Protein AF-0000000078792324 (afdb_homodimer)

Structure (mmCIF, N/CA/C/O backbone):
data_AF-0000000078792324-model_v1
#
loop_
_entity.id
_entity.type
_entity.pdbx_description
1 polymer 'ABC transporter, ATP-binding protein'
#
loop_
_atom_site.group_PDB
_atom_site.id
_atom_site.type_symbol
_atom_site.label_atom_id
_atom_site.label_alt_id
_atom_site.label_comp_id
_atom_site.label_asym_id
_atom_site.label_entity_id
_atom_site.label_seq_id
_atom_site.pdbx_PDB_ins_code
_atom_site.Cartn_x
_atom_site.Cartn_y
_atom_site.Cartn_z
_atom_site.occupancy
_atom_site.B_iso_or_equiv
_atom_site.auth_seq_id
_atom_site.auth_comp_id
_atom_site.auth_asym_id
_atom_site.auth_atom_id
_atom_site.pdbx_PDB_model_num
ATOM 1 N N . MET A 1 1 ? -58.312 53.875 24.906 1 25.22 1 MET A N 1
ATOM 2 C CA . MET A 1 1 ? -57.219 54.469 24.172 1 25.22 1 MET A CA 1
ATOM 3 C C . MET A 1 1 ? -55.906 53.781 24.516 1 25.22 1 MET A C 1
ATOM 5 O O . MET A 1 1 ? -55.656 53.438 25.672 1 25.22 1 MET A O 1
ATOM 9 N N . THR A 1 2 ? -55.344 53.188 23.344 1 23.81 2 THR A N 1
ATOM 10 C CA . THR A 1 2 ? -54.438 52.156 22.797 1 23.81 2 THR A CA 1
ATOM 11 C C . THR A 1 2 ? -53 52.531 23.062 1 23.81 2 THR A C 1
ATOM 13 O O . THR A 1 2 ? -52.5 53.531 22.516 1 23.81 2 THR A O 1
ATOM 16 N N . ILE A 1 3 ? -52.719 52.594 24.391 1 22.05 3 ILE A N 1
ATOM 17 C CA . ILE A 1 3 ? -51.375 53.031 24.75 1 22.05 3 ILE A CA 1
ATOM 18 C C . ILE A 1 3 ? -50.344 52.219 23.938 1 22.05 3 ILE A C 1
ATOM 20 O O . ILE A 1 3 ? -50.375 51 23.938 1 22.05 3 ILE A O 1
ATOM 24 N N . ALA A 1 4 ? -49.969 52.812 22.719 1 25.94 4 ALA A N 1
ATOM 25 C CA . ALA A 1 4 ? -48.969 52.5 21.688 1 25.94 4 ALA A CA 1
ATOM 26 C C . ALA A 1 4 ? -47.594 52.281 22.312 1 25.94 4 ALA A C 1
ATOM 28 O O . ALA A 1 4 ? -46.906 53.219 22.688 1 25.94 4 ALA A O 1
ATOM 29 N N . THR A 1 5 ? -47.625 51.438 23.438 1 24.42 5 THR A N 1
ATOM 30 C CA . THR A 1 5 ? -46.344 51.312 24.094 1 24.42 5 THR A CA 1
ATOM 31 C C . THR A 1 5 ? -45.219 50.969 23.094 1 24.42 5 THR A C 1
ATOM 33 O O . THR A 1 5 ? -45.406 50.094 22.234 1 24.42 5 THR A O 1
ATOM 36 N N . THR A 1 6 ? -44.469 51.969 22.641 1 27.58 6 THR A N 1
ATOM 37 C CA . THR A 1 6 ? -43.281 52.094 21.797 1 27.58 6 THR A CA 1
ATOM 38 C C . THR A 1 6 ? -42.219 51.094 22.203 1 27.58 6 THR A C 1
ATOM 40 O O . THR A 1 6 ? -41.594 51.281 23.25 1 27.58 6 THR A O 1
ATOM 43 N N . GLY A 1 7 ? -42.625 49.781 22.453 1 27.62 7 GLY A N 1
ATOM 44 C CA . GLY A 1 7 ? -41.625 48.906 23.031 1 27.62 7 GLY A CA 1
ATOM 45 C C . GLY A 1 7 ? -40.312 48.906 22.266 1 27.62 7 GLY A C 1
ATOM 46 O O . GLY A 1 7 ? -40.281 48.812 21.031 1 27.62 7 GLY A O 1
ATOM 47 N N . ASN A 1 8 ? -39.312 49.75 22.672 1 26.42 8 ASN A N 1
ATOM 48 C CA . ASN A 1 8 ? -37.969 49.969 22.188 1 26.42 8 ASN A CA 1
ATOM 49 C C . ASN A 1 8 ? -37.25 48.625 21.984 1 26.42 8 ASN A C 1
ATOM 51 O O . ASN A 1 8 ? -37 47.906 22.938 1 26.42 8 ASN A O 1
ATOM 55 N N . HIS A 1 9 ? -37.594 47.844 20.906 1 27.08 9 HIS A N 1
ATOM 56 C CA . HIS A 1 9 ? -36.938 46.594 20.516 1 27.08 9 HIS A CA 1
ATOM 57 C C . HIS A 1 9 ? -35.438 46.781 20.391 1 27.08 9 HIS A C 1
ATOM 59 O O . HIS A 1 9 ? -34.969 47.469 19.469 1 27.08 9 HIS A O 1
ATOM 65 N N . GLY A 1 10 ? -34.75 47.219 21.453 1 27.39 10 GLY A N 1
ATOM 66 C CA . GLY A 1 10 ? -33.312 47.344 21.281 1 27.39 10 GLY A CA 1
ATOM 67 C C . GLY A 1 10 ? -32.688 46.125 20.609 1 27.39 10 GLY A C 1
ATOM 68 O O . GLY A 1 10 ? -32.844 45 21.062 1 27.39 10 GLY A O 1
ATOM 69 N N . GLY A 1 11 ? -32.625 46.094 19.297 1 27.69 11 GLY A N 1
ATOM 70 C CA . GLY A 1 11 ? -31.953 45.156 18.406 1 27.69 11 GLY A CA 1
ATOM 71 C C . GLY A 1 11 ? -30.516 44.875 18.828 1 27.69 11 GLY A C 1
ATOM 72 O O . GLY A 1 11 ? -29.672 45.75 18.766 1 27.69 11 GLY A O 1
ATOM 73 N N . ARG A 1 12 ? -30.297 44.219 20.016 1 29.31 12 ARG A N 1
ATOM 74 C CA . ARG A 1 12 ? -28.922 43.875 20.328 1 29.31 12 ARG A CA 1
ATOM 75 C C . ARG A 1 12 ? -28.203 43.281 19.109 1 29.31 12 ARG A C 1
ATOM 77 O O . ARG A 1 12 ? -28.672 42.312 18.516 1 29.31 12 ARG A O 1
ATOM 84 N N . VAL A 1 13 ? -27.359 44.094 18.453 1 29.25 13 VAL A N 1
ATOM 85 C CA . VAL A 1 13 ? -26.344 43.75 17.484 1 29.25 13 VAL A CA 1
ATOM 86 C C . VAL A 1 13 ? -25.531 42.531 17.984 1 29.25 13 VAL A C 1
ATOM 88 O O . VAL A 1 13 ? -24.906 42.594 19.047 1 29.25 13 VAL A O 1
ATOM 91 N N . VAL A 1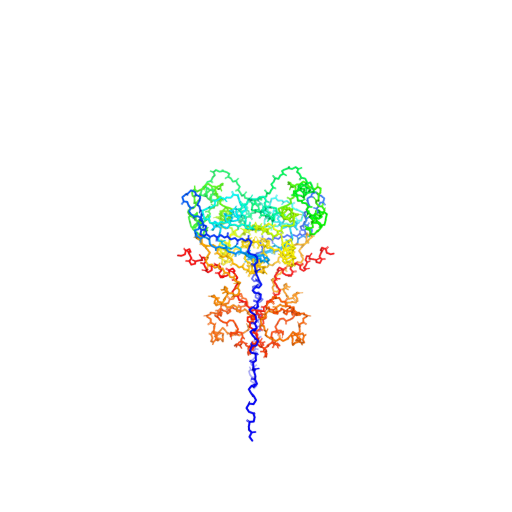 14 ? -26 41.312 17.906 1 30.22 14 VAL A N 1
ATOM 92 C CA . VAL A 1 14 ? -25.125 40.156 18.094 1 30.22 14 VAL A CA 1
ATOM 93 C C . VAL A 1 14 ? -23.781 40.438 17.438 1 30.22 14 VAL A C 1
ATOM 95 O O . VAL A 1 14 ? -23.719 40.75 16.25 1 30.22 14 VAL A O 1
ATOM 98 N N . SER A 1 15 ? -22.812 41.031 18.156 1 28.97 15 SER A N 1
ATOM 99 C CA . SER A 1 15 ? -21.406 41.094 17.766 1 28.97 15 SER A CA 1
ATOM 100 C C . SER A 1 15 ? -21.016 39.875 16.938 1 28.97 15 SER A C 1
ATOM 102 O O . SER A 1 15 ? -21.578 38.781 17.094 1 28.97 15 SER A O 1
ATOM 104 N N . MET A 1 16 ? -20.438 40.125 15.758 1 29.52 16 MET A N 1
ATOM 105 C CA . MET A 1 16 ? -19.719 39.25 14.812 1 29.52 16 MET A CA 1
ATOM 106 C C . MET A 1 16 ? -18.859 38.219 15.539 1 29.52 16 MET A C 1
ATOM 108 O O . MET A 1 16 ? -18.047 38.594 16.391 1 29.52 16 MET A O 1
ATOM 112 N N . LEU A 1 17 ? -19.281 37.062 15.898 1 32.16 17 LEU A N 1
ATOM 113 C CA . LEU A 1 17 ? -18.578 35.875 16.312 1 32.16 17 LEU A CA 1
ATOM 114 C C . LEU A 1 17 ? -17.109 35.906 15.852 1 32.16 17 LEU A C 1
ATOM 116 O O . LEU A 1 17 ? -16.797 36.5 14.828 1 32.16 17 LEU A O 1
ATOM 120 N N . GLU A 1 18 ? -16.109 35.812 16.797 1 34.47 18 GLU A N 1
ATOM 121 C CA . GLU A 1 18 ? -14.695 35.5 16.734 1 34.47 18 GLU A CA 1
ATOM 122 C C . GLU A 1 18 ? -14.406 34.562 15.555 1 34.47 18 GLU A C 1
ATOM 124 O O . GLU A 1 18 ? -14.977 33.469 15.461 1 34.47 18 GLU A O 1
ATOM 129 N N . VAL A 1 19 ? -14.391 34.969 14.367 1 36.5 19 VAL A N 1
ATOM 130 C CA . VAL A 1 19 ? -13.68 34.219 13.352 1 36.5 19 VAL A CA 1
ATOM 131 C C . VAL A 1 19 ? -12.547 33.406 13.992 1 36.5 19 VAL A C 1
ATOM 133 O O . VAL A 1 19 ? -11.672 33.969 14.656 1 36.5 19 VAL A O 1
ATOM 136 N N . ASP A 1 20 ? -12.68 32.344 14.664 1 41.56 20 ASP A N 1
ATOM 137 C CA . ASP A 1 20 ? -11.641 31.406 15.07 1 41.56 20 ASP A CA 1
ATOM 138 C C . ASP A 1 20 ? -10.391 31.547 14.203 1 41.56 20 ASP A C 1
ATOM 140 O O . ASP A 1 20 ? -10.438 31.328 12.992 1 41.56 20 ASP A O 1
ATOM 144 N N . ASP A 1 21 ? -9.57 32.531 14.172 1 47.81 21 ASP A N 1
ATOM 145 C CA . ASP A 1 21 ? -8.297 32.938 13.578 1 47.81 21 ASP A CA 1
ATOM 146 C C . ASP A 1 21 ? -7.445 31.703 13.266 1 47.81 21 ASP A C 1
ATOM 148 O O . ASP A 1 21 ? -6.785 31.156 14.148 1 47.81 21 ASP A O 1
ATOM 152 N N . MET A 1 22 ? -7.812 30.781 12.445 1 63.06 22 MET A N 1
ATOM 153 C CA . MET A 1 22 ? -6.961 29.703 11.953 1 63.06 22 MET A CA 1
ATOM 154 C C . MET A 1 22 ? -5.559 30.219 11.641 1 63.06 22 MET A C 1
ATOM 156 O O . MET A 1 22 ? -5.398 31.234 10.969 1 63.06 22 MET A O 1
ATOM 160 N N . HIS A 1 23 ? -4.492 29.922 12.508 1 86.44 23 HIS A N 1
ATOM 161 C CA . HIS A 1 23 ? -3.092 30.312 12.414 1 86.44 23 HIS A CA 1
ATOM 162 C C . HIS A 1 23 ? -2.414 29.656 11.219 1 86.44 23 HIS A C 1
ATOM 164 O O . HIS A 1 23 ? -2.25 28.438 11.18 1 86.44 23 HIS A O 1
ATOM 170 N N . THR A 1 24 ? -2.254 30.438 10.148 1 94.25 24 THR A N 1
ATOM 171 C CA . THR A 1 24 ? -1.557 29.984 8.945 1 94.25 24 THR A CA 1
ATOM 172 C C . THR A 1 24 ? -0.091 29.688 9.25 1 94.25 24 THR A C 1
ATOM 174 O O . THR A 1 24 ? 0.61 30.531 9.828 1 94.25 24 THR A O 1
ATOM 177 N N . ILE A 1 25 ? 0.319 28.484 8.906 1 96.56 25 ILE A N 1
ATOM 178 C CA . ILE A 1 25 ? 1.698 28.156 9.25 1 96.56 25 ILE A CA 1
ATOM 179 C C . ILE A 1 25 ? 2.527 28 7.977 1 96.56 25 ILE A C 1
ATOM 181 O O . ILE A 1 25 ? 3.758 28.094 8.016 1 96.56 25 ILE A O 1
ATOM 185 N N . ILE A 1 26 ? 1.902 27.672 6.848 1 97.81 26 ILE A N 1
ATOM 186 C CA . ILE A 1 26 ? 2.578 27.656 5.551 1 97.81 26 ILE A CA 1
ATOM 187 C C . ILE A 1 26 ? 1.827 28.547 4.562 1 97.81 26 ILE A C 1
ATOM 189 O O . ILE A 1 26 ? 0.596 28.5 4.492 1 97.81 26 ILE A O 1
ATOM 193 N N . ARG A 1 27 ? 2.547 29.375 3.859 1 97.75 27 ARG A N 1
ATOM 194 C CA . ARG A 1 27 ? 1.973 30.172 2.787 1 97.75 27 ARG A CA 1
ATOM 195 C C . ARG A 1 27 ? 2.908 30.234 1.583 1 97.75 27 ARG A C 1
ATOM 197 O O . ARG A 1 27 ? 4.102 30.5 1.729 1 97.75 27 ARG A O 1
ATOM 204 N N . THR A 1 28 ? 2.424 29.891 0.444 1 97.88 28 THR A N 1
ATOM 205 C CA . THR A 1 28 ? 3.131 30.094 -0.816 1 97.88 28 THR A CA 1
ATOM 206 C C . THR A 1 28 ? 2.287 30.906 -1.787 1 97.88 28 THR A C 1
ATOM 208 O O . THR A 1 28 ? 1.064 30.766 -1.839 1 97.88 28 THR A O 1
ATOM 211 N N . GLU A 1 29 ? 2.918 31.797 -2.449 1 97.75 29 GLU A N 1
ATOM 212 C CA . GLU A 1 29 ? 2.273 32.625 -3.461 1 97.75 29 GLU A CA 1
ATOM 213 C C . GLU A 1 29 ? 3.053 32.625 -4.773 1 97.75 29 GLU A C 1
ATOM 215 O O . GLU A 1 29 ? 4.191 33.094 -4.836 1 97.75 29 GLU A O 1
ATOM 220 N N . HIS A 1 30 ? 2.391 32.094 -5.844 1 97.75 30 HIS A N 1
ATOM 221 C CA . HIS A 1 30 ? 2.928 32.031 -7.199 1 97.75 30 HIS A CA 1
ATOM 222 C C . HIS A 1 30 ? 4.297 31.375 -7.219 1 97.75 30 HIS A C 1
ATOM 224 O O . HIS A 1 30 ? 5.234 31.891 -7.828 1 97.75 30 HIS A O 1
ATOM 230 N N . LEU A 1 31 ? 4.434 30.344 -6.461 1 97.94 31 LEU A N 1
ATOM 231 C CA . LEU A 1 31 ? 5.699 29.625 -6.367 1 97.94 31 LEU A CA 1
ATOM 232 C C . LEU A 1 31 ? 5.992 28.859 -7.66 1 97.94 31 LEU A C 1
ATOM 234 O O . LEU A 1 31 ? 5.125 28.172 -8.188 1 97.94 31 LEU A O 1
ATOM 238 N N . LYS A 1 32 ? 7.152 29.047 -8.18 1 97.94 32 LYS A N 1
ATOM 239 C CA . LYS A 1 32 ? 7.664 28.375 -9.367 1 97.94 32 LYS A CA 1
ATOM 240 C C . LYS A 1 32 ? 9.047 27.781 -9.109 1 97.94 32 LYS A C 1
ATOM 242 O O . LYS A 1 32 ? 9.812 28.312 -8.312 1 97.94 32 LYS A O 1
ATOM 247 N N . PHE A 1 33 ? 9.281 26.703 -9.75 1 97.94 33 PHE A N 1
ATOM 248 C CA . PHE A 1 33 ? 10.609 26.094 -9.641 1 97.94 33 PHE A CA 1
ATOM 249 C C . PHE A 1 33 ? 10.922 25.266 -10.867 1 97.94 33 PHE A C 1
ATOM 251 O O . PHE A 1 33 ? 10.055 24.562 -11.398 1 97.94 33 PHE A O 1
ATOM 258 N N . SER A 1 34 ? 12.148 25.312 -11.266 1 96.44 34 SER A N 1
ATOM 259 C CA . SER A 1 34 ? 12.625 24.531 -12.406 1 96.44 34 SER A CA 1
ATOM 260 C C . SER A 1 34 ? 13.992 23.906 -12.117 1 96.44 34 SER A C 1
ATOM 262 O O . SER A 1 34 ? 14.82 24.516 -11.445 1 96.44 34 SER A O 1
ATOM 264 N N . TYR A 1 35 ? 14.141 22.719 -12.555 1 93.88 35 TYR A N 1
ATOM 265 C CA . TYR A 1 35 ? 15.469 22.141 -12.703 1 93.88 35 TYR A CA 1
ATOM 266 C C . TYR A 1 35 ? 16.016 22.391 -14.102 1 93.88 35 TYR A C 1
ATOM 268 O O . TYR A 1 35 ? 15.633 21.719 -15.055 1 93.88 35 TYR A O 1
ATOM 276 N N . GLY A 1 36 ? 16.922 23.25 -14.195 1 93.12 36 GLY A N 1
ATOM 277 C CA . GLY A 1 36 ? 17.328 23.672 -15.531 1 93.12 36 GLY A CA 1
ATOM 278 C C . GLY A 1 36 ? 16.172 24.203 -16.359 1 93.12 36 GLY A C 1
ATOM 279 O O . GLY A 1 36 ? 15.508 25.156 -15.961 1 93.12 36 GLY A O 1
ATOM 280 N N . LYS A 1 37 ? 15.922 23.484 -17.406 1 91.06 37 LYS A N 1
ATOM 281 C CA . LYS A 1 37 ? 14.875 23.938 -18.312 1 91.06 37 LYS A CA 1
ATOM 282 C C . LYS A 1 37 ? 13.547 23.25 -18 1 91.06 37 LYS A C 1
ATOM 284 O O . LYS A 1 37 ? 12.508 23.641 -18.531 1 91.06 37 LYS A O 1
ATOM 289 N N . LYS A 1 38 ? 13.516 22.359 -17.125 1 91.88 38 LYS A N 1
ATOM 290 C CA . LYS A 1 38 ? 12.297 21.609 -16.828 1 91.88 38 LYS A CA 1
ATOM 291 C C . LYS A 1 38 ? 11.539 22.25 -15.656 1 91.88 38 LYS A C 1
ATOM 293 O O . LYS A 1 38 ? 12.008 22.219 -14.516 1 91.88 38 LYS A O 1
ATOM 298 N N . GLN A 1 39 ? 10.398 22.812 -16 1 94.94 39 GLN A N 1
ATOM 299 C CA . GLN A 1 39 ? 9.555 23.391 -14.969 1 94.94 39 GLN A CA 1
ATOM 300 C C . GLN A 1 39 ? 8.812 22.312 -14.18 1 94.94 39 GLN A C 1
ATOM 302 O O . GLN A 1 39 ? 8.07 21.516 -14.758 1 94.94 39 GLN A O 1
ATOM 307 N N . VAL A 1 40 ? 9.023 22.312 -12.867 1 96.12 40 VAL A N 1
ATOM 308 C CA . VAL A 1 40 ? 8.461 21.266 -12.016 1 96.12 40 VAL A CA 1
ATOM 309 C C . VAL A 1 40 ? 7.27 21.828 -11.234 1 96.12 40 VAL A C 1
ATOM 311 O O . VAL A 1 40 ? 6.266 21.125 -11.047 1 96.12 40 VAL A O 1
ATOM 314 N N . LEU A 1 41 ? 7.418 23 -10.719 1 98 41 LEU A N 1
ATOM 315 C CA . LEU A 1 41 ? 6.332 23.688 -10.047 1 98 41 LEU A CA 1
ATOM 316 C C . LEU A 1 41 ? 5.961 24.969 -10.797 1 98 41 LEU A C 1
ATOM 318 O O . LEU A 1 41 ? 6.84 25.75 -11.18 1 98 41 LEU A O 1
ATOM 322 N N . ASN A 1 42 ? 4.688 25.094 -11.031 1 97.56 42 ASN A N 1
ATOM 323 C CA . ASN A 1 42 ? 4.172 26.188 -11.852 1 97.56 42 ASN A CA 1
ATOM 324 C C . ASN A 1 42 ? 3.018 26.906 -11.156 1 97.56 42 ASN A C 1
ATOM 326 O O . ASN A 1 42 ? 1.854 26.547 -11.344 1 97.56 42 ASN A O 1
ATOM 330 N N . ASP A 1 43 ? 3.344 27.953 -10.406 1 96.94 43 ASP A N 1
ATOM 331 C CA . ASP A 1 43 ? 2.35 28.844 -9.82 1 96.94 43 ASP A CA 1
ATOM 332 C C . ASP A 1 43 ? 1.608 28.172 -8.672 1 96.94 43 ASP A C 1
ATOM 334 O O . ASP A 1 43 ? 0.379 28.078 -8.688 1 96.94 43 ASP A O 1
ATOM 338 N N . ILE A 1 44 ? 2.35 27.719 -7.734 1 97.81 44 ILE A N 1
ATOM 339 C CA . ILE A 1 44 ? 1.786 27.031 -6.582 1 97.81 44 ILE A CA 1
ATOM 340 C C . ILE A 1 44 ? 1.329 28.047 -5.543 1 97.81 44 ILE A C 1
ATOM 342 O O . ILE A 1 44 ? 2.129 28.844 -5.059 1 97.81 44 ILE A O 1
ATOM 346 N N . ASN A 1 45 ? 0.077 28.094 -5.27 1 97.94 45 ASN A N 1
ATOM 347 C CA . ASN A 1 45 ? -0.528 28.844 -4.18 1 97.94 45 ASN A CA 1
ATOM 348 C C . ASN A 1 45 ? -1.084 27.922 -3.098 1 97.94 45 ASN A C 1
ATOM 350 O O . ASN A 1 45 ? -1.956 27.094 -3.367 1 97.94 45 ASN A O 1
ATOM 354 N N . LEU A 1 46 ? -0.589 28.062 -1.904 1 97.62 46 LEU A N 1
ATOM 355 C CA . LEU A 1 46 ? -0.938 27.125 -0.842 1 97.62 46 LEU A CA 1
ATOM 356 C C . LEU A 1 46 ? -0.999 27.844 0.508 1 97.62 46 LEU A C 1
ATOM 358 O O . LEU A 1 46 ? -0.133 28.656 0.824 1 97.62 46 LEU A O 1
ATOM 362 N N . THR A 1 47 ? -1.994 27.609 1.25 1 97.56 47 THR A N 1
ATOM 363 C CA . THR A 1 47 ? -2.115 28.031 2.643 1 97.56 47 THR A CA 1
ATOM 364 C C . THR A 1 47 ? -2.432 26.828 3.539 1 97.56 47 THR A C 1
ATOM 366 O O . THR A 1 47 ? -3.377 26.094 3.275 1 97.56 47 THR A O 1
ATOM 369 N N . VAL A 1 48 ? -1.636 26.625 4.52 1 97.38 48 VAL A N 1
ATOM 370 C CA . VAL A 1 48 ? -1.861 25.531 5.465 1 97.38 48 VAL A CA 1
ATOM 371 C C . VAL A 1 48 ? -2.082 26.109 6.867 1 97.38 48 VAL A C 1
ATOM 373 O O . VAL A 1 48 ? -1.321 26.953 7.324 1 97.38 48 VAL A O 1
ATOM 376 N N . ASN A 1 49 ? -3.074 25.609 7.516 1 96.06 49 ASN A N 1
ATOM 377 C CA . ASN A 1 49 ? -3.387 26.016 8.883 1 96.06 49 ASN A CA 1
ATOM 378 C C . ASN A 1 49 ? -2.877 25 9.898 1 96.06 49 ASN A C 1
ATOM 380 O O . ASN A 1 49 ? -2.668 23.844 9.57 1 96.06 49 ASN A O 1
ATOM 384 N N . ALA A 1 50 ? -2.684 25.516 11.078 1 96.75 50 ALA A N 1
ATOM 385 C CA . ALA A 1 50 ? -2.221 24.656 12.156 1 96.75 50 ALA A CA 1
ATOM 386 C C . ALA A 1 50 ? -3.24 23.562 12.461 1 96.75 50 ALA A C 1
ATOM 388 O O . ALA A 1 50 ? -4.449 23.797 12.453 1 96.75 50 ALA A O 1
ATOM 389 N N . GLY A 1 51 ? -2.76 22.359 12.602 1 96 51 GLY A N 1
ATOM 390 C CA . GLY A 1 51 ? -3.584 21.281 13.125 1 96 51 GLY A CA 1
ATOM 391 C C . GLY A 1 51 ? -4.188 20.422 12.039 1 96 51 GLY A C 1
ATOM 392 O O . GLY A 1 51 ? -4.922 19.469 12.336 1 96 51 GLY A O 1
ATOM 393 N N . GLU A 1 52 ? -3.828 20.656 10.836 1 95.38 52 GLU A N 1
ATOM 394 C CA . GLU A 1 52 ? -4.402 19.875 9.75 1 95.38 52 GLU A CA 1
ATOM 395 C C . GLU A 1 52 ? -3.426 18.797 9.281 1 95.38 52 GLU A C 1
ATOM 397 O O . GLU A 1 52 ? -2.213 19.016 9.258 1 95.38 52 GLU A O 1
ATOM 402 N N . ILE A 1 53 ? -3.977 17.672 8.898 1 97.31 53 ILE A N 1
ATOM 403 C CA . ILE A 1 53 ? -3.205 16.656 8.203 1 97.31 53 ILE A CA 1
ATOM 404 C C . ILE A 1 53 ? -3.508 16.703 6.703 1 97.31 53 ILE A C 1
ATOM 406 O O . ILE A 1 53 ? -4.645 16.484 6.285 1 97.31 53 ILE A O 1
ATOM 410 N N . ILE A 1 54 ? -2.514 16.984 5.934 1 98.12 54 ILE A N 1
ATOM 411 C CA . ILE A 1 54 ? -2.664 17.188 4.5 1 98.12 54 ILE A CA 1
ATOM 412 C C . ILE A 1 54 ? -1.986 16.047 3.74 1 98.12 54 ILE A C 1
ATOM 414 O O . ILE A 1 54 ? -0.823 15.734 3.996 1 98.12 54 ILE A O 1
ATOM 418 N N . GLY A 1 55 ? -2.738 15.406 2.865 1 98.19 55 GLY A N 1
ATOM 419 C CA . GLY A 1 55 ? -2.17 14.469 1.911 1 98.19 55 GLY A CA 1
ATOM 420 C C . GLY A 1 55 ? -1.753 15.125 0.607 1 98.19 55 GLY A C 1
ATOM 421 O O . GLY A 1 55 ? -2.586 15.688 -0.102 1 98.19 55 GLY A O 1
ATOM 422 N N . LEU A 1 56 ? -0.506 15.133 0.363 1 97.81 56 LEU A N 1
ATOM 423 C CA . LEU A 1 56 ? 0.034 15.609 -0.906 1 97.81 56 LEU A CA 1
ATOM 424 C C . LEU A 1 56 ? 0.174 14.461 -1.901 1 97.81 56 LEU A C 1
ATOM 426 O O . LEU A 1 56 ? 0.995 13.562 -1.708 1 97.81 56 LEU A O 1
ATOM 430 N N . ILE A 1 57 ? -0.614 14.562 -2.941 1 96.44 57 ILE A N 1
ATOM 431 C CA . ILE A 1 57 ? -0.754 13.438 -3.857 1 96.44 57 ILE A CA 1
ATOM 432 C C . ILE A 1 57 ? -0.309 13.852 -5.258 1 96.44 57 ILE A C 1
ATOM 434 O O . ILE A 1 57 ? -0.52 15 -5.668 1 96.44 57 ILE A O 1
ATOM 438 N N . GLY A 1 58 ? 0.243 12.93 -6 1 93 58 GLY A N 1
ATOM 439 C CA . GLY A 1 58 ? 0.708 13.117 -7.363 1 93 58 GLY A CA 1
ATOM 440 C C . GLY A 1 58 ? 1.485 11.93 -7.895 1 93 58 GLY A C 1
ATOM 441 O O . GLY A 1 58 ? 1.94 11.078 -7.125 1 93 58 GLY A O 1
ATOM 442 N N . VAL A 1 59 ? 1.628 11.891 -9.164 1 89.25 59 VAL A N 1
ATOM 443 C CA . VAL A 1 59 ? 2.416 10.828 -9.781 1 89.25 59 VAL A CA 1
ATOM 444 C C . VAL A 1 59 ? 3.893 11.023 -9.445 1 89.25 59 VAL A C 1
ATOM 446 O O . VAL A 1 59 ? 4.285 12.062 -8.914 1 89.25 59 VAL A O 1
ATOM 449 N N . ASN A 1 60 ? 4.617 9.953 -9.711 1 84.31 60 ASN A N 1
ATOM 450 C CA . ASN A 1 60 ? 6.059 10.094 -9.531 1 84.31 60 ASN A CA 1
ATOM 451 C C . ASN A 1 60 ? 6.629 11.203 -10.406 1 84.31 60 ASN A C 1
ATOM 453 O O . ASN A 1 60 ? 6.309 11.289 -11.594 1 84.31 60 ASN A O 1
ATOM 457 N N . GLY A 1 61 ? 7.363 12.109 -9.844 1 85.44 61 GLY A N 1
ATOM 458 C CA . GLY A 1 61 ? 7.949 13.219 -10.578 1 85.44 61 GLY A CA 1
ATOM 459 C C . GLY A 1 61 ? 7.043 14.43 -10.656 1 85.44 61 GLY A C 1
ATOM 460 O O . GLY A 1 61 ? 7.387 15.438 -11.289 1 85.44 61 GLY A O 1
ATOM 461 N N . ALA A 1 62 ? 5.984 14.398 -9.984 1 90.31 62 ALA A N 1
ATOM 462 C CA . ALA A 1 62 ? 5.004 15.477 -10.078 1 90.31 62 ALA A CA 1
ATOM 463 C C . ALA A 1 62 ? 5.508 16.734 -9.375 1 90.31 62 ALA A C 1
ATOM 465 O O . ALA A 1 62 ? 4.957 17.828 -9.57 1 90.31 62 ALA A O 1
ATOM 466 N N . GLY A 1 63 ? 6.52 16.578 -8.5 1 93.62 63 GLY A N 1
ATOM 467 C CA . GLY A 1 63 ? 7.07 17.734 -7.816 1 93.62 63 GLY A CA 1
ATOM 468 C C . GLY A 1 63 ? 6.812 17.719 -6.32 1 93.62 63 GLY A C 1
ATOM 469 O O . GLY A 1 63 ? 7.078 18.703 -5.629 1 93.62 63 GLY A O 1
ATOM 470 N N . LYS A 1 64 ? 6.25 16.641 -5.77 1 94.5 64 LYS A N 1
ATOM 471 C CA . LYS A 1 64 ? 5.93 16.547 -4.348 1 94.5 64 LYS A CA 1
ATOM 472 C C . LYS A 1 64 ? 7.168 16.781 -3.486 1 94.5 64 LYS A C 1
ATOM 474 O O . LYS A 1 64 ? 7.168 17.641 -2.605 1 94.5 64 LYS A O 1
ATOM 479 N N . THR A 1 65 ? 8.242 16.031 -3.803 1 91.88 65 THR A N 1
ATOM 480 C CA . THR A 1 65 ? 9.484 16.141 -3.055 1 91.88 65 THR A CA 1
ATOM 481 C C . THR A 1 65 ? 10.109 17.516 -3.232 1 91.88 65 THR A C 1
ATOM 483 O O . THR A 1 65 ? 10.648 18.094 -2.279 1 91.88 65 THR A O 1
ATOM 486 N N . THR A 1 66 ? 10.023 18.047 -4.414 1 94.75 66 THR A N 1
ATOM 487 C CA . THR A 1 66 ? 10.539 19.391 -4.688 1 94.75 66 THR A CA 1
ATOM 488 C C . THR A 1 66 ? 9.836 20.422 -3.812 1 94.75 66 THR A C 1
ATOM 490 O O . THR A 1 66 ? 10.484 21.266 -3.191 1 94.75 66 THR A O 1
ATOM 493 N N . LEU A 1 67 ? 8.539 20.328 -3.758 1 97.12 67 LEU A N 1
ATOM 494 C CA . LEU A 1 67 ? 7.773 21.25 -2.934 1 97.12 67 LEU A CA 1
ATOM 495 C C . LEU A 1 67 ? 8.18 21.141 -1.468 1 97.12 67 LEU A C 1
ATOM 497 O O . LEU A 1 67 ? 8.414 22.156 -0.806 1 97.12 67 LEU A O 1
ATOM 501 N N . LEU A 1 68 ? 8.305 19.922 -0.955 1 96.25 68 LEU A N 1
ATOM 502 C CA . LEU A 1 68 ? 8.695 19.703 0.435 1 96.25 68 LEU A CA 1
ATOM 503 C C . LEU A 1 68 ? 10.086 20.281 0.708 1 96.25 68 LEU A C 1
ATOM 505 O O . LEU A 1 68 ? 10.305 20.906 1.744 1 96.25 68 LEU A O 1
ATOM 509 N N . ASN A 1 69 ? 10.961 20.094 -0.223 1 95.75 69 ASN A N 1
ATOM 510 C CA . ASN A 1 69 ? 12.312 20.609 -0.06 1 95.75 69 ASN A CA 1
ATOM 511 C C . ASN A 1 69 ? 12.336 22.125 -0.016 1 95.75 69 ASN A C 1
ATOM 513 O O . ASN A 1 69 ? 13.141 22.719 0.701 1 95.75 69 ASN A O 1
ATOM 517 N N . ILE A 1 70 ? 11.5 22.75 -0.78 1 97.5 70 ILE A N 1
ATOM 518 C CA . ILE A 1 70 ? 11.406 24.203 -0.771 1 97.5 70 ILE A CA 1
ATOM 519 C C . ILE A 1 70 ? 10.859 24.672 0.573 1 97.5 70 ILE A C 1
ATOM 521 O O . ILE A 1 70 ? 11.383 25.609 1.172 1 97.5 70 ILE A O 1
ATOM 525 N N . LEU A 1 71 ? 9.859 24 1.075 1 97.38 71 LEU A N 1
ATOM 526 C CA . LEU A 1 71 ? 9.242 24.359 2.348 1 97.38 71 LEU A CA 1
ATOM 527 C C . LEU A 1 71 ? 10.219 24.141 3.502 1 97.38 71 LEU A C 1
ATOM 529 O O . LEU A 1 71 ? 10.141 24.828 4.523 1 97.38 71 LEU A O 1
ATOM 533 N N . LEU A 1 72 ? 11.18 23.25 3.301 1 96 72 LEU A N 1
ATOM 534 C CA . LEU A 1 72 ? 12.188 22.953 4.316 1 96 72 LEU A CA 1
ATOM 535 C C . LEU A 1 72 ? 13.383 23.891 4.191 1 96 72 LEU A C 1
ATOM 537 O O . LEU A 1 72 ? 14.25 23.906 5.062 1 96 72 LEU A O 1
ATOM 541 N N . GLY A 1 73 ? 13.461 24.625 3.121 1 96.31 73 GLY A N 1
ATOM 542 C CA . GLY A 1 73 ? 14.555 25.547 2.887 1 96.31 73 GLY A CA 1
ATOM 543 C C . GLY A 1 73 ? 15.758 24.891 2.234 1 96.31 73 GLY A C 1
ATOM 544 O O . GLY A 1 73 ? 16.844 25.469 2.203 1 96.31 73 GLY A O 1
ATOM 545 N N . LEU A 1 74 ? 15.586 23.688 1.702 1 94.19 74 LEU A N 1
ATOM 546 C CA . LEU A 1 74 ? 16.672 22.969 1.054 1 94.19 74 LEU A CA 1
ATOM 547 C C . LEU A 1 74 ? 16.781 23.359 -0.415 1 94.19 74 LEU A C 1
ATOM 549 O O . LEU A 1 74 ? 17.812 23.094 -1.053 1 94.19 74 LEU A O 1
ATOM 553 N N . LEU A 1 75 ? 15.734 23.891 -0.946 1 95.25 75 LEU A N 1
ATOM 554 C CA . LEU A 1 75 ? 15.664 24.438 -2.297 1 95.25 75 LEU A CA 1
ATOM 555 C C . LEU A 1 75 ? 15.023 25.812 -2.291 1 95.25 75 LEU A C 1
ATOM 557 O O . LEU A 1 75 ? 14.219 26.125 -1.406 1 95.25 75 LEU A O 1
ATOM 561 N N . LYS A 1 76 ? 15.391 26.656 -3.242 1 95.5 76 LYS A N 1
ATOM 562 C CA . LYS A 1 76 ? 14.805 27.984 -3.35 1 95.5 76 LYS A CA 1
ATOM 563 C C . LYS A 1 76 ? 13.984 28.125 -4.629 1 95.5 76 LYS A C 1
ATOM 565 O O . LYS A 1 76 ? 14.516 27.969 -5.73 1 95.5 76 LYS A O 1
ATOM 570 N N . GLY A 1 77 ? 12.773 28.344 -4.504 1 95.12 77 GLY A N 1
ATOM 571 C CA . GLY A 1 77 ? 11.906 28.609 -5.645 1 95.12 77 GLY A CA 1
ATOM 572 C C . GLY A 1 77 ? 11.656 30.094 -5.879 1 95.12 77 GLY A C 1
ATOM 573 O O . GLY A 1 77 ? 12.156 30.938 -5.129 1 95.12 77 GLY A O 1
ATOM 574 N N . GLU A 1 78 ? 11.008 30.359 -6.977 1 96.5 78 GLU A N 1
ATOM 575 C CA . GLU A 1 78 ? 10.539 31.703 -7.273 1 96.5 78 GLU A CA 1
ATOM 576 C C . GLU A 1 78 ? 9.148 31.953 -6.699 1 96.5 78 GLU A C 1
ATOM 578 O O . GLU A 1 78 ? 8.305 31.062 -6.715 1 96.5 78 GLU A O 1
ATOM 583 N N . GLY A 1 79 ? 8.969 33.125 -6.156 1 96.88 79 GLY A N 1
ATOM 584 C CA . GLY A 1 79 ? 7.711 33.438 -5.504 1 96.88 79 GLY A CA 1
ATOM 585 C C . GLY A 1 79 ? 7.848 33.625 -4.004 1 96.88 79 GLY A C 1
ATOM 586 O O . GLY A 1 79 ? 8.961 33.688 -3.48 1 96.88 79 GLY A O 1
ATOM 587 N N . ALA A 1 80 ? 6.727 33.812 -3.344 1 97.31 80 ALA A N 1
ATOM 588 C CA . ALA A 1 80 ? 6.746 34 -1.896 1 97.31 80 ALA A CA 1
ATOM 589 C C . ALA A 1 80 ? 6.457 32.688 -1.162 1 97.31 80 ALA A C 1
ATOM 591 O O . ALA A 1 80 ? 5.508 31.984 -1.499 1 97.31 80 ALA A O 1
ATOM 592 N N . VAL A 1 81 ? 7.324 32.344 -0.261 1 97.75 81 VAL A N 1
ATOM 593 C CA . VAL A 1 81 ? 7.148 31.172 0.565 1 97.75 81 VAL A CA 1
ATOM 594 C C . VAL A 1 81 ? 7.445 31.5 2.025 1 97.75 81 VAL A C 1
ATOM 596 O O . VAL A 1 81 ? 8.461 32.125 2.332 1 97.75 81 VAL A O 1
ATOM 599 N N . SER A 1 82 ? 6.543 31.141 2.875 1 97.5 82 SER A N 1
ATOM 600 C CA . SER A 1 82 ? 6.762 31.328 4.305 1 97.5 82 SER A CA 1
ATOM 601 C C . SER A 1 82 ? 6.316 30.109 5.102 1 97.5 82 SER A C 1
ATOM 603 O O . SER A 1 82 ? 5.301 29.484 4.777 1 97.5 82 SER A O 1
ATOM 605 N N . VAL A 1 83 ? 7.07 29.766 6.082 1 97.56 83 VAL A N 1
ATOM 606 C CA . VAL A 1 83 ? 6.762 28.75 7.074 1 97.56 83 VAL A CA 1
ATOM 607 C C . VAL A 1 83 ? 6.895 29.328 8.477 1 97.56 83 VAL A C 1
ATOM 609 O O . VAL A 1 83 ? 7.977 29.781 8.867 1 97.56 83 VAL A O 1
ATOM 612 N N . PHE A 1 84 ? 5.82 29.344 9.18 1 96.75 84 PHE A N 1
ATOM 613 C CA . PHE A 1 84 ? 5.75 30.016 10.477 1 96.75 84 PHE A CA 1
ATOM 614 C C . PHE A 1 84 ? 6.137 31.484 10.344 1 96.75 84 PHE A C 1
ATOM 616 O O . PHE A 1 84 ? 6.918 32 11.156 1 96.75 84 PHE A O 1
ATOM 623 N N . GLU A 1 85 ? 5.719 32.031 9.258 1 95.19 85 GLU A N 1
ATOM 624 C CA . GLU A 1 85 ? 5.91 33.469 8.977 1 95.19 85 GLU A CA 1
ATOM 625 C C . GLU A 1 85 ? 7.391 33.812 8.812 1 95.19 85 GLU A C 1
ATOM 627 O O . GLU A 1 85 ? 7.797 34.938 9.008 1 95.19 85 GLU A O 1
ATOM 632 N N . GLN A 1 86 ? 8.188 32.844 8.523 1 96.75 86 GLN A N 1
ATOM 633 C CA . GLN A 1 86 ? 9.617 33 8.266 1 96.75 86 GLN A CA 1
ATOM 634 C C . GLN A 1 86 ? 10 32.406 6.918 1 96.75 86 GLN A C 1
ATOM 636 O O . GLN A 1 86 ? 9.25 31.609 6.336 1 96.75 86 GLN A O 1
ATOM 641 N N . GLN A 1 87 ? 11.156 32.781 6.508 1 96.06 87 GLN A N 1
ATOM 642 C CA . GLN A 1 87 ? 11.711 32.125 5.328 1 96.06 87 GLN A CA 1
ATOM 643 C C . GLN A 1 87 ? 11.992 30.656 5.605 1 96.06 87 GLN A C 1
ATOM 645 O O . GLN A 1 87 ? 12.492 30.312 6.676 1 96.06 87 GLN A O 1
ATOM 650 N N . PRO A 1 88 ? 11.688 29.844 4.633 1 96.5 88 PRO A N 1
ATOM 651 C CA . PRO A 1 88 ? 12.039 28.438 4.828 1 96.5 88 PRO A CA 1
ATOM 652 C C . PRO A 1 88 ? 13.523 28.25 5.125 1 96.5 88 PRO A C 1
ATOM 654 O O . PRO A 1 88 ? 14.375 28.906 4.523 1 96.5 88 PRO A O 1
ATOM 657 N N . GLY A 1 89 ? 13.797 27.359 6.117 1 94.06 89 GLY A N 1
ATOM 658 C CA . GLY A 1 89 ? 15.18 27.078 6.461 1 94.06 89 GLY A CA 1
ATOM 659 C C . GLY A 1 89 ? 15.711 27.969 7.566 1 94.06 89 GLY A C 1
ATOM 660 O O . GLY A 1 89 ? 16.812 27.766 8.07 1 94.06 89 GLY A O 1
ATOM 661 N N . SER A 1 90 ? 14.953 29 7.941 1 95.25 90 SER A N 1
ATOM 662 C CA . SER A 1 90 ? 15.375 29.828 9.07 1 95.25 90 SER A CA 1
ATOM 663 C C . SER A 1 90 ? 15.477 29 10.352 1 95.25 90 SER A C 1
ATOM 665 O O . SER A 1 90 ? 14.852 27.938 10.469 1 95.25 90 SER A O 1
ATOM 667 N N . ALA A 1 91 ? 16.219 29.453 11.32 1 92.44 91 ALA A N 1
ATOM 668 C CA . ALA A 1 91 ? 16.406 28.75 12.594 1 92.44 91 ALA A CA 1
ATOM 669 C C . ALA A 1 91 ? 15.07 28.578 13.32 1 92.44 91 ALA A C 1
ATOM 671 O O . ALA A 1 91 ? 14.797 27.516 13.883 1 92.44 91 ALA A O 1
ATOM 672 N N . ILE A 1 92 ? 14.312 29.578 13.195 1 91.56 92 ILE A N 1
ATOM 673 C CA . ILE A 1 92 ? 13.023 29.547 13.867 1 91.56 92 ILE A CA 1
ATOM 674 C C . ILE A 1 92 ? 12.125 28.5 13.234 1 91.56 92 ILE A C 1
ATOM 676 O O . ILE A 1 92 ? 11.508 27.688 13.938 1 91.56 92 ILE A O 1
ATOM 680 N N . SER A 1 93 ? 12.086 28.484 11.938 1 93.25 93 SER A N 1
ATOM 681 C CA . SER A 1 93 ? 11.266 27.5 11.227 1 93.25 93 SER A CA 1
ATOM 682 C C . SER A 1 93 ? 11.781 26.094 11.445 1 93.25 93 SER A C 1
ATOM 684 O O . SER A 1 93 ? 11.008 25.172 11.742 1 93.25 93 SER A O 1
ATOM 686 N N . LYS A 1 94 ? 13.016 25.938 11.438 1 93 94 LYS A N 1
ATOM 687 C CA . LYS A 1 94 ? 13.633 24.609 11.547 1 93 94 LYS A CA 1
ATOM 688 C C . LYS A 1 94 ? 13.367 24 12.914 1 93 94 LYS A C 1
ATOM 690 O O . LYS A 1 94 ? 13.141 22.781 13.023 1 93 94 LYS A O 1
ATOM 695 N N . ALA A 1 95 ? 13.375 24.828 13.891 1 92.25 95 ALA A N 1
ATOM 696 C CA . ALA A 1 95 ? 13.203 24.359 15.258 1 92.25 95 ALA A CA 1
ATOM 697 C C . ALA A 1 95 ? 11.797 23.812 15.477 1 92.25 95 ALA A C 1
ATOM 699 O O . ALA A 1 95 ? 11.555 23.031 16.406 1 92.25 95 ALA A O 1
ATOM 700 N N . ARG A 1 96 ? 10.898 24.172 14.57 1 95.44 96 ARG A N 1
ATOM 701 C CA . ARG A 1 96 ? 9.492 23.812 14.758 1 95.44 96 ARG A CA 1
ATOM 702 C C . ARG A 1 96 ? 9.07 22.734 13.758 1 95.44 96 ARG A C 1
ATOM 704 O O . ARG A 1 96 ? 7.891 22.391 13.68 1 95.44 96 ARG A O 1
ATOM 711 N N . ILE A 1 97 ? 10.109 22.25 13.008 1 96.44 97 ILE A N 1
ATOM 712 C CA . ILE A 1 97 ? 9.789 21.312 11.938 1 96.44 97 ILE A CA 1
ATOM 713 C C . ILE A 1 97 ? 10.477 19.984 12.195 1 96.44 97 ILE A C 1
ATOM 715 O O . ILE A 1 97 ? 11.641 19.938 12.617 1 96.44 97 ILE A O 1
ATOM 719 N N . GLY A 1 98 ? 9.719 18.891 12.141 1 95.75 98 GLY A N 1
ATOM 720 C CA . GLY A 1 98 ? 10.258 17.562 11.953 1 95.75 98 GLY A CA 1
ATOM 721 C C . GLY A 1 98 ? 10.023 17.016 10.555 1 95.75 98 GLY A C 1
ATOM 722 O O . GLY A 1 98 ? 9 17.297 9.93 1 95.75 98 GLY A O 1
ATOM 723 N N . SER A 1 99 ? 11.023 16.219 10.055 1 94.25 99 SER A N 1
ATOM 724 C CA . SER A 1 99 ? 10.828 15.742 8.688 1 94.25 99 SER A CA 1
ATOM 725 C C . SER A 1 99 ? 11.406 14.336 8.516 1 94.25 99 SER A C 1
ATOM 727 O O . SER A 1 99 ? 12.375 13.969 9.188 1 94.25 99 SER A O 1
ATOM 729 N N . MET A 1 100 ? 10.648 13.562 7.773 1 90.69 100 MET A N 1
ATOM 730 C CA . MET A 1 100 ? 11.102 12.297 7.195 1 90.69 100 MET A CA 1
ATOM 731 C C . MET A 1 100 ? 11.133 12.375 5.672 1 90.69 100 MET A C 1
ATOM 733 O O . MET A 1 100 ? 10.078 12.43 5.031 1 90.69 100 MET A O 1
ATOM 737 N N . LEU A 1 101 ? 12.234 12.531 5.129 1 83.38 101 LEU A N 1
ATOM 738 C CA . LEU A 1 101 ? 12.336 12.594 3.676 1 83.38 101 LEU A CA 1
ATOM 739 C C . LEU A 1 101 ? 12.805 11.266 3.102 1 83.38 101 LEU A C 1
ATOM 741 O O . LEU A 1 101 ? 13.141 10.344 3.852 1 83.38 101 LEU A O 1
ATOM 745 N N . GLN A 1 102 ? 12.516 11.188 1.796 1 69.62 102 GLN A N 1
ATOM 746 C CA . GLN A 1 102 ? 12.93 9.969 1.111 1 69.62 102 GLN A CA 1
ATOM 747 C C . GLN A 1 102 ? 14.438 9.773 1.195 1 69.62 102 GLN A C 1
ATOM 749 O O . GLN A 1 102 ? 15.203 10.742 1.132 1 69.62 102 GLN A O 1
ATOM 754 N N . GLY A 1 103 ? 14.93 8.664 1.474 1 60.81 103 GLY A N 1
ATOM 755 C CA . GLY A 1 103 ? 16.344 8.336 1.533 1 60.81 103 GLY A CA 1
ATOM 756 C C . GLY A 1 103 ? 16.844 8.133 2.949 1 60.81 103 GLY A C 1
ATOM 757 O O . GLY A 1 103 ? 16.312 8.703 3.896 1 60.81 103 GLY A O 1
ATOM 758 N N . ASP A 1 104 ? 17.344 6.969 3.248 1 54.94 104 ASP A N 1
ATOM 759 C CA . ASP A 1 104 ? 17.734 6.551 4.59 1 54.94 104 ASP A CA 1
ATOM 760 C C . ASP A 1 104 ? 18.969 7.316 5.074 1 54.94 104 ASP A C 1
ATOM 762 O O . ASP A 1 104 ? 19.828 7.676 4.273 1 54.94 104 ASP A O 1
ATOM 766 N N . MET A 1 105 ? 18.703 8.062 6.246 1 55.31 105 MET A N 1
ATOM 767 C CA . MET A 1 105 ? 19.844 8.633 6.957 1 55.31 105 MET A CA 1
ATOM 768 C C . MET A 1 105 ? 20.906 7.566 7.203 1 55.31 105 MET A C 1
ATOM 770 O O . MET A 1 105 ? 20.625 6.527 7.805 1 55.31 105 MET A O 1
ATOM 774 N N . VAL A 1 106 ? 21.891 7.379 6.395 1 57.19 106 VAL A N 1
ATOM 775 C CA . VAL A 1 106 ? 22.875 6.367 6.773 1 57.19 106 VAL A CA 1
ATOM 776 C C . VAL A 1 106 ? 24.078 7.035 7.434 1 57.19 106 VAL A C 1
ATOM 778 O O . VAL A 1 106 ? 24.828 7.77 6.777 1 57.19 106 VAL A O 1
ATOM 781 N N . VAL A 1 107 ? 23.875 7.328 8.773 1 64.62 107 VAL A N 1
ATOM 782 C CA . VAL A 1 107 ? 25.109 7.609 9.492 1 64.62 107 VAL A CA 1
ATOM 783 C C . VAL A 1 107 ? 25.734 6.301 9.969 1 64.62 107 VAL A C 1
ATOM 785 O O . VAL A 1 107 ? 25.25 5.672 10.906 1 64.62 107 VAL A O 1
ATOM 788 N N . PRO A 1 108 ? 26.688 5.887 9.227 1 70.06 108 PRO A N 1
ATOM 789 C CA . PRO A 1 108 ? 27.297 4.605 9.609 1 70.06 108 PRO A CA 1
ATOM 790 C C . PRO A 1 108 ? 27.859 4.625 11.031 1 70.06 108 PRO A C 1
ATOM 792 O O . PRO A 1 108 ? 28.359 5.66 11.484 1 70.06 108 PRO A O 1
ATOM 795 N N . GLY A 1 109 ? 27.703 3.453 11.773 1 79.75 109 GLY A N 1
ATOM 796 C CA . GLY A 1 109 ? 28.422 3.174 13 1 79.75 109 GLY A CA 1
ATOM 797 C C . GLY A 1 109 ? 27.781 3.77 14.234 1 79.75 109 GLY A C 1
ATOM 798 O O . GLY A 1 109 ? 28.281 3.615 15.352 1 79.75 109 GLY A O 1
ATOM 799 N N . ILE A 1 110 ? 26.703 4.547 14.141 1 89.19 110 ILE A N 1
ATOM 800 C CA . ILE A 1 110 ? 26.062 5.164 15.297 1 89.19 110 ILE A CA 1
ATOM 801 C C . ILE A 1 110 ? 24.875 4.309 15.734 1 89.19 110 ILE A C 1
ATOM 803 O O . ILE A 1 110 ? 24.188 3.705 14.906 1 89.19 110 ILE A O 1
ATOM 807 N N . THR A 1 111 ? 24.688 4.27 17.062 1 93.5 111 THR A N 1
ATOM 808 C CA . THR A 1 111 ? 23.562 3.518 17.609 1 93.5 111 THR A CA 1
ATOM 809 C C . THR A 1 111 ? 22.281 4.359 17.578 1 93.5 111 THR A C 1
ATOM 811 O O . THR A 1 111 ? 22.344 5.582 17.438 1 93.5 111 THR A O 1
ATOM 814 N N . ILE A 1 112 ? 21.172 3.723 17.734 1 94.12 112 ILE A N 1
ATOM 815 C CA . ILE A 1 112 ? 19.875 4.398 17.781 1 94.12 112 ILE A CA 1
ATOM 816 C C . ILE A 1 112 ? 19.844 5.379 18.953 1 94.12 112 ILE A C 1
ATOM 818 O O . ILE A 1 112 ? 19.469 6.539 18.781 1 94.12 112 ILE A O 1
ATOM 822 N N . ALA A 1 113 ? 20.328 4.906 20.094 1 93.38 113 ALA A N 1
ATOM 823 C CA . ALA A 1 113 ? 20.312 5.73 21.297 1 93.38 113 ALA A CA 1
ATOM 824 C C . ALA A 1 113 ? 21.188 6.973 21.125 1 93.38 113 ALA A C 1
ATOM 826 O O . ALA A 1 113 ? 20.781 8.078 21.484 1 93.38 113 ALA A O 1
ATOM 827 N N . ASP A 1 114 ? 22.312 6.781 20.547 1 93 114 ASP A N 1
ATOM 828 C CA . ASP A 1 114 ? 23.234 7.902 20.328 1 93 114 ASP A CA 1
ATOM 829 C C . ASP A 1 114 ? 22.656 8.914 19.359 1 93 114 ASP A C 1
ATOM 831 O O . ASP A 1 114 ? 22.781 10.125 19.547 1 93 114 ASP A O 1
ATOM 835 N N . LEU A 1 115 ? 22.047 8.391 18.375 1 92.69 115 LEU A N 1
ATOM 836 C CA . LEU A 1 115 ? 21.438 9.266 17.375 1 92.69 115 LEU A CA 1
ATOM 837 C C . LEU A 1 115 ? 20.328 10.109 18.016 1 92.69 115 LEU A C 1
ATOM 839 O O . LEU A 1 115 ? 20.266 11.328 17.797 1 92.69 115 LEU A O 1
ATOM 843 N N . LEU A 1 116 ? 19.562 9.477 18.781 1 93.88 116 LEU A N 1
ATOM 844 C CA . LEU A 1 116 ? 18.453 10.188 19.391 1 93.88 116 LEU A CA 1
ATOM 845 C C . LEU A 1 116 ? 18.953 11.203 20.406 1 93.88 116 LEU A C 1
ATOM 847 O O . LEU A 1 116 ? 18.375 12.289 20.547 1 93.88 116 LEU A O 1
ATOM 851 N N . LYS A 1 117 ? 19.984 10.859 21.062 1 92.38 117 LYS A N 1
ATOM 852 C CA . LYS A 1 117 ? 20.578 11.797 22.016 1 92.38 117 LYS A CA 1
ATOM 853 C C . LYS A 1 117 ? 21.125 13.031 21.297 1 92.38 117 LYS A C 1
ATOM 855 O O . LYS A 1 117 ? 20.938 14.156 21.766 1 92.38 117 LYS A O 1
ATOM 860 N N . LEU A 1 118 ? 21.75 12.758 20.219 1 91.75 118 LEU A N 1
ATOM 861 C CA . LEU A 1 118 ? 22.281 13.859 19.422 1 91.75 118 LEU A CA 1
ATOM 862 C C . LEU A 1 118 ? 21.156 14.758 18.906 1 91.75 118 LEU A C 1
ATOM 864 O O . LEU A 1 118 ? 21.25 15.984 18.969 1 91.75 118 LEU A O 1
ATOM 868 N N . ALA A 1 119 ? 20.141 14.141 18.453 1 92.25 119 ALA A N 1
ATOM 869 C CA . ALA A 1 119 ? 19 14.891 17.953 1 92.25 119 ALA A CA 1
ATOM 870 C C . ALA A 1 119 ? 18.312 15.672 19.062 1 92.25 119 ALA A C 1
ATOM 872 O O . ALA A 1 119 ? 17.922 16.828 18.875 1 92.25 119 ALA A O 1
ATOM 873 N N . ALA A 1 120 ? 18.219 15.078 20.188 1 93.06 120 ALA A N 1
ATOM 874 C CA . ALA A 1 120 ? 17.562 15.695 21.344 1 93.06 120 ALA A CA 1
ATOM 875 C C . ALA A 1 120 ? 18.344 16.922 21.812 1 93.06 120 ALA A C 1
ATOM 877 O O . ALA A 1 120 ? 17.75 17.875 22.344 1 93.06 120 ALA A O 1
ATOM 878 N N . ALA A 1 121 ? 19.562 16.922 21.609 1 91.69 121 ALA A N 1
ATOM 879 C CA . ALA A 1 121 ? 20.422 18 22.094 1 91.69 121 ALA A CA 1
ATOM 880 C C . ALA A 1 121 ? 20.172 19.297 21.312 1 91.69 121 ALA A C 1
ATOM 882 O O . ALA A 1 121 ? 20.562 20.375 21.766 1 91.69 121 ALA A O 1
ATOM 883 N N . GLU A 1 122 ? 19.5 19.172 20.25 1 89.56 122 GLU A N 1
ATOM 884 C CA . GLU A 1 122 ? 19.266 20.328 19.391 1 89.56 122 GLU A CA 1
ATOM 885 C C . GLU A 1 122 ? 18.047 21.125 19.859 1 89.56 122 GLU A C 1
ATOM 887 O O . GLU A 1 122 ? 17.734 22.172 19.297 1 89.56 122 GLU A O 1
ATOM 892 N N . SER A 1 123 ? 17.406 20.625 20.859 1 90.56 123 SER A N 1
ATOM 893 C CA . SER A 1 123 ? 16.219 21.297 21.359 1 90.56 123 SER A CA 1
ATOM 894 C C . SER A 1 123 ? 16.281 21.469 22.875 1 90.56 123 SER A C 1
ATOM 896 O O . SER A 1 123 ? 16.922 20.688 23.578 1 90.56 123 SER A O 1
ATOM 898 N N . ASP A 1 124 ? 15.562 22.516 23.297 1 88.25 124 ASP A N 1
ATOM 899 C CA . ASP A 1 124 ? 15.477 22.766 24.734 1 88.25 124 ASP A CA 1
ATOM 900 C C . ASP A 1 124 ? 14.43 21.875 25.391 1 88.25 124 ASP A C 1
ATOM 902 O O . ASP A 1 124 ? 14.445 21.688 26.609 1 88.25 124 ASP A O 1
ATOM 906 N N . HIS A 1 125 ? 13.539 21.375 24.609 1 90.56 125 HIS A N 1
ATOM 907 C CA . HIS A 1 125 ? 12.445 20.578 25.172 1 90.56 125 HIS A CA 1
ATOM 908 C C . HIS A 1 125 ? 12.234 19.297 24.359 1 90.56 125 HIS A C 1
ATOM 910 O O . HIS A 1 125 ? 11.148 19.078 23.828 1 90.56 125 HIS A O 1
ATOM 916 N N . PRO A 1 126 ? 13.211 18.5 24.375 1 93.19 126 PRO A N 1
ATOM 917 C CA . PRO A 1 126 ? 13.047 17.234 23.656 1 93.19 126 PRO A CA 1
ATOM 918 C C . PRO A 1 126 ? 12.148 16.25 24.406 1 93.19 126 PRO A C 1
ATOM 920 O O . PRO A 1 126 ? 11.984 16.375 25.625 1 93.19 126 PRO A O 1
ATOM 923 N N . LEU A 1 127 ? 11.539 15.391 23.656 1 93 127 LEU A N 1
ATOM 924 C CA . LEU A 1 127 ? 10.828 14.273 24.281 1 93 127 LEU A CA 1
ATOM 925 C C . LEU A 1 127 ? 11.789 13.383 25.047 1 93 127 LEU A C 1
ATOM 927 O O . LEU A 1 127 ? 12.992 13.375 24.781 1 93 127 LEU A O 1
ATOM 931 N N . ASN A 1 128 ? 11.164 12.703 25.953 1 92.69 128 ASN A N 1
ATOM 932 C CA . ASN A 1 128 ? 11.938 11.664 26.625 1 92.69 128 ASN A CA 1
ATOM 933 C C . ASN A 1 128 ? 12.344 10.555 25.656 1 92.69 128 ASN A C 1
ATOM 935 O O . ASN A 1 128 ? 11.477 9.883 25.078 1 92.69 128 ASN A O 1
ATOM 939 N N . THR A 1 129 ? 13.617 10.359 25.547 1 92.88 129 THR A N 1
ATOM 940 C CA . THR A 1 129 ? 14.148 9.414 24.562 1 92.88 129 THR A CA 1
ATOM 941 C C . THR A 1 129 ? 13.633 8.008 24.844 1 92.88 129 THR A C 1
ATOM 943 O O . THR A 1 129 ? 13.219 7.301 23.922 1 92.88 129 THR A O 1
ATOM 946 N N . ASN A 1 130 ? 13.617 7.574 26.062 1 91.88 130 ASN A N 1
ATOM 947 C CA . ASN A 1 130 ? 13.18 6.23 26.422 1 91.88 130 ASN A CA 1
ATOM 948 C C . ASN A 1 130 ? 11.703 6.023 26.109 1 91.88 130 ASN A C 1
ATOM 950 O O . ASN A 1 130 ? 11.305 4.965 25.625 1 91.88 130 ASN A O 1
ATOM 954 N N . LYS A 1 131 ? 10.984 7.004 26.422 1 91.5 131 LYS A N 1
ATOM 955 C CA . LYS A 1 131 ? 9.555 6.918 26.125 1 91.5 131 LYS A CA 1
ATOM 956 C C . LYS A 1 131 ? 9.312 6.82 24.625 1 91.5 131 LYS A C 1
ATOM 958 O O . LYS A 1 131 ? 8.492 6.016 24.172 1 91.5 131 LYS A O 1
ATOM 963 N N . LEU A 1 132 ? 10.031 7.629 23.938 1 93.38 132 LEU A N 1
ATOM 964 C CA . LEU A 1 132 ? 9.883 7.637 22.484 1 93.38 132 LEU A CA 1
ATOM 965 C C . LEU A 1 132 ? 10.258 6.281 21.891 1 93.38 132 LEU A C 1
ATOM 967 O O . LEU A 1 132 ? 9.555 5.77 21.016 1 93.38 132 LEU A O 1
ATOM 971 N N . LEU A 1 133 ? 11.32 5.684 22.422 1 94 133 LEU A N 1
ATOM 972 C CA . LEU A 1 133 ? 11.766 4.371 21.969 1 94 133 LEU A CA 1
ATOM 973 C C . LEU A 1 133 ? 10.703 3.312 22.25 1 94 133 LEU A C 1
ATOM 975 O O . LEU A 1 133 ? 10.445 2.447 21.406 1 94 133 LEU A O 1
ATOM 979 N N . THR A 1 134 ? 10.102 3.416 23.344 1 91.38 134 THR A N 1
ATOM 980 C CA . THR A 1 134 ? 9.062 2.469 23.719 1 91.38 134 THR A CA 1
ATOM 981 C C . THR A 1 134 ? 7.824 2.641 22.844 1 91.38 134 THR A C 1
ATOM 983 O O . THR A 1 134 ? 7.297 1.662 22.312 1 91.38 134 THR A O 1
ATOM 986 N N . ASP A 1 135 ? 7.434 3.881 22.672 1 88.38 135 ASP A N 1
ATOM 987 C CA . ASP A 1 135 ? 6.242 4.188 21.891 1 88.38 135 ASP A CA 1
ATOM 988 C C . ASP A 1 135 ? 6.379 3.682 20.453 1 88.38 135 ASP A C 1
ATOM 990 O O . ASP A 1 135 ? 5.398 3.248 19.844 1 88.38 135 ASP A O 1
ATOM 994 N N . LEU A 1 136 ? 7.633 3.717 20 1 90.62 136 LEU A N 1
ATOM 995 C CA . LEU A 1 136 ? 7.848 3.346 18.594 1 90.62 136 LEU A CA 1
ATOM 996 C C . LEU A 1 136 ? 8.391 1.924 18.5 1 90.62 136 LEU A C 1
ATOM 998 O O . LEU A 1 136 ? 8.883 1.521 17.438 1 90.62 136 LEU A O 1
ATOM 1002 N N . ARG A 1 137 ? 8.398 1.17 19.609 1 87.81 137 ARG A N 1
ATOM 1003 C CA . ARG A 1 137 ? 8.812 -0.227 19.672 1 87.81 137 ARG A CA 1
ATOM 1004 C C . ARG A 1 137 ? 10.258 -0.384 19.219 1 87.81 137 ARG A C 1
ATOM 1006 O O . ARG A 1 137 ? 10.578 -1.293 18.438 1 87.81 137 ARG A O 1
ATOM 1013 N N . LEU A 1 138 ? 11.031 0.53 19.641 1 92.69 138 LEU A N 1
ATOM 1014 C CA . LEU A 1 138 ? 12.438 0.533 19.266 1 92.69 138 LEU A CA 1
ATOM 1015 C C . LEU A 1 138 ? 13.328 0.186 20.453 1 92.69 138 LEU A C 1
ATOM 1017 O O . LEU A 1 138 ? 14.539 0.011 20.312 1 92.69 138 LEU A O 1
ATOM 1021 N N . GLU A 1 139 ? 12.719 0.021 21.625 1 93 139 GLU A N 1
ATOM 1022 C CA . GLU A 1 139 ? 13.461 -0.162 22.859 1 93 139 GLU A CA 1
ATOM 1023 C C . GLU A 1 139 ? 14.414 -1.352 22.766 1 93 139 GLU A C 1
ATOM 1025 O O . GLU A 1 139 ? 15.586 -1.243 23.109 1 93 139 GLU A O 1
ATOM 1030 N N . PRO A 1 140 ? 14.008 -2.473 22.203 1 91.75 140 PRO A N 1
ATOM 1031 C CA . PRO A 1 140 ? 14.906 -3.625 22.125 1 91.75 140 PRO A CA 1
ATOM 1032 C C . PRO A 1 140 ? 16.094 -3.371 21.203 1 91.75 140 PRO A C 1
ATOM 1034 O O . PRO A 1 140 ? 17.094 -4.102 21.266 1 91.75 140 PRO A O 1
ATOM 1037 N N . PHE A 1 141 ? 16.031 -2.301 20.484 1 92.5 141 PHE A N 1
ATOM 1038 C CA . PHE A 1 141 ? 17.062 -2.066 19.469 1 92.5 141 PHE A CA 1
ATOM 1039 C C . PHE A 1 141 ? 17.891 -0.836 19.828 1 92.5 141 PHE A C 1
ATOM 1041 O O . PHE A 1 141 ? 18.75 -0.425 19.047 1 92.5 141 PHE A O 1
ATOM 1048 N N . LYS A 1 142 ? 17.75 -0.31 20.906 1 93.75 142 LYS A N 1
ATOM 1049 C CA . LYS A 1 142 ? 18.281 1.004 21.25 1 93.75 142 LYS A CA 1
ATOM 1050 C C . LYS A 1 142 ? 19.797 1.024 21.141 1 93.75 142 LYS A C 1
ATOM 1052 O O . LYS A 1 142 ? 20.391 2.061 20.812 1 93.75 142 LYS A O 1
ATOM 1057 N N . THR A 1 143 ? 20.484 -0.159 21.312 1 93.62 143 THR A N 1
ATOM 1058 C CA . THR A 1 143 ? 21.953 -0.198 21.297 1 93.62 143 THR A CA 1
ATOM 1059 C C . THR A 1 143 ? 22.469 -0.72 19.969 1 93.62 143 THR A C 1
ATOM 1061 O O . THR A 1 143 ? 23.672 -0.889 19.797 1 93.62 143 THR A O 1
ATOM 1064 N N . GLN A 1 144 ? 21.625 -0.929 19.078 1 92.38 144 GLN A N 1
ATOM 1065 C CA . GLN A 1 144 ? 22.031 -1.432 17.781 1 92.38 144 GLN A CA 1
ATOM 1066 C C . GLN A 1 144 ? 22.484 -0.293 16.875 1 92.38 144 GLN A C 1
ATOM 1068 O O . GLN A 1 144 ? 21.969 0.822 16.953 1 92.38 144 GLN A O 1
ATOM 1073 N N . ARG A 1 145 ? 23.438 -0.711 16.047 1 91.12 145 ARG A N 1
ATOM 1074 C CA . ARG A 1 145 ? 23.891 0.253 15.039 1 91.12 145 ARG A CA 1
ATOM 1075 C C . ARG A 1 145 ? 22.875 0.376 13.906 1 91.12 145 ARG A C 1
ATOM 1077 O O . ARG A 1 145 ? 22.266 -0.616 13.5 1 91.12 145 ARG A O 1
ATOM 1084 N N . LEU A 1 146 ? 22.734 1.534 13.266 1 88.38 146 LEU A N 1
ATOM 1085 C CA . LEU A 1 146 ? 21.734 1.828 12.242 1 88.38 146 LEU A CA 1
ATOM 1086 C C . LEU A 1 146 ? 21.906 0.901 11.039 1 88.38 146 LEU A C 1
ATOM 1088 O O . LEU A 1 146 ? 20.906 0.469 10.445 1 88.38 146 LEU A O 1
ATOM 1092 N N . GLY A 1 147 ? 23.125 0.63 10.711 1 84 147 GLY A N 1
ATOM 1093 C CA . GLY A 1 147 ? 23.422 -0.188 9.547 1 84 147 GLY A CA 1
ATOM 1094 C C . GLY A 1 147 ? 22.906 -1.608 9.672 1 84 147 GLY A C 1
ATOM 1095 O O . GLY A 1 147 ? 22.781 -2.322 8.672 1 84 147 GLY A O 1
ATOM 1096 N N . SER A 1 148 ? 22.562 -2.039 10.883 1 83.94 148 SER A N 1
ATOM 1097 C CA . SER A 1 148 ? 22.125 -3.414 11.133 1 83.94 148 SER A CA 1
ATOM 1098 C C . SER A 1 148 ? 20.609 -3.521 11.156 1 83.94 148 SER A C 1
ATOM 1100 O O . SER A 1 148 ? 20.062 -4.617 11.297 1 83.94 148 SER A O 1
ATOM 1102 N N . LEU A 1 149 ? 19.969 -2.412 10.969 1 84.38 149 LEU A N 1
ATOM 1103 C CA . LEU A 1 149 ? 18.516 -2.381 11.102 1 84.38 149 LEU A CA 1
ATOM 1104 C C . LEU A 1 149 ? 17.844 -2.779 9.789 1 84.38 149 LEU A C 1
ATOM 1106 O O . LEU A 1 149 ? 18.391 -2.543 8.711 1 84.38 149 LEU A O 1
ATOM 1110 N N . SER A 1 150 ? 16.688 -3.396 9.992 1 75.62 150 SER A N 1
ATOM 1111 C CA . SER A 1 150 ? 15.844 -3.59 8.82 1 75.62 150 SER A CA 1
ATOM 1112 C C . SER A 1 150 ? 15.312 -2.26 8.297 1 75.62 150 SER A C 1
ATOM 1114 O O . SER A 1 150 ? 15.383 -1.241 8.984 1 75.62 150 SER A O 1
ATOM 1116 N N . GLY A 1 151 ? 14.828 -2.223 7.027 1 76.75 151 GLY A N 1
ATOM 1117 C CA . GLY A 1 151 ? 14.242 -1.021 6.453 1 76.75 151 GLY A CA 1
ATOM 1118 C C . GLY A 1 151 ? 13.117 -0.447 7.297 1 76.75 151 GLY A C 1
ATOM 1119 O O . GLY A 1 151 ? 13.062 0.765 7.52 1 76.75 151 GLY A O 1
ATOM 1120 N N . GLY A 1 152 ? 12.289 -1.347 7.801 1 79 152 GLY A N 1
ATOM 1121 C CA . GLY A 1 152 ? 11.188 -0.902 8.641 1 79 152 GLY A CA 1
ATOM 1122 C C . GLY A 1 152 ? 11.641 -0.311 9.961 1 79 152 GLY A C 1
ATOM 1123 O O . GLY A 1 152 ? 11.086 0.688 10.422 1 79 152 GLY A O 1
ATOM 1124 N N . GLN A 1 153 ? 12.617 -0.932 10.523 1 83.38 153 GLN A N 1
ATOM 1125 C CA . GLN A 1 153 ? 13.188 -0.418 11.766 1 83.38 153 GLN A CA 1
ATOM 1126 C C . GLN A 1 153 ? 13.82 0.953 11.555 1 83.38 153 GLN A C 1
ATOM 1128 O O . GLN A 1 153 ? 13.625 1.864 12.359 1 83.38 153 GLN A O 1
ATOM 1133 N N . LEU A 1 154 ? 14.523 0.997 10.484 1 86 154 LEU A N 1
ATOM 1134 C CA . LEU A 1 154 ? 15.172 2.266 10.172 1 86 154 LEU A CA 1
ATOM 1135 C C . LEU A 1 154 ? 14.133 3.369 9.969 1 86 154 LEU A C 1
ATOM 1137 O O . LEU A 1 154 ? 14.344 4.504 10.414 1 86 154 LEU A O 1
ATOM 1141 N N . ARG A 1 155 ? 13.055 3.057 9.398 1 87.31 155 ARG A N 1
ATOM 1142 C CA . ARG A 1 155 ? 11.992 4.031 9.195 1 87.31 155 ARG A CA 1
ATOM 1143 C C . ARG A 1 155 ? 11.414 4.5 10.531 1 87.31 155 ARG A C 1
ATOM 1145 O O . ARG A 1 155 ? 11.133 5.688 10.703 1 87.31 155 ARG A O 1
ATOM 1152 N N . ARG A 1 156 ? 11.289 3.609 11.398 1 89.69 156 ARG A N 1
ATOM 1153 C CA . ARG A 1 156 ? 10.789 3.971 12.727 1 89.69 156 ARG A CA 1
ATOM 1154 C C . ARG A 1 156 ? 11.781 4.879 13.453 1 89.69 156 ARG A C 1
ATOM 1156 O O . ARG A 1 156 ? 11.375 5.801 14.164 1 89.69 156 ARG A O 1
ATOM 1163 N N . VAL A 1 157 ? 13.062 4.605 13.266 1 91 157 VAL A N 1
ATOM 1164 C CA . VAL A 1 157 ? 14.094 5.441 13.867 1 91 157 VAL A CA 1
ATOM 1165 C C . VAL A 1 157 ? 14.039 6.844 13.273 1 91 157 VAL A C 1
ATOM 1167 O O . VAL A 1 157 ? 14.102 7.84 14 1 91 157 VAL A O 1
ATOM 1170 N N . THR A 1 158 ? 13.938 6.91 11.953 1 91.62 158 THR A N 1
ATOM 1171 C CA . THR A 1 158 ? 13.852 8.203 11.289 1 91.62 158 THR A CA 1
ATOM 1172 C C . THR A 1 158 ? 12.633 8.992 11.781 1 91.62 158 THR A C 1
ATOM 1174 O O . THR A 1 158 ? 12.703 10.211 11.945 1 91.62 158 THR A O 1
ATOM 1177 N N . PHE A 1 159 ? 11.609 8.305 12.016 1 93.81 159 PHE A N 1
ATOM 1178 C CA . PHE A 1 159 ? 10.414 8.93 12.562 1 93.81 159 PHE A CA 1
ATOM 1179 C C . PHE A 1 159 ? 10.664 9.453 13.969 1 93.81 159 PHE A C 1
ATOM 1181 O O . PHE A 1 159 ? 10.227 10.555 14.32 1 93.81 159 PHE A O 1
ATOM 1188 N N . ALA A 1 160 ? 11.375 8.664 14.734 1 93.62 160 ALA A N 1
ATOM 1189 C CA . ALA A 1 160 ? 11.734 9.086 16.078 1 93.62 160 ALA A CA 1
ATOM 1190 C C . ALA A 1 160 ? 12.539 10.383 16.062 1 93.62 160 ALA A C 1
ATOM 1192 O O . ALA A 1 160 ? 12.289 11.289 16.859 1 93.62 160 ALA A O 1
ATOM 1193 N N . VAL A 1 161 ? 13.398 10.461 15.164 1 93.12 161 VAL A N 1
ATOM 1194 C CA . VAL A 1 161 ? 14.242 11.641 15.031 1 93.12 161 VAL A CA 1
ATOM 1195 C C . VAL A 1 161 ? 13.383 12.844 14.633 1 93.12 161 VAL A C 1
ATOM 1197 O O . VAL A 1 161 ? 13.594 13.953 15.133 1 93.12 161 VAL A O 1
ATOM 1200 N N . ALA A 1 162 ? 12.438 12.578 13.805 1 94.5 162 ALA A N 1
ATOM 1201 C CA . ALA A 1 162 ? 11.547 13.648 13.367 1 94.5 162 ALA A CA 1
ATOM 1202 C C . ALA A 1 162 ? 10.703 14.172 14.523 1 94.5 162 ALA A C 1
ATOM 1204 O O . ALA A 1 162 ? 10.305 15.336 14.531 1 94.5 162 ALA A O 1
ATOM 1205 N N . LEU A 1 163 ? 10.492 13.383 15.555 1 95.94 163 LEU A N 1
ATOM 1206 C CA . LEU A 1 163 ? 9.523 13.703 16.594 1 95.94 163 LEU A CA 1
ATOM 1207 C C . LEU A 1 163 ? 10.227 14.242 17.844 1 95.94 163 LEU A C 1
ATOM 1209 O O . LEU A 1 163 ? 9.602 14.93 18.656 1 95.94 163 LEU A O 1
ATOM 1213 N N . ILE A 1 164 ? 11.422 13.898 17.969 1 95.75 164 ILE A N 1
ATOM 1214 C CA . ILE A 1 164 ? 12.117 14 19.25 1 95.75 164 ILE A CA 1
ATOM 1215 C C . ILE A 1 164 ? 12.078 15.445 19.734 1 95.75 164 ILE A C 1
ATOM 1217 O O . ILE A 1 164 ? 12.008 15.695 20.938 1 95.75 164 ILE A O 1
ATOM 1221 N N . ASN A 1 165 ? 12.078 16.422 18.891 1 94.62 165 ASN A N 1
ATOM 1222 C CA . ASN A 1 165 ? 12.133 17.812 19.297 1 94.62 165 ASN A CA 1
ATOM 1223 C C . ASN A 1 165 ? 10.742 18.438 19.344 1 94.62 165 ASN A C 1
ATOM 1225 O O . ASN A 1 165 ? 10.602 19.672 19.344 1 94.62 165 ASN A O 1
ATOM 1229 N N . GLN A 1 166 ? 9.758 17.625 19.219 1 94.31 166 GLN A N 1
ATOM 1230 C CA . GLN A 1 166 ? 8.359 18 19.375 1 94.31 166 GLN A CA 1
ATOM 1231 C C . GLN A 1 166 ? 7.965 19.078 18.359 1 94.31 166 GLN A C 1
ATOM 1233 O O . GLN A 1 166 ? 7.504 20.156 18.719 1 94.31 166 GLN A O 1
ATOM 1238 N N . PRO A 1 167 ? 8.047 18.812 17.156 1 96.44 167 PRO A N 1
ATOM 1239 C CA . PRO A 1 167 ? 7.715 19.781 16.109 1 96.44 167 PRO A CA 1
ATOM 1240 C C . PRO A 1 167 ? 6.23 20.125 16.062 1 96.44 167 PRO A C 1
ATOM 1242 O O . PRO A 1 167 ? 5.395 19.328 16.516 1 96.44 167 PRO A O 1
ATOM 1245 N N . ASP A 1 168 ? 5.961 21.328 15.562 1 97 168 ASP A N 1
ATOM 1246 C CA . ASP A 1 168 ? 4.586 21.766 15.328 1 97 168 ASP A CA 1
ATOM 1247 C C . ASP A 1 168 ? 4.113 21.359 13.93 1 97 168 ASP A C 1
ATOM 1249 O O . ASP A 1 168 ? 2.912 21.281 13.68 1 97 168 ASP A O 1
ATOM 1253 N N . LEU A 1 169 ? 5.082 21.141 13.109 1 97.94 169 LEU A N 1
ATOM 1254 C CA . LEU A 1 169 ? 4.844 20.781 11.719 1 97.94 169 LEU A CA 1
ATOM 1255 C C . LEU A 1 169 ? 5.727 19.609 11.297 1 97.94 169 LEU A C 1
ATOM 1257 O O . LEU A 1 169 ? 6.938 19.625 11.516 1 97.94 169 LEU A O 1
ATOM 1261 N N . LEU A 1 170 ? 5.105 18.562 10.773 1 97.81 170 LEU A N 1
ATOM 1262 C CA . LEU A 1 170 ? 5.824 17.391 10.297 1 97.81 170 LEU A CA 1
ATOM 1263 C C . LEU A 1 170 ? 5.672 17.234 8.789 1 97.81 170 LEU A C 1
ATOM 1265 O O . LEU A 1 170 ? 4.555 17.297 8.266 1 97.81 170 LEU A O 1
ATOM 1269 N N . PHE A 1 171 ? 6.785 17.094 8.086 1 97.31 171 PHE A N 1
ATOM 1270 C CA . PHE A 1 171 ? 6.801 16.641 6.695 1 97.31 171 PHE A CA 1
ATOM 1271 C C . PHE A 1 171 ? 7.188 15.172 6.598 1 97.31 171 PHE A C 1
ATOM 1273 O O . PHE A 1 171 ? 8.297 14.789 6.977 1 97.31 171 PHE A O 1
ATOM 1280 N N . LEU A 1 172 ? 6.281 14.367 6.098 1 96.12 172 LEU A N 1
ATOM 1281 C CA . LEU A 1 172 ? 6.52 12.93 5.984 1 96.12 172 LEU A CA 1
ATOM 1282 C C . LEU A 1 172 ? 6.422 12.484 4.531 1 96.12 172 LEU A C 1
ATOM 1284 O O . LEU A 1 172 ? 5.328 12.438 3.959 1 96.12 172 LEU A O 1
ATOM 1288 N N . ASP A 1 173 ? 7.523 12.188 4.008 1 93.19 173 ASP A N 1
ATOM 1289 C CA . ASP A 1 173 ? 7.59 11.75 2.617 1 93.19 173 ASP A CA 1
ATOM 1290 C C . ASP A 1 173 ? 7.695 10.227 2.523 1 93.19 173 ASP A C 1
ATOM 1292 O O . ASP A 1 173 ? 8.766 9.664 2.746 1 93.19 173 ASP A O 1
ATOM 1296 N N . GLU A 1 174 ? 6.562 9.578 2.193 1 89.69 174 GLU A N 1
ATOM 1297 C CA . GLU A 1 174 ? 6.465 8.125 2.059 1 89.69 174 GLU A CA 1
ATOM 1298 C C . GLU A 1 174 ? 6.969 7.422 3.316 1 89.69 174 GLU A C 1
ATOM 1300 O O . GLU A 1 174 ? 7.828 6.539 3.238 1 89.69 174 GLU A O 1
ATOM 1305 N N . PRO A 1 175 ? 6.371 7.66 4.375 1 91.88 175 PRO A N 1
ATOM 1306 C CA . PRO A 1 175 ? 6.93 7.234 5.66 1 91.88 175 PRO A CA 1
ATOM 1307 C C . PRO A 1 175 ? 6.777 5.734 5.902 1 91.88 175 PRO A C 1
ATOM 1309 O O . PRO A 1 175 ? 7.484 5.164 6.738 1 91.88 175 PRO A O 1
ATOM 1312 N N . THR A 1 176 ? 5.902 5.109 5.176 1 89 176 THR A N 1
ATOM 1313 C CA . THR A 1 176 ? 5.602 3.732 5.551 1 89 176 THR A CA 1
ATOM 1314 C C . THR A 1 176 ? 6.203 2.754 4.547 1 89 176 THR A C 1
ATOM 1316 O O . THR A 1 176 ? 5.938 1.552 4.609 1 89 176 THR A O 1
ATOM 1319 N N . VAL A 1 177 ? 6.945 3.225 3.623 1 81.5 177 VAL A N 1
ATOM 1320 C CA . VAL A 1 177 ? 7.559 2.357 2.623 1 81.5 177 VAL A CA 1
ATOM 1321 C C . VAL A 1 177 ? 8.375 1.268 3.314 1 81.5 177 VAL A C 1
ATOM 1323 O O . VAL A 1 177 ? 9.133 1.547 4.242 1 81.5 177 VAL A O 1
ATOM 1326 N N . GLY A 1 178 ? 8.141 0.022 2.949 1 76.06 178 GLY A N 1
ATOM 1327 C CA . GLY A 1 178 ? 8.93 -1.091 3.455 1 76.06 178 GLY A CA 1
ATOM 1328 C C . GLY A 1 178 ? 8.391 -1.662 4.754 1 76.06 178 GLY A C 1
ATOM 1329 O O . GLY A 1 178 ? 8.922 -2.646 5.273 1 76.06 178 GLY A O 1
ATOM 1330 N N . MET A 1 179 ? 7.344 -1.043 5.309 1 83.5 179 MET A N 1
ATOM 1331 C CA . MET A 1 179 ? 6.75 -1.525 6.555 1 83.5 179 MET A CA 1
ATOM 1332 C C . MET A 1 179 ? 5.719 -2.615 6.281 1 83.5 179 MET A C 1
ATOM 1334 O O . MET A 1 179 ? 4.969 -2.533 5.305 1 83.5 179 MET A O 1
ATOM 1338 N N . ASP A 1 180 ? 5.727 -3.592 7.203 1 85.5 180 ASP A N 1
ATOM 1339 C CA . ASP A 1 180 ? 4.652 -4.578 7.113 1 85.5 180 ASP A CA 1
ATOM 1340 C C . ASP A 1 180 ? 3.35 -4.02 7.676 1 85.5 180 ASP A C 1
ATOM 1342 O O . ASP A 1 180 ? 3.299 -2.867 8.117 1 85.5 180 ASP A O 1
ATOM 1346 N N . ALA A 1 181 ? 2.322 -4.82 7.656 1 87.06 181 ALA A N 1
ATOM 1347 C CA . ALA A 1 181 ? 0.98 -4.375 8.023 1 87.06 181 ALA A CA 1
ATOM 1348 C C . ALA A 1 181 ? 0.932 -3.906 9.469 1 87.06 181 ALA A C 1
ATOM 1350 O O . ALA A 1 181 ? 0.332 -2.873 9.773 1 87.06 181 ALA A O 1
ATOM 1351 N N . ASN A 1 182 ? 1.566 -4.648 10.328 1 85.5 182 ASN A N 1
ATOM 1352 C CA . ASN A 1 182 ? 1.545 -4.301 11.742 1 85.5 182 ASN A CA 1
ATOM 1353 C C . ASN A 1 182 ? 2.289 -2.996 12.016 1 85.5 182 ASN A C 1
ATOM 1355 O O . ASN A 1 182 ? 1.795 -2.135 12.742 1 85.5 182 ASN A O 1
ATOM 1359 N N . SER A 1 183 ? 3.426 -2.875 11.445 1 86.19 183 SER A N 1
ATOM 1360 C CA . SER A 1 183 ? 4.223 -1.666 11.617 1 86.19 183 SER A CA 1
ATOM 1361 C C . SER A 1 183 ? 3.514 -0.447 11.039 1 86.19 183 SER A C 1
ATOM 1363 O O . SER A 1 183 ? 3.559 0.64 11.617 1 86.19 183 SER A O 1
ATOM 1365 N N . ARG A 1 184 ? 2.928 -0.675 9.945 1 90.31 184 ARG A N 1
ATOM 1366 C CA . ARG A 1 184 ? 2.178 0.411 9.328 1 90.31 184 ARG A CA 1
ATOM 1367 C C . ARG A 1 184 ? 1.034 0.871 10.219 1 90.31 184 ARG A C 1
ATOM 1369 O O . ARG A 1 184 ? 0.839 2.072 10.422 1 90.31 184 ARG A O 1
ATOM 1376 N N . LYS A 1 185 ? 0.318 -0.076 10.727 1 89 185 LYS A N 1
ATOM 1377 C CA . LYS A 1 185 ? -0.782 0.25 11.633 1 89 185 LYS A CA 1
ATOM 1378 C C . LYS A 1 185 ? -0.289 1.06 12.828 1 89 185 LYS A C 1
ATOM 1380 O O . LYS A 1 185 ? -0.897 2.066 13.195 1 89 185 LYS A O 1
ATOM 1385 N N . ALA A 1 186 ? 0.754 0.627 13.398 1 88.12 186 ALA A N 1
ATOM 1386 C CA . ALA A 1 186 ? 1.336 1.339 14.531 1 88.12 186 ALA A CA 1
ATOM 1387 C C . ALA A 1 186 ? 1.727 2.762 14.148 1 88.12 186 ALA A C 1
ATOM 1389 O O . ALA A 1 186 ? 1.521 3.701 14.922 1 88.12 186 ALA A O 1
ATOM 1390 N N . PHE A 1 187 ? 2.271 2.898 13.031 1 92.25 187 PHE A N 1
ATOM 1391 C CA . PHE A 1 187 ? 2.652 4.215 12.531 1 92.25 187 PHE A CA 1
ATOM 1392 C C . PHE A 1 187 ? 1.438 5.129 12.438 1 92.25 187 PHE A C 1
ATOM 1394 O O . PHE A 1 187 ? 1.471 6.262 12.93 1 92.25 187 PHE A O 1
ATOM 1401 N N . TRP A 1 188 ? 0.438 4.664 11.828 1 93.44 188 TRP A N 1
ATOM 1402 C CA . TRP A 1 188 ? -0.753 5.48 11.617 1 93.44 188 TRP A CA 1
ATOM 1403 C C . TRP A 1 188 ? -1.44 5.789 12.945 1 93.44 188 TRP A C 1
ATOM 1405 O O . TRP A 1 188 ? -2.018 6.867 13.117 1 93.44 188 TRP A O 1
ATOM 1415 N N . ASP A 1 189 ? -1.344 4.855 13.914 1 91.19 189 ASP A N 1
ATOM 1416 C CA . ASP A 1 189 ? -1.825 5.141 15.266 1 91.19 189 ASP A CA 1
ATOM 1417 C C . ASP A 1 189 ? -1.075 6.324 15.875 1 91.19 189 ASP A C 1
ATOM 1419 O O . ASP A 1 189 ? -1.675 7.164 16.547 1 91.19 189 ASP A O 1
ATOM 1423 N N . ASN A 1 190 ? 0.151 6.336 15.625 1 93.06 190 ASN A N 1
ATOM 1424 C CA . ASN A 1 190 ? 0.954 7.457 16.109 1 93.06 190 ASN A CA 1
ATOM 1425 C C . ASN A 1 190 ? 0.534 8.773 15.445 1 93.06 190 ASN A C 1
ATOM 1427 O O . ASN A 1 190 ? 0.478 9.812 16.109 1 93.06 190 ASN A O 1
ATOM 1431 N N . ILE A 1 191 ? 0.287 8.734 14.203 1 95.88 191 ILE A N 1
ATOM 1432 C CA . ILE A 1 191 ? -0.149 9.93 13.484 1 95.88 191 ILE A CA 1
ATOM 1433 C C . ILE A 1 191 ? -1.461 10.438 14.07 1 95.88 191 ILE A C 1
ATOM 1435 O O . ILE A 1 191 ? -1.64 11.648 14.25 1 95.88 191 ILE A O 1
ATOM 1439 N N . GLU A 1 192 ? -2.355 9.547 14.383 1 93 192 GLU A N 1
ATOM 1440 C CA . GLU A 1 192 ? -3.623 9.93 15 1 93 192 GLU A CA 1
ATOM 1441 C C . GLU A 1 192 ? -3.4 10.594 16.344 1 93 192 GLU A C 1
ATOM 1443 O O . GLU A 1 192 ? -4.082 11.57 16.688 1 93 192 GLU A O 1
ATOM 1448 N N . GLN A 1 193 ? -2.486 10.055 17.047 1 92.25 193 GLN A N 1
ATOM 1449 C CA . GLN A 1 193 ? -2.152 10.672 18.328 1 92.25 193 GLN A CA 1
ATOM 1450 C C . GLN A 1 193 ? -1.619 12.086 18.141 1 92.25 193 GLN A C 1
ATOM 1452 O O . GLN A 1 193 ? -1.981 13 18.891 1 92.25 193 GLN A O 1
ATOM 1457 N N . LEU A 1 194 ? -0.814 12.25 17.234 1 95.12 194 LEU A N 1
ATOM 1458 C CA . LEU A 1 194 ? -0.262 13.57 16.922 1 95.12 194 LEU A CA 1
ATOM 1459 C C . LEU A 1 194 ? -1.362 14.539 16.516 1 95.12 194 LEU A C 1
ATOM 1461 O O . LEU A 1 194 ? -1.32 15.719 16.859 1 95.12 194 LEU A O 1
ATOM 1465 N N . ARG A 1 195 ? -2.279 14.039 15.758 1 93.62 195 ARG A N 1
ATOM 1466 C CA . ARG A 1 195 ? -3.451 14.836 15.414 1 93.62 195 ARG A CA 1
ATOM 1467 C C . ARG A 1 195 ? -4.145 15.367 16.656 1 93.62 195 ARG A C 1
ATOM 1469 O O . ARG A 1 195 ? -4.461 16.547 16.75 1 93.62 195 ARG A O 1
ATOM 1476 N N . GLN A 1 196 ? -4.348 14.523 17.594 1 92.56 196 GLN A N 1
ATOM 1477 C CA . GLN A 1 196 ? -5.027 14.883 18.828 1 92.56 196 GLN A CA 1
ATOM 1478 C C . GLN A 1 196 ? -4.227 15.922 19.609 1 92.56 196 GLN A C 1
ATOM 1480 O O . GLN A 1 196 ? -4.805 16.75 20.328 1 92.56 196 GLN A O 1
ATOM 1485 N N . GLU A 1 197 ? -2.969 15.859 19.359 1 94.06 197 GLU A N 1
ATOM 1486 C CA . GLU A 1 197 ? -2.09 16.812 20.031 1 94.06 197 GLU A CA 1
ATOM 1487 C C . GLU A 1 197 ? -2.049 18.141 19.281 1 94.06 197 GLU A C 1
ATOM 1489 O O . GLU A 1 197 ? -1.365 19.078 19.703 1 94.06 197 GLU A O 1
ATOM 1494 N N . GLY A 1 198 ? -2.705 18.234 18.125 1 95.44 198 GLY A N 1
ATOM 1495 C CA . GLY A 1 198 ? -2.826 19.469 17.391 1 95.44 198 GLY A CA 1
ATOM 1496 C C . GLY A 1 198 ? -1.684 19.703 16.422 1 95.44 198 GLY A C 1
ATOM 1497 O O . GLY A 1 198 ? -1.472 20.828 15.953 1 95.44 198 GLY A O 1
ATOM 1498 N N . LYS A 1 199 ? -0.916 18.672 16.125 1 96.94 199 LYS A N 1
ATOM 1499 C CA . LYS A 1 199 ? 0.21 18.812 15.203 1 96.94 199 LYS A CA 1
ATOM 1500 C C . LYS A 1 199 ? -0.271 18.938 13.758 1 96.94 199 LYS A C 1
ATOM 1502 O O . LYS A 1 199 ? -1.324 18.406 13.398 1 96.94 199 LYS A O 1
ATOM 1507 N N . THR A 1 200 ? 0.508 19.688 13.016 1 98 200 THR A N 1
ATOM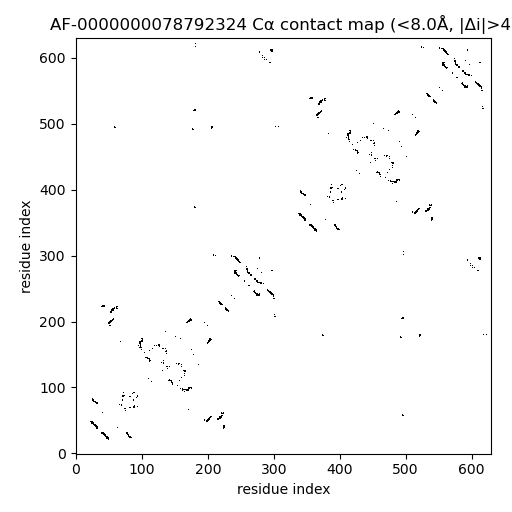 1508 C CA . THR A 1 200 ? 0.27 19.812 11.586 1 98 200 THR A CA 1
ATOM 1509 C C . THR A 1 200 ? 1.16 18.844 10.812 1 98 200 THR A C 1
ATOM 1511 O O . THR A 1 200 ? 2.355 18.719 11.086 1 98 200 THR A O 1
ATOM 1514 N N . ILE A 1 201 ? 0.55 18.094 9.859 1 98.25 201 ILE A N 1
ATOM 1515 C CA . ILE A 1 201 ? 1.316 17.078 9.156 1 98.25 201 ILE A CA 1
ATOM 1516 C C . ILE A 1 201 ? 1.052 17.172 7.656 1 98.25 201 ILE A C 1
ATOM 1518 O O . ILE A 1 201 ? -0.099 17.281 7.23 1 98.25 201 ILE A O 1
ATOM 1522 N N . VAL A 1 202 ? 2.076 17.234 6.863 1 98.12 202 VAL A N 1
ATOM 1523 C CA . VAL A 1 202 ? 2.016 17.047 5.418 1 98.12 202 VAL A CA 1
ATOM 1524 C C . VAL A 1 202 ? 2.631 15.695 5.051 1 98.12 202 VAL A C 1
ATOM 1526 O O . VAL A 1 202 ? 3.805 15.445 5.332 1 98.12 202 VAL A O 1
ATOM 1529 N N . ILE A 1 203 ? 1.856 14.875 4.422 1 97.12 203 ILE A N 1
ATOM 1530 C CA . ILE A 1 203 ? 2.314 13.508 4.211 1 97.12 203 ILE A CA 1
ATOM 1531 C C . ILE A 1 203 ? 2.098 13.109 2.754 1 97.12 203 ILE A C 1
ATOM 1533 O O . ILE A 1 203 ? 1.075 13.453 2.154 1 97.12 203 ILE A O 1
ATOM 1537 N N . THR A 1 204 ? 3.035 12.453 2.176 1 95.06 204 THR A N 1
ATOM 1538 C CA . THR A 1 204 ? 2.916 11.844 0.857 1 95.06 204 THR A CA 1
ATOM 1539 C C . THR A 1 204 ? 2.941 10.32 0.964 1 95.06 204 THR A C 1
ATOM 1541 O O . THR A 1 204 ? 3.539 9.766 1.892 1 95.06 204 THR A O 1
ATOM 1544 N N . SER A 1 205 ? 2.227 9.672 0.078 1 91.38 205 SER A N 1
ATOM 1545 C CA . SER A 1 205 ? 2.248 8.219 -0.024 1 91.38 205 SER A CA 1
ATOM 1546 C C . SER A 1 205 ? 1.855 7.754 -1.423 1 91.38 205 SER A C 1
ATOM 1548 O O . SER A 1 205 ? 1.017 8.383 -2.076 1 91.38 205 SER A O 1
ATOM 1550 N N . HIS A 1 206 ? 2.479 6.703 -1.784 1 86.88 206 HIS A N 1
ATOM 1551 C CA . HIS A 1 206 ? 2.041 6.059 -3.016 1 86.88 206 HIS A CA 1
ATOM 1552 C C . HIS A 1 206 ? 0.797 5.207 -2.779 1 86.88 206 HIS A C 1
ATOM 1554 O O . HIS A 1 206 ? 0.123 4.809 -3.732 1 86.88 206 HIS A O 1
ATOM 1560 N N . TYR A 1 207 ? 0.575 4.914 -1.633 1 88.88 207 TYR A N 1
ATOM 1561 C CA . TYR A 1 207 ? -0.605 4.141 -1.261 1 88.88 207 TYR A CA 1
ATOM 1562 C C . TYR A 1 207 ? -1.741 5.059 -0.823 1 88.88 207 TYR A C 1
ATOM 1564 O O . TYR A 1 207 ? -1.872 5.371 0.362 1 88.88 207 TYR A O 1
ATOM 1572 N N . LEU A 1 208 ? -2.635 5.297 -1.702 1 92.88 208 LEU A N 1
ATOM 1573 C CA . LEU A 1 208 ? -3.615 6.363 -1.526 1 92.88 208 LEU A CA 1
ATOM 1574 C C . LEU A 1 208 ? -4.676 5.965 -0.503 1 92.88 208 LEU A C 1
ATOM 1576 O O . LEU A 1 208 ? -5.355 6.828 0.057 1 92.88 208 LEU A O 1
ATOM 1580 N N . GLU A 1 209 ? -4.805 4.688 -0.274 1 88.94 209 GLU A N 1
ATOM 1581 C CA . GLU A 1 209 ? -5.727 4.246 0.767 1 88.94 209 GLU A CA 1
ATOM 1582 C C . GLU A 1 209 ? -5.301 4.762 2.139 1 88.94 209 GLU A C 1
ATOM 1584 O O . GLU A 1 209 ? -6.145 5.078 2.98 1 88.94 209 GLU A O 1
ATOM 1589 N N . GLU A 1 210 ? -4.082 4.805 2.342 1 91.06 210 GLU A N 1
ATOM 1590 C CA . GLU A 1 210 ? -3.543 5.34 3.59 1 91.06 210 GLU A CA 1
ATOM 1591 C C . GLU A 1 210 ? -3.891 6.816 3.756 1 91.06 210 GLU A C 1
ATOM 1593 O O . GLU A 1 210 ? -4.336 7.238 4.824 1 91.06 210 GLU A O 1
ATOM 1598 N N . ILE A 1 211 ? -3.684 7.539 2.705 1 94.19 211 ILE A N 1
ATOM 1599 C CA . ILE A 1 211 ? -3.973 8.969 2.709 1 94.19 211 ILE A CA 1
ATOM 1600 C C . ILE A 1 211 ? -5.469 9.195 2.91 1 94.19 211 ILE A C 1
ATOM 1602 O O . ILE A 1 211 ? -5.875 10.07 3.676 1 94.19 211 ILE A O 1
ATOM 1606 N N . GLN A 1 212 ? -6.215 8.367 2.262 1 91.5 212 GLN A N 1
ATOM 1607 C CA . GLN A 1 212 ? -7.668 8.453 2.355 1 91.5 212 GLN A CA 1
ATOM 1608 C C . GLN A 1 212 ? -8.133 8.32 3.803 1 91.5 212 GLN A C 1
ATOM 1610 O O . GLN A 1 212 ? -9.078 9 4.219 1 91.5 212 GLN A O 1
ATOM 1615 N N . GLN A 1 213 ? -7.512 7.547 4.539 1 86.81 213 GLN A N 1
ATOM 1616 C CA . GLN A 1 213 ? -7.941 7.23 5.898 1 86.81 213 GLN A CA 1
ATOM 1617 C C . GLN A 1 213 ? -7.508 8.312 6.879 1 86.81 213 GLN A C 1
ATOM 1619 O O . GLN A 1 213 ? -8.195 8.562 7.875 1 86.81 213 GLN A O 1
ATOM 1624 N N . ILE A 1 214 ? -6.426 9.039 6.531 1 93.06 214 ILE A N 1
ATOM 1625 C CA . ILE A 1 214 ? -5.816 9.828 7.598 1 93.06 214 ILE A CA 1
ATOM 1626 C C . ILE A 1 214 ? -5.941 11.312 7.277 1 93.06 214 ILE A C 1
ATOM 1628 O O . ILE A 1 214 ? -6.031 12.148 8.18 1 93.06 214 ILE A O 1
ATOM 1632 N N . ALA A 1 215 ? -5.992 11.719 6.055 1 95.94 215 ALA A N 1
ATOM 1633 C CA . ALA A 1 215 ? -5.855 13.117 5.668 1 95.94 215 ALA A CA 1
ATOM 1634 C C . ALA A 1 215 ? -7.168 13.875 5.867 1 95.94 215 ALA A C 1
ATOM 1636 O O . ALA A 1 215 ? -8.242 13.344 5.59 1 95.94 215 ALA A O 1
ATOM 1637 N N . ASP A 1 216 ? -7.043 15.094 6.328 1 94.31 216 ASP A N 1
ATOM 1638 C CA . ASP A 1 216 ? -8.172 16.016 6.391 1 94.31 216 ASP A CA 1
ATOM 1639 C C . ASP A 1 216 ? -8.391 16.719 5.051 1 94.31 216 ASP A C 1
ATOM 1641 O O . ASP A 1 216 ? -9.523 17.031 4.691 1 94.31 216 ASP A O 1
ATOM 1645 N N . ARG A 1 217 ? -7.32 16.969 4.52 1 96.75 217 ARG A N 1
ATOM 1646 C CA . ARG A 1 217 ? -7.266 17.75 3.289 1 96.75 217 ARG A CA 1
ATOM 1647 C C . ARG A 1 217 ? -6.344 17.109 2.266 1 96.75 217 ARG A C 1
ATOM 1649 O O . ARG A 1 217 ? -5.285 16.578 2.623 1 96.75 217 ARG A O 1
ATOM 1656 N N . LEU A 1 218 ? -6.789 17.125 1.031 1 97.44 218 LEU A N 1
ATOM 1657 C CA . LEU A 1 218 ? -6.039 16.531 -0.073 1 97.44 218 LEU A CA 1
ATOM 1658 C C . LEU A 1 218 ? -5.566 17.609 -1.045 1 97.44 218 LEU A C 1
ATOM 1660 O O . LEU A 1 218 ? -6.336 18.5 -1.419 1 97.44 218 LEU A O 1
ATOM 1664 N N . LEU A 1 219 ? -4.305 17.547 -1.388 1 97.94 219 LEU A N 1
ATOM 1665 C CA . LEU A 1 219 ? -3.713 18.359 -2.451 1 97.94 219 LEU A CA 1
ATOM 1666 C C . LEU A 1 219 ? -3.213 17.469 -3.588 1 97.94 219 LEU A C 1
ATOM 1668 O O . LEU A 1 219 ? -2.303 16.672 -3.398 1 97.94 219 LEU A O 1
ATOM 1672 N N . ILE A 1 220 ? -3.803 17.625 -4.715 1 96.5 220 ILE A N 1
ATOM 1673 C CA . ILE A 1 220 ? -3.373 16.828 -5.863 1 96.5 220 ILE A CA 1
ATOM 1674 C C . ILE A 1 220 ? -2.502 17.688 -6.781 1 96.5 220 ILE A C 1
ATOM 1676 O O . ILE A 1 220 ? -2.957 18.703 -7.312 1 96.5 220 ILE A O 1
ATOM 1680 N N . LEU A 1 221 ? -1.298 17.266 -6.926 1 96.25 221 LEU A N 1
ATOM 1681 C CA . LEU A 1 221 ? -0.309 17.969 -7.746 1 96.25 221 LEU A CA 1
ATOM 1682 C C . LEU A 1 221 ? -0.162 17.297 -9.109 1 96.25 221 LEU A C 1
ATOM 1684 O O . LEU A 1 221 ? 0.197 16.109 -9.188 1 96.25 221 LEU A O 1
ATOM 1688 N N . GLN A 1 222 ? -0.481 18.016 -10.109 1 92.94 222 GLN A N 1
ATOM 1689 C CA . GLN A 1 222 ? -0.367 17.562 -11.492 1 92.94 222 GLN A CA 1
ATOM 1690 C C . GLN A 1 222 ? 0.228 18.641 -12.383 1 92.94 222 GLN A C 1
ATOM 1692 O O . GLN A 1 222 ? -0.23 19.797 -12.367 1 92.94 222 GLN A O 1
ATOM 1697 N N . LYS A 1 223 ? 1.215 18.25 -13.164 1 91.44 223 LYS A N 1
ATOM 1698 C CA . LYS A 1 223 ? 1.855 19.156 -14.109 1 91.44 223 LYS A CA 1
ATOM 1699 C C . LYS A 1 223 ? 2.264 20.453 -13.43 1 91.44 223 LYS A C 1
ATOM 1701 O O . LYS A 1 223 ? 2.021 21.547 -13.961 1 91.44 223 LYS A O 1
ATOM 1706 N N . GLY A 1 224 ? 2.689 20.328 -12.234 1 94.75 224 GLY A N 1
ATOM 1707 C CA . GLY A 1 224 ? 3.289 21.438 -11.508 1 94.75 224 GLY A CA 1
ATOM 1708 C C . GLY A 1 224 ? 2.266 22.344 -10.844 1 94.75 224 GLY A C 1
ATOM 1709 O O . GLY A 1 224 ? 2.615 23.391 -10.312 1 94.75 224 GLY A O 1
ATOM 1710 N N . ARG A 1 225 ? 0.978 21.938 -10.93 1 96.12 225 ARG A N 1
ATOM 1711 C CA . ARG A 1 225 ? -0.092 22.734 -10.328 1 96.12 225 ARG A CA 1
ATOM 1712 C C . ARG A 1 225 ? -0.979 21.859 -9.445 1 96.12 225 ARG A C 1
ATOM 1714 O O . ARG A 1 225 ? -1.041 20.641 -9.625 1 96.12 225 ARG A O 1
ATOM 1721 N N . PHE A 1 226 ? -1.632 22.531 -8.477 1 96.5 226 PHE A N 1
ATOM 1722 C CA . PHE A 1 226 ? -2.658 21.828 -7.727 1 96.5 226 PHE A CA 1
ATOM 1723 C C . PHE A 1 226 ? -3.951 21.734 -8.531 1 96.5 226 PHE A C 1
ATOM 1725 O O . PHE A 1 226 ? -4.566 22.75 -8.844 1 96.5 226 PHE A O 1
ATOM 1732 N N . THR A 1 227 ? -4.395 20.562 -8.828 1 94 227 THR A N 1
ATOM 1733 C CA . THR A 1 227 ? -5.625 20.359 -9.578 1 94 227 THR A CA 1
ATOM 1734 C C . THR A 1 227 ? -6.805 20.141 -8.633 1 94 227 THR A C 1
ATOM 1736 O O . THR A 1 227 ? -7.965 20.219 -9.055 1 94 227 THR A O 1
ATOM 1739 N N . PHE A 1 228 ? -6.5 19.859 -7.441 1 94.31 228 PHE A N 1
ATOM 1740 C CA . PHE A 1 228 ? -7.527 19.734 -6.414 1 94.31 228 PHE A CA 1
ATOM 1741 C C . PHE A 1 228 ? -6.988 20.141 -5.051 1 94.31 228 PHE A C 1
ATOM 1743 O O . PHE A 1 228 ? -5.824 19.891 -4.73 1 94.31 228 PHE A O 1
ATOM 1750 N N . ASP A 1 229 ? -7.773 20.781 -4.32 1 96.44 229 ASP A N 1
ATOM 1751 C CA . ASP A 1 229 ? -7.535 21.234 -2.951 1 96.44 229 ASP A CA 1
ATOM 1752 C C . ASP A 1 229 ? -8.82 21.188 -2.131 1 96.44 229 ASP A C 1
ATOM 1754 O O . ASP A 1 229 ? -9.664 22.078 -2.254 1 96.44 229 ASP A O 1
ATOM 1758 N N . GLY A 1 230 ? -8.914 20.141 -1.332 1 95.56 230 GLY A N 1
ATOM 1759 C CA . GLY A 1 230 ? -10.141 19.984 -0.565 1 95.56 230 GLY A CA 1
ATOM 1760 C C . GLY A 1 230 ? -10.234 18.656 0.158 1 95.56 230 GLY A C 1
ATOM 1761 O O . GLY A 1 230 ? -9.242 17.938 0.266 1 95.56 230 GLY A O 1
ATOM 1762 N N . SER A 1 231 ? -11.336 18.391 0.73 1 93.31 231 SER A N 1
ATOM 1763 C CA . SER A 1 231 ? -11.57 17.156 1.465 1 93.31 231 SER A CA 1
ATOM 1764 C C . SER A 1 231 ? -11.891 16 0.519 1 93.31 231 SER A C 1
ATOM 1766 O O . SER A 1 231 ? -12.227 16.234 -0.646 1 93.31 231 SER A O 1
ATOM 1768 N N . LEU A 1 232 ? -11.727 14.82 1.039 1 89.94 232 LEU A N 1
ATOM 1769 C CA . LEU A 1 232 ? -12.102 13.641 0.267 1 89.94 232 LEU A CA 1
ATOM 1770 C C . LEU A 1 232 ? -13.57 13.695 -0.133 1 89.94 232 LEU A C 1
ATOM 1772 O O . LEU A 1 232 ? -13.93 13.336 -1.258 1 89.94 232 LEU A O 1
ATOM 1776 N N . GLN A 1 233 ? -14.398 14.133 0.741 1 81.88 233 GLN A N 1
ATOM 1777 C CA . GLN A 1 233 ? -15.828 14.234 0.463 1 81.88 233 GLN A CA 1
ATOM 1778 C C . GLN A 1 233 ? -16.094 15.156 -0.729 1 81.88 233 GLN A C 1
ATOM 1780 O O . GLN A 1 233 ? -16.891 14.82 -1.606 1 81.88 233 GLN A O 1
ATOM 1785 N N . GLN A 1 234 ? -15.438 16.281 -0.682 1 85.88 234 GLN A N 1
ATOM 1786 C CA . GLN A 1 234 ? -15.578 17.219 -1.785 1 85.88 234 GLN A CA 1
ATOM 1787 C C . GLN A 1 234 ? -15.117 16.594 -3.102 1 85.88 234 GLN A C 1
ATOM 1789 O O . GLN A 1 234 ? -15.75 16.797 -4.141 1 85.88 234 GLN A O 1
ATOM 1794 N N . LEU A 1 235 ? -14.062 15.828 -3.002 1 88.31 235 LEU A N 1
ATOM 1795 C CA . LEU A 1 235 ? -13.531 15.172 -4.195 1 88.31 235 LEU A CA 1
ATOM 1796 C C . LEU A 1 235 ? -14.516 14.133 -4.723 1 88.31 235 LEU A C 1
ATOM 1798 O O . LEU A 1 235 ? -14.75 14.055 -5.93 1 88.31 235 LEU A O 1
ATOM 1802 N N . GLN A 1 236 ? -15.039 13.32 -3.797 1 82 236 GLN A N 1
ATOM 1803 C CA . GLN A 1 236 ? -15.969 12.25 -4.152 1 82 236 GLN A CA 1
ATOM 1804 C C . GLN A 1 236 ? -17.266 12.82 -4.727 1 82 236 GLN A C 1
ATOM 1806 O O . GLN A 1 236 ? -17.891 12.195 -5.594 1 82 236 GLN A O 1
ATOM 1811 N N . LYS A 1 237 ? -17.688 13.977 -4.254 1 75.88 237 LYS A N 1
ATOM 1812 C CA . LYS A 1 237 ? -18.891 14.625 -4.77 1 75.88 237 LYS A CA 1
ATOM 1813 C C . LYS A 1 237 ? -18.703 15.055 -6.223 1 75.88 237 LYS A C 1
ATOM 1815 O O . LYS A 1 237 ? -19.656 15.078 -6.996 1 75.88 237 LYS A O 1
ATOM 1820 N N . GLN A 1 238 ? -17.531 15.391 -6.523 1 78.19 238 GLN A N 1
ATOM 1821 C CA . GLN A 1 238 ? -17.234 15.82 -7.887 1 78.19 238 GLN A CA 1
ATOM 1822 C C . GLN A 1 238 ? -17.109 14.617 -8.82 1 78.19 238 GLN A C 1
ATOM 1824 O O . GLN A 1 238 ? -17.141 14.773 -10.047 1 78.19 238 GLN A O 1
ATOM 1829 N N . HIS A 1 239 ? -16.953 13.531 -8.289 1 71.62 239 HIS A N 1
ATOM 1830 C CA . HIS A 1 239 ? -16.766 12.312 -9.07 1 71.62 239 HIS A CA 1
ATOM 1831 C C . HIS A 1 239 ? -17.766 11.242 -8.656 1 71.62 239 HIS A C 1
ATOM 1833 O O . HIS A 1 239 ? -17.484 10.422 -7.781 1 71.62 239 HIS A O 1
ATOM 1839 N N . LEU A 1 240 ? -18.969 11.414 -9.055 1 61.47 240 LEU A N 1
ATOM 1840 C CA . LEU A 1 240 ? -20.125 10.633 -8.648 1 61.47 240 LEU A CA 1
ATOM 1841 C C . LEU A 1 240 ? -20.016 9.195 -9.148 1 61.47 240 LEU A C 1
ATOM 1843 O O . LEU A 1 240 ? -19.531 8.961 -10.258 1 61.47 240 LEU A O 1
ATOM 1847 N N . GLY A 1 241 ? -19.547 8.195 -8.18 1 72 241 GLY A N 1
ATOM 1848 C CA . GLY A 1 241 ? -19.625 6.781 -8.508 1 72 241 GLY A CA 1
ATOM 1849 C C . GLY A 1 241 ? -19.531 5.879 -7.293 1 72 241 GLY A C 1
ATOM 1850 O O . GLY A 1 241 ? -18.984 6.27 -6.262 1 72 241 GLY A O 1
ATOM 1851 N N . ALA A 1 242 ? -20.5 4.953 -7.285 1 80.81 242 ALA A N 1
ATOM 1852 C CA . ALA A 1 242 ? -20.422 3.912 -6.262 1 80.81 242 ALA A CA 1
ATOM 1853 C C . ALA A 1 242 ? -20.422 2.521 -6.891 1 80.81 242 ALA A C 1
ATOM 1855 O O . ALA A 1 242 ? -20.906 2.344 -8.016 1 80.81 242 ALA A O 1
ATOM 1856 N N . THR A 1 243 ? -19.734 1.712 -6.195 1 84.19 243 THR A N 1
ATOM 1857 C CA . THR A 1 243 ? -19.766 0.308 -6.59 1 84.19 243 THR A CA 1
ATOM 1858 C C . THR A 1 243 ? -20.438 -0.541 -5.512 1 84.19 243 THR A C 1
ATOM 1860 O O . THR A 1 243 ? -20.094 -0.433 -4.332 1 84.19 243 THR A O 1
ATOM 1863 N N . ILE A 1 244 ? -21.406 -1.263 -5.938 1 85.81 244 ILE A N 1
ATOM 1864 C CA . ILE A 1 244 ? -22.094 -2.174 -5.039 1 85.81 244 ILE A CA 1
ATOM 1865 C C . ILE A 1 244 ? -21.828 -3.619 -5.457 1 85.81 244 ILE A C 1
ATOM 1867 O O . ILE A 1 244 ? -22.047 -3.986 -6.613 1 85.81 244 ILE A O 1
ATOM 1871 N N . THR A 1 245 ? -21.297 -4.387 -4.516 1 85.06 245 THR A N 1
ATOM 1872 C CA . THR A 1 245 ? -20.969 -5.781 -4.805 1 85.06 245 THR A CA 1
ATOM 1873 C C . THR A 1 245 ? -21.766 -6.719 -3.9 1 85.06 245 THR A C 1
ATOM 1875 O O . THR A 1 245 ? -21.984 -6.422 -2.723 1 85.06 245 THR A O 1
ATOM 1878 N N . PHE A 1 246 ? -22.219 -7.852 -4.465 1 85.69 246 PHE A N 1
ATOM 1879 C CA . PHE A 1 246 ? -22.953 -8.844 -3.684 1 85.69 246 PHE A CA 1
ATOM 1880 C C . PHE A 1 246 ? -23.016 -10.172 -4.418 1 85.69 246 PHE A C 1
ATOM 1882 O O . PHE A 1 246 ? -22.688 -10.25 -5.605 1 85.69 246 PHE A O 1
ATOM 1889 N N . GLU A 1 247 ? -23.219 -11.195 -3.637 1 85.44 247 GLU A N 1
ATOM 1890 C CA . GLU A 1 247 ? -23.562 -12.5 -4.184 1 85.44 247 GLU A CA 1
ATOM 1891 C C . GLU A 1 247 ? -25.062 -12.672 -4.312 1 85.44 247 GLU A C 1
ATOM 1893 O O . GLU A 1 247 ? -25.828 -12.211 -3.453 1 85.44 247 GLU A O 1
ATOM 1898 N N . THR A 1 248 ? -25.422 -13.25 -5.418 1 88.19 248 THR A N 1
ATOM 1899 C CA . THR A 1 248 ? -26.859 -13.445 -5.586 1 88.19 248 THR A CA 1
ATOM 1900 C C . THR A 1 248 ? -27.141 -14.57 -6.574 1 88.19 248 THR A C 1
ATOM 1902 O O . THR A 1 248 ? -26.266 -14.945 -7.359 1 88.19 248 THR A O 1
ATOM 1905 N N . ASP A 1 249 ? -28.203 -15.227 -6.391 1 84.69 249 ASP A N 1
ATOM 1906 C CA . ASP A 1 249 ? -28.672 -16.219 -7.348 1 84.69 249 ASP A CA 1
ATOM 1907 C C . ASP A 1 249 ? -29.594 -15.586 -8.391 1 84.69 249 ASP A C 1
ATOM 1909 O O . ASP A 1 249 ? -30.062 -16.266 -9.305 1 84.69 249 ASP A O 1
ATOM 1913 N N . LEU A 1 250 ? -29.734 -14.312 -8.273 1 84.31 250 LEU A N 1
ATOM 1914 C CA . LEU A 1 250 ? -30.625 -13.609 -9.195 1 84.31 250 LEU A CA 1
ATOM 1915 C C . LEU A 1 250 ? -29.938 -13.367 -10.531 1 84.31 250 LEU A C 1
ATOM 1917 O O . LEU A 1 250 ? -28.703 -13.367 -10.609 1 84.31 250 LEU A O 1
ATOM 1921 N N . GLN A 1 251 ? -30.797 -13.188 -11.57 1 81.81 251 GLN A N 1
ATOM 1922 C CA . GLN A 1 251 ? -30.266 -12.945 -12.914 1 81.81 251 GLN A CA 1
ATOM 1923 C C . GLN A 1 251 ? -29.859 -11.484 -13.094 1 81.81 251 GLN A C 1
ATOM 1925 O O . GLN A 1 251 ? -30.5 -10.586 -12.547 1 81.81 251 GLN A O 1
ATOM 1930 N N . LEU A 1 252 ? -28.969 -11.211 -13.977 1 81.69 252 LEU A N 1
ATOM 1931 C CA . LEU A 1 252 ? -28.297 -9.93 -14.172 1 81.69 252 LEU A CA 1
ATOM 1932 C C . LEU A 1 252 ? -29.297 -8.859 -14.602 1 81.69 252 LEU A C 1
ATOM 1934 O O . LEU A 1 252 ? -29.234 -7.715 -14.141 1 81.69 252 LEU A O 1
ATOM 1938 N N . PRO A 1 253 ? -30.297 -9.18 -15.469 1 80.81 253 PRO A N 1
ATOM 1939 C CA . PRO A 1 253 ? -31.141 -8.117 -16 1 80.81 253 PRO A CA 1
ATOM 1940 C C . PRO A 1 253 ? -31.969 -7.414 -14.93 1 80.81 253 PRO A C 1
ATOM 1942 O O . PRO A 1 253 ? -32.375 -6.27 -15.109 1 80.81 253 PRO A O 1
ATOM 1945 N N . ILE A 1 254 ? -32.156 -8.047 -13.797 1 83.56 254 ILE A N 1
ATOM 1946 C CA . ILE A 1 254 ? -32.938 -7.461 -12.703 1 83.56 254 ILE A CA 1
ATOM 1947 C C . ILE A 1 254 ? -32.219 -6.219 -12.18 1 83.56 254 ILE A C 1
ATOM 1949 O O . ILE A 1 254 ? -32.875 -5.281 -11.703 1 83.56 254 ILE A O 1
ATOM 1953 N N . PHE A 1 255 ? -30.906 -6.121 -12.398 1 89.19 255 PHE A N 1
ATOM 1954 C CA . PHE A 1 255 ? -30.125 -5.055 -11.773 1 89.19 255 PHE A CA 1
ATOM 1955 C C . PHE A 1 255 ? -29.859 -3.934 -12.766 1 89.19 255 PHE A C 1
ATOM 1957 O O . PHE A 1 255 ? -29.531 -2.812 -12.375 1 89.19 255 PHE A O 1
ATOM 1964 N N . ASN A 1 256 ? -29.906 -4.176 -14.031 1 86.25 256 ASN A N 1
ATOM 1965 C CA . ASN A 1 256 ? -29.641 -3.18 -15.062 1 86.25 256 ASN A CA 1
ATOM 1966 C C . ASN A 1 256 ? -30.688 -2.062 -15.039 1 86.25 256 ASN A C 1
ATOM 1968 O O . ASN A 1 256 ? -30.375 -0.923 -15.398 1 86.25 256 ASN A O 1
ATOM 1972 N N . GLY A 1 257 ? -31.891 -2.326 -14.555 1 84 257 GLY A N 1
ATOM 1973 C CA . GLY A 1 257 ? -32.969 -1.336 -14.578 1 84 257 GLY A CA 1
ATOM 1974 C C . GLY A 1 257 ? -33.062 -0.54 -13.289 1 84 257 GLY A C 1
ATOM 1975 O O . GLY A 1 257 ? -33.938 0.325 -13.156 1 84 257 GLY A O 1
ATOM 1976 N N . LEU A 1 258 ? -32.125 -0.712 -12.492 1 89.62 258 LEU A N 1
ATOM 1977 C CA . LEU A 1 258 ? -32.188 -0.014 -11.211 1 89.62 258 LEU A CA 1
ATOM 1978 C C . LEU A 1 258 ? -31.734 1.434 -11.359 1 89.62 258 LEU A C 1
ATOM 1980 O O . LEU A 1 258 ? -30.938 1.749 -12.242 1 89.62 258 LEU A O 1
ATOM 1984 N N . PRO A 1 259 ? -32.281 2.307 -10.531 1 89.19 259 PRO A N 1
ATOM 1985 C CA . PRO A 1 259 ? -31.891 3.719 -10.594 1 89.19 259 PRO A CA 1
ATOM 1986 C C . PRO A 1 259 ? -30.406 3.936 -10.359 1 89.19 259 PRO A C 1
ATOM 1988 O O . PRO A 1 259 ? -29.812 3.301 -9.484 1 89.19 259 PRO A O 1
ATOM 1991 N N . ALA A 1 260 ? -29.797 4.777 -11.195 1 88.56 260 ALA A N 1
ATOM 1992 C CA . ALA A 1 260 ? -28.438 5.281 -11.047 1 88.56 260 ALA A CA 1
ATOM 1993 C C . ALA A 1 260 ? -27.406 4.195 -11.352 1 88.56 260 ALA A C 1
ATOM 1995 O O . ALA A 1 260 ? -26.25 4.289 -10.945 1 88.56 260 ALA A O 1
ATOM 1996 N N . VAL A 1 261 ? -27.875 3.08 -11.977 1 89.81 261 VAL A N 1
ATOM 1997 C CA . VAL A 1 261 ? -26.953 2.014 -12.344 1 89.81 261 VAL A CA 1
ATOM 1998 C C . VAL A 1 261 ? -26.406 2.262 -13.75 1 89.81 261 VAL A C 1
ATOM 2000 O O . VAL A 1 261 ? -27.172 2.439 -14.695 1 89.81 261 VAL A O 1
ATOM 2003 N N . ASP A 1 262 ? -25.172 2.297 -13.836 1 86.06 262 ASP A N 1
ATOM 2004 C CA . ASP A 1 262 ? -24.5 2.52 -15.117 1 86.06 262 ASP A CA 1
ATOM 2005 C C . ASP A 1 262 ? -24.156 1.196 -15.789 1 86.06 262 ASP A C 1
ATOM 2007 O O . ASP A 1 262 ? -24.359 1.034 -17 1 86.06 262 ASP A O 1
ATOM 2011 N N . ARG A 1 263 ? -23.594 0.3 -14.953 1 85.31 263 ARG A N 1
ATOM 2012 C CA . ARG A 1 263 ? -23.125 -0.974 -15.5 1 85.31 263 ARG A CA 1
ATOM 2013 C C . ARG A 1 263 ? -23.125 -2.057 -14.422 1 85.31 263 ARG A C 1
ATOM 2015 O O . ARG A 1 263 ? -22.984 -1.761 -13.234 1 85.31 263 ARG A O 1
ATOM 2022 N N . VAL A 1 264 ? -23.375 -3.291 -14.898 1 87.5 264 VAL A N 1
ATOM 2023 C CA . VAL A 1 264 ? -23.297 -4.457 -14.023 1 87.5 264 VAL A CA 1
ATOM 2024 C C . VAL A 1 264 ? -22.312 -5.477 -14.594 1 87.5 264 VAL A C 1
ATOM 2026 O O . VAL A 1 264 ? -22.391 -5.832 -15.773 1 87.5 264 VAL A O 1
ATOM 2029 N N . ASP A 1 265 ? -21.391 -5.801 -13.766 1 84.44 265 ASP A N 1
ATOM 2030 C CA . ASP A 1 265 ? -20.391 -6.777 -14.18 1 84.44 265 ASP A CA 1
ATOM 2031 C C . ASP A 1 265 ? -20.375 -7.984 -13.25 1 84.44 265 ASP A C 1
ATOM 2033 O O . ASP A 1 265 ? -20.906 -7.918 -12.141 1 84.44 265 ASP A O 1
ATOM 2037 N N . HIS A 1 266 ? -19.828 -9.109 -13.82 1 79.12 266 HIS A N 1
ATOM 2038 C CA . HIS A 1 266 ? -19.562 -10.289 -13.008 1 79.12 266 HIS A CA 1
ATOM 2039 C C . HIS A 1 266 ? -18.094 -10.359 -12.594 1 79.12 266 HIS A C 1
ATOM 2041 O O . HIS A 1 266 ? -17.203 -10.062 -13.398 1 79.12 266 HIS A O 1
ATOM 2047 N N . LEU A 1 267 ? -17.938 -10.477 -11.383 1 70.81 267 LEU A N 1
ATOM 2048 C CA . LEU A 1 267 ? -16.594 -10.727 -10.867 1 70.81 267 LEU A CA 1
ATOM 2049 C C . LEU A 1 267 ? -16.547 -12.031 -10.078 1 70.81 267 LEU A C 1
ATOM 2051 O O . LEU A 1 267 ? -16.906 -12.062 -8.898 1 70.81 267 LEU A O 1
ATOM 2055 N N . LYS A 1 268 ? -16 -13.047 -10.695 1 68.25 268 LYS A N 1
ATOM 2056 C CA . LYS A 1 268 ? -15.953 -14.367 -10.078 1 68.25 268 LYS A CA 1
ATOM 2057 C C . LYS A 1 268 ? -17.344 -14.805 -9.625 1 68.25 268 LYS A C 1
ATOM 2059 O O . LYS A 1 268 ? -18.266 -14.914 -10.445 1 68.25 268 LYS A O 1
ATOM 2064 N N . HIS A 1 269 ? -17.594 -14.844 -8.32 1 71.38 269 HIS A N 1
ATOM 2065 C CA . HIS A 1 269 ? -18.859 -15.344 -7.793 1 71.38 269 HIS A CA 1
ATOM 2066 C C . HIS A 1 269 ? -19.734 -14.203 -7.297 1 71.38 269 HIS A C 1
ATOM 2068 O O . HIS A 1 269 ? -20.766 -14.445 -6.656 1 71.38 269 HIS A O 1
ATOM 2074 N N . LYS A 1 270 ? -19.281 -12.953 -7.738 1 82 270 LYS A N 1
ATOM 2075 C CA . LYS A 1 270 ? -20.031 -11.805 -7.266 1 82 270 LYS A CA 1
ATOM 2076 C C . LYS A 1 270 ? -20.453 -10.906 -8.422 1 82 270 LYS A C 1
ATOM 2078 O O . LYS A 1 270 ? -19.906 -10.992 -9.516 1 82 270 LYS A O 1
ATOM 2083 N N . LEU A 1 271 ? -21.547 -10.219 -8.156 1 86.75 271 LEU A N 1
ATOM 2084 C CA . LEU A 1 271 ? -21.953 -9.172 -9.086 1 86.75 271 LEU A CA 1
ATOM 2085 C C . LEU A 1 271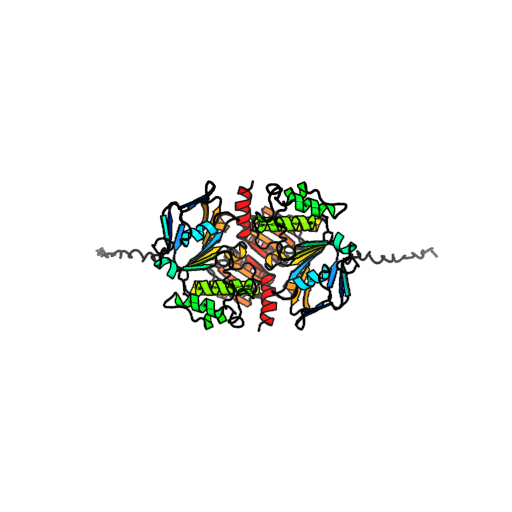 ? -21.453 -7.805 -8.625 1 86.75 271 LEU A C 1
ATOM 2087 O O . LEU A 1 271 ? -21.453 -7.512 -7.43 1 86.75 271 LEU A O 1
ATOM 2091 N N . VAL A 1 272 ? -21.047 -6.988 -9.586 1 87.38 272 VAL A N 1
ATOM 2092 C CA . VAL A 1 272 ? -20.578 -5.637 -9.312 1 87.38 272 VAL A CA 1
ATOM 2093 C C . VAL A 1 272 ? -21.453 -4.621 -10.047 1 87.38 272 VAL A C 1
ATOM 2095 O O . VAL A 1 272 ? -21.516 -4.621 -11.281 1 87.38 272 VAL A O 1
ATOM 2098 N N . ILE A 1 273 ? -22.125 -3.805 -9.266 1 88.12 273 ILE A N 1
ATOM 2099 C CA . ILE A 1 273 ? -22.938 -2.736 -9.828 1 88.12 273 ILE A CA 1
ATOM 2100 C C . ILE A 1 273 ? -22.188 -1.41 -9.742 1 88.12 273 ILE A C 1
ATOM 2102 O O . ILE A 1 273 ? -21.75 -1.007 -8.656 1 88.12 273 ILE A O 1
ATOM 2106 N N . HIS A 1 274 ? -21.984 -0.812 -10.828 1 86.75 274 HIS A N 1
ATOM 2107 C CA . HIS A 1 274 ? -21.469 0.549 -10.859 1 86.75 274 HIS A CA 1
ATOM 2108 C C . HIS A 1 274 ? -22.594 1.574 -10.883 1 86.75 274 HIS A C 1
ATOM 2110 O O . HIS A 1 274 ? -23.453 1.535 -11.766 1 86.75 274 HIS A O 1
ATOM 2116 N N . SER A 1 275 ? -22.609 2.406 -9.891 1 88.25 275 SER A N 1
ATOM 2117 C CA . SER A 1 275 ? -23.719 3.338 -9.695 1 88.25 275 SER A CA 1
ATOM 2118 C C . SER A 1 275 ? -23.219 4.781 -9.664 1 88.25 275 SER A C 1
ATOM 2120 O O . SER A 1 275 ? -22.141 5.062 -9.156 1 88.25 275 SER A O 1
ATOM 2122 N N . THR A 1 276 ? -24 5.695 -10.281 1 82.88 276 THR A N 1
ATOM 2123 C CA . THR A 1 276 ? -23.703 7.121 -10.219 1 82.88 276 THR A CA 1
ATOM 2124 C C . THR A 1 276 ? -24.203 7.723 -8.914 1 82.88 276 THR A C 1
ATOM 2126 O O . THR A 1 276 ? -23.828 8.844 -8.555 1 82.88 276 THR A O 1
ATOM 2129 N N . ASP A 1 277 ? -25.078 7.02 -8.289 1 81.38 277 ASP A N 1
ATOM 2130 C CA . ASP A 1 277 ? -25.625 7.387 -6.984 1 81.38 277 ASP A CA 1
ATOM 2131 C C . ASP A 1 277 ? -25.844 6.152 -6.109 1 81.38 277 ASP A C 1
ATOM 2133 O O . ASP A 1 277 ? -26.906 5.547 -6.137 1 81.38 277 ASP A O 1
ATOM 2137 N N . GLY A 1 278 ? -24.875 5.883 -5.293 1 83.06 278 GLY A N 1
ATOM 2138 C CA . GLY A 1 278 ? -24.891 4.668 -4.492 1 83.06 278 GLY A CA 1
ATOM 2139 C C . GLY A 1 278 ? -26.078 4.574 -3.561 1 83.06 278 GLY A C 1
ATOM 2140 O O . GLY A 1 278 ? -26.625 3.492 -3.354 1 83.06 278 GLY A O 1
ATOM 2141 N N . ASP A 1 279 ? -26.438 5.711 -2.988 1 84.44 279 ASP A N 1
ATOM 2142 C CA . ASP A 1 279 ? -27.547 5.707 -2.043 1 84.44 279 ASP A CA 1
ATOM 2143 C C . ASP A 1 279 ? -28.859 5.379 -2.748 1 84.44 279 ASP A C 1
ATOM 2145 O O . ASP A 1 279 ? -29.672 4.613 -2.23 1 84.44 279 ASP A O 1
ATOM 2149 N N . GLN A 1 280 ? -28.984 5.949 -3.861 1 85.75 280 GLN A N 1
ATOM 2150 C CA . GLN A 1 280 ? -30.203 5.684 -4.629 1 85.75 280 GLN A CA 1
ATOM 2151 C C . GLN A 1 280 ? -30.266 4.219 -5.059 1 85.75 280 GLN A C 1
ATOM 2153 O O . GLN A 1 280 ? -31.312 3.584 -4.953 1 85.75 280 GLN A O 1
ATOM 2158 N N . THR A 1 281 ? -29.172 3.732 -5.484 1 89.56 281 THR A N 1
ATOM 2159 C CA . THR A 1 281 ? -29.125 2.344 -5.926 1 89.56 281 THR A CA 1
ATOM 2160 C C . THR A 1 281 ? -29.344 1.393 -4.754 1 89.56 281 THR A C 1
ATOM 2162 O O . THR A 1 281 ? -30.062 0.391 -4.891 1 89.56 281 THR A O 1
ATOM 2165 N N . LEU A 1 282 ? -28.719 1.717 -3.689 1 88.31 282 LEU A N 1
ATOM 2166 C CA . LEU A 1 282 ? -28.891 0.893 -2.498 1 88.31 282 LEU A CA 1
ATOM 2167 C C . LEU A 1 282 ? -30.359 0.855 -2.078 1 88.31 282 LEU A C 1
ATOM 2169 O O . LEU A 1 282 ? -30.875 -0.207 -1.736 1 88.31 282 LEU A O 1
ATOM 2173 N N . ARG A 1 283 ? -31.016 1.972 -2.098 1 88.12 283 ARG A N 1
ATOM 2174 C CA . ARG A 1 283 ? -32.438 2.035 -1.768 1 88.12 283 ARG A CA 1
ATOM 2175 C C . ARG A 1 283 ? -33.25 1.165 -2.713 1 88.12 283 ARG A C 1
ATOM 2177 O O . ARG A 1 283 ? -34.188 0.477 -2.285 1 88.12 283 ARG A O 1
ATOM 2184 N N . ALA A 1 284 ? -32.844 1.166 -3.922 1 90.69 284 ALA A N 1
ATOM 2185 C CA . ALA A 1 284 ? -33.562 0.392 -4.93 1 90.69 284 ALA A CA 1
ATOM 2186 C C . ALA A 1 284 ? -33.344 -1.104 -4.73 1 90.69 284 ALA A C 1
ATOM 2188 O O . ALA A 1 284 ? -34.156 -1.922 -5.18 1 90.69 284 ALA A O 1
ATOM 2189 N N . LEU A 1 285 ? -32.281 -1.44 -4.066 1 90.94 285 LEU A N 1
ATOM 2190 C CA . LEU A 1 285 ? -31.938 -2.844 -3.865 1 90.94 285 LEU A CA 1
ATOM 2191 C C . LEU A 1 285 ? -32.625 -3.4 -2.619 1 90.94 285 LEU A C 1
ATOM 2193 O O . LEU A 1 285 ? -32.594 -4.609 -2.381 1 90.94 285 LEU A O 1
ATOM 2197 N N . THR A 1 286 ? -33.281 -2.59 -1.88 1 90.12 286 THR A N 1
ATOM 2198 C CA . THR A 1 286 ? -33.812 -2.961 -0.582 1 90.12 286 THR A CA 1
ATOM 2199 C C . THR A 1 286 ? -34.781 -4.152 -0.716 1 90.12 286 THR A C 1
ATOM 2201 O O . THR A 1 286 ? -34.688 -5.105 0.06 1 90.12 286 THR A O 1
ATOM 2204 N N . PRO A 1 287 ? -35.594 -4.145 -1.738 1 87.44 287 PRO A N 1
ATOM 2205 C CA . PRO A 1 287 ? -36.531 -5.266 -1.856 1 87.44 287 PRO A CA 1
ATOM 2206 C C . PRO A 1 287 ? -35.812 -6.586 -2.166 1 87.44 287 PRO A C 1
ATOM 2208 O O . PRO A 1 287 ? -36.406 -7.66 -1.976 1 87.44 287 PRO A O 1
ATOM 2211 N N . LEU A 1 288 ? -34.656 -6.504 -2.605 1 88.56 288 LEU A N 1
ATOM 2212 C CA . LEU A 1 288 ? -33.938 -7.699 -3.037 1 88.56 288 LEU A CA 1
ATOM 2213 C C . LEU A 1 288 ? -32.906 -8.125 -1.991 1 88.56 288 LEU A C 1
ATOM 2215 O O . LEU A 1 288 ? -32.219 -9.141 -2.156 1 88.56 288 LEU A O 1
ATOM 2219 N N . LEU A 1 289 ? -32.75 -7.422 -0.917 1 87.44 289 LEU A N 1
ATOM 2220 C CA . LEU A 1 289 ? -31.656 -7.586 0.032 1 87.44 289 LEU A CA 1
ATOM 2221 C C . LEU A 1 289 ? -31.672 -8.984 0.65 1 87.44 289 LEU A C 1
ATOM 2223 O O . LEU A 1 289 ? -30.625 -9.508 1.032 1 87.44 289 LEU A O 1
ATOM 2227 N N . ASP A 1 290 ? -32.844 -9.578 0.659 1 84.5 290 ASP A N 1
ATOM 2228 C CA . ASP A 1 290 ? -32.969 -10.914 1.232 1 84.5 290 ASP A CA 1
ATOM 2229 C C . ASP A 1 290 ? -32.25 -11.953 0.369 1 84.5 290 ASP A C 1
ATOM 2231 O O . ASP A 1 290 ? -31.875 -13.016 0.856 1 84.5 290 ASP A O 1
ATOM 2235 N N . ARG A 1 291 ? -32.062 -11.586 -0.841 1 88.69 291 ARG A N 1
ATOM 2236 C CA . ARG A 1 291 ? -31.438 -12.523 -1.762 1 88.69 291 ARG A CA 1
ATOM 2237 C C . ARG A 1 291 ? -30.016 -12.086 -2.111 1 88.69 291 ARG A C 1
ATOM 2239 O O . ARG A 1 291 ? -29.375 -12.664 -2.988 1 88.69 291 ARG A O 1
ATOM 2246 N N . LEU A 1 292 ? -29.703 -11 -1.501 1 87.88 292 LEU A N 1
ATOM 2247 C CA . LEU A 1 292 ? -28.344 -10.523 -1.684 1 87.88 292 LEU A CA 1
ATOM 2248 C C . LEU A 1 292 ? -27.469 -10.883 -0.477 1 87.88 292 LEU A C 1
ATOM 2250 O O . LEU A 1 292 ? -27.891 -10.68 0.667 1 87.88 292 LEU A O 1
ATOM 2254 N N . HIS A 1 293 ? -26.406 -11.5 -0.819 1 81.62 293 HIS A N 1
ATOM 2255 C CA . HIS A 1 293 ? -25.5 -11.914 0.249 1 81.62 293 HIS A CA 1
ATOM 2256 C C . HIS A 1 293 ? -24.141 -11.211 0.129 1 81.62 293 HIS A C 1
ATOM 2258 O O . HIS A 1 293 ? -23.719 -10.875 -0.976 1 81.62 293 HIS A O 1
ATOM 2264 N N . GLN A 1 294 ? -23.594 -10.867 1.257 1 80.19 294 GLN A N 1
ATOM 2265 C CA . GLN A 1 294 ? -22.281 -10.25 1.319 1 80.19 294 GLN A CA 1
ATOM 2266 C C . GLN A 1 294 ? -22.25 -8.914 0.573 1 80.19 294 GLN A C 1
ATOM 2268 O O . GLN A 1 294 ? -21.391 -8.688 -0.278 1 80.19 294 GLN A O 1
ATOM 2273 N N . VAL A 1 295 ? -23.234 -8.086 0.903 1 81.62 295 VAL A N 1
ATOM 2274 C CA . VAL A 1 295 ? -23.391 -6.812 0.21 1 81.62 295 VAL A CA 1
ATOM 2275 C C . VAL A 1 295 ? -22.312 -5.836 0.672 1 81.62 295 VAL A C 1
ATOM 2277 O O . VAL A 1 295 ? -22.047 -5.719 1.87 1 81.62 295 VAL A O 1
ATOM 2280 N N . SER A 1 296 ? -21.688 -5.266 -0.263 1 83.25 296 SER A N 1
ATOM 2281 C CA . SER A 1 296 ? -20.734 -4.188 -0.012 1 83.25 296 SER A CA 1
ATOM 2282 C C . SER A 1 296 ? -21.047 -2.961 -0.864 1 83.25 296 SER A C 1
ATOM 2284 O O . SER A 1 296 ? -21.391 -3.09 -2.041 1 83.25 296 SER A O 1
ATOM 2286 N N . VAL A 1 297 ? -21.141 -1.89 -0.232 1 83.94 297 VAL A N 1
ATOM 2287 C CA . VAL A 1 297 ? -21.344 -0.617 -0.917 1 83.94 297 VAL A CA 1
ATOM 2288 C C . VAL A 1 297 ? -20.125 0.277 -0.711 1 83.94 297 VAL A C 1
ATOM 2290 O O . VAL A 1 297 ? -19.844 0.713 0.409 1 83.94 297 VAL A O 1
ATOM 2293 N N . ASN A 1 298 ? -19.469 0.552 -1.782 1 82.06 298 ASN A N 1
ATOM 2294 C CA . ASN A 1 298 ? -18.25 1.351 -1.681 1 82.06 298 ASN A CA 1
ATOM 2295 C C . ASN A 1 298 ? -18.297 2.572 -2.596 1 82.06 298 ASN A C 1
ATOM 2297 O O . ASN A 1 298 ? -18.688 2.465 -3.76 1 82.06 298 ASN A O 1
ATOM 2301 N N . ARG A 1 299 ? -18.016 3.672 -2.002 1 79.56 299 ARG A N 1
ATOM 2302 C CA . ARG A 1 299 ? -17.797 4.855 -2.828 1 79.56 299 ARG A CA 1
ATOM 2303 C C . ARG A 1 299 ? -16.469 4.781 -3.559 1 79.56 299 ARG A C 1
ATOM 2305 O O . ARG A 1 299 ? -15.617 3.939 -3.238 1 79.56 299 ARG A O 1
ATOM 2312 N N . GLU A 1 300 ? -16.406 5.676 -4.539 1 79.56 300 GLU A N 1
ATOM 2313 C CA . GLU A 1 300 ? -15.133 5.676 -5.242 1 79.56 300 GLU A CA 1
ATOM 2314 C C . GLU A 1 300 ? -13.984 6.023 -4.293 1 79.56 300 GLU A C 1
ATOM 2316 O O . GLU A 1 300 ? -14.094 6.965 -3.504 1 79.56 300 GLU A O 1
ATOM 2321 N N . SER A 1 301 ? -13.102 5.238 -4.324 1 85.31 301 SER A N 1
ATOM 2322 C CA . SER A 1 301 ? -11.938 5.457 -3.477 1 85.31 301 SER A CA 1
ATOM 2323 C C . SER A 1 301 ? -11.062 6.582 -4.02 1 85.31 301 SER A C 1
ATOM 2325 O O . SER A 1 301 ? -11.211 6.992 -5.172 1 85.31 301 SER A O 1
ATOM 2327 N N . LEU A 1 302 ? -10.266 7.164 -3.217 1 90.69 302 LEU A N 1
ATOM 2328 C CA . LEU A 1 302 ? -9.289 8.164 -3.635 1 90.69 302 LEU A CA 1
ATOM 2329 C C . LEU A 1 302 ? -8.438 7.641 -4.793 1 90.69 302 LEU A C 1
ATOM 2331 O O . LEU A 1 302 ? -8.172 8.367 -5.75 1 90.69 302 LEU A O 1
ATOM 2335 N N . GLU A 1 303 ? -8.078 6.41 -4.715 1 88.94 303 GLU A N 1
ATOM 2336 C CA . GLU A 1 303 ? -7.266 5.805 -5.762 1 88.94 303 GLU A CA 1
ATOM 2337 C C . GLU A 1 303 ? -8.016 5.762 -7.09 1 88.94 303 GLU A C 1
ATOM 2339 O O . GLU A 1 303 ? -7.457 6.105 -8.133 1 88.94 303 GLU A O 1
ATOM 2344 N N . ASP A 1 304 ? -9.242 5.363 -7.02 1 84 304 ASP A N 1
ATOM 2345 C CA . ASP A 1 304 ? -10.047 5.309 -8.234 1 84 304 ASP A CA 1
ATOM 2346 C C . ASP A 1 304 ? -10.141 6.684 -8.891 1 84 304 ASP A C 1
ATOM 2348 O O . ASP A 1 304 ? -9.953 6.809 -10.109 1 84 304 ASP A O 1
ATOM 2352 N N . ILE A 1 305 ? -10.438 7.613 -8.078 1 87.19 305 ILE A N 1
ATOM 2353 C CA . ILE A 1 305 ? -10.594 8.969 -8.586 1 87.19 305 ILE A CA 1
ATOM 2354 C C . ILE A 1 305 ? -9.273 9.469 -9.156 1 87.19 305 ILE A C 1
ATOM 2356 O O . ILE A 1 305 ? -9.234 10.039 -10.25 1 87.19 305 ILE A O 1
ATOM 2360 N N . PHE A 1 306 ? -8.219 9.234 -8.445 1 89.94 306 PHE A N 1
ATOM 2361 C CA . PHE A 1 306 ? -6.898 9.68 -8.875 1 89.94 306 PHE A CA 1
ATOM 2362 C C . PHE A 1 306 ? -6.516 9.039 -10.203 1 89.94 306 PHE A C 1
ATOM 2364 O O . PHE A 1 306 ? -5.969 9.711 -11.086 1 89.94 306 PHE A O 1
ATOM 2371 N N . LEU A 1 307 ? -6.746 7.773 -10.352 1 86.56 307 LEU A N 1
ATOM 2372 C CA . LEU A 1 307 ? -6.461 7.074 -11.602 1 86.56 307 LEU A CA 1
ATOM 2373 C C . LEU A 1 307 ? -7.242 7.688 -12.758 1 86.56 307 LEU A C 1
ATOM 2375 O O . LEU A 1 307 ? -6.711 7.836 -13.859 1 86.56 307 LEU A O 1
ATOM 2379 N N . GLN A 1 308 ? -8.422 7.992 -12.484 1 81.75 308 GLN A N 1
ATOM 2380 C CA . GLN A 1 308 ? -9.242 8.633 -13.508 1 81.75 308 GLN A CA 1
ATOM 2381 C C . GLN A 1 308 ? -8.68 10 -13.883 1 81.75 308 GLN A C 1
ATOM 2383 O O . GLN A 1 308 ? -8.617 10.352 -15.062 1 81.75 308 GLN A O 1
ATOM 2388 N N . LEU A 1 309 ? -8.312 10.727 -12.867 1 82.81 309 LEU A N 1
ATOM 2389 C CA . LEU A 1 309 ? -7.793 12.07 -13.062 1 82.81 309 LEU A CA 1
ATOM 2390 C C . LEU A 1 309 ? -6.492 12.047 -13.859 1 82.81 309 LEU A C 1
ATOM 2392 O O . LEU A 1 309 ? -6.227 12.953 -14.648 1 82.81 309 LEU A O 1
ATOM 2396 N N . THR A 1 310 ? -5.707 11.031 -13.656 1 84.31 310 THR A N 1
ATOM 2397 C CA . THR A 1 310 ? -4.375 11 -14.258 1 84.31 310 THR A CA 1
ATOM 2398 C C . THR A 1 310 ? -4.406 10.273 -15.602 1 84.31 310 THR A C 1
ATOM 2400 O O . THR A 1 310 ? -3.5 10.438 -16.422 1 84.31 310 THR A O 1
ATOM 2403 N N . GLN A 1 311 ? -5.273 9.25 -15.734 1 72.75 311 GLN A N 1
ATOM 2404 C CA . GLN A 1 311 ? -5.43 8.617 -17.047 1 72.75 311 GLN A CA 1
ATOM 2405 C C . GLN A 1 311 ? -5.871 9.633 -18.094 1 72.75 311 GLN A C 1
ATOM 2407 O O . GLN A 1 311 ? -5.469 9.547 -19.25 1 72.75 311 GLN A O 1
ATOM 2412 N N . GLN A 1 312 ? -6.68 10.422 -17.75 1 55.19 312 GLN A N 1
ATOM 2413 C CA . GLN A 1 312 ? -7.125 11.445 -18.688 1 55.19 312 GLN A CA 1
ATOM 2414 C C . GLN A 1 312 ? -5.957 12.32 -19.141 1 55.19 312 GLN A C 1
ATOM 2416 O O . GLN A 1 312 ? -5.973 12.844 -20.25 1 55.19 312 GLN A O 1
ATOM 2421 N N . GLU A 1 313 ? -4.98 12.398 -18.359 1 50.72 313 GLU A N 1
ATOM 2422 C CA . GLU A 1 313 ? -3.834 13.211 -18.766 1 50.72 313 GLU A CA 1
ATOM 2423 C C . GLU A 1 313 ? -2.916 12.438 -19.719 1 50.72 313 GLU A C 1
ATOM 2425 O O . GLU A 1 313 ? -2.273 13.031 -20.578 1 50.72 313 GLU A O 1
ATOM 2430 N N . ALA A 1 314 ? -2.793 11.086 -19.484 1 48.66 314 ALA A N 1
ATOM 2431 C CA . ALA A 1 314 ? -1.907 10.305 -20.344 1 48.66 314 ALA A CA 1
ATOM 2432 C C . ALA A 1 314 ? -2.51 10.133 -21.734 1 48.66 314 ALA A C 1
ATOM 2434 O O . ALA A 1 314 ? -1.792 9.859 -22.703 1 48.66 314 ALA A O 1
ATOM 2435 N N . SER A 1 315 ? -3.807 10.117 -21.938 1 41.12 315 SER A N 1
ATOM 2436 C CA . SER A 1 315 ? -4.395 10.125 -23.266 1 41.12 315 SER A CA 1
ATOM 2437 C C . SER A 1 315 ? -4.336 11.508 -23.891 1 41.12 315 SER A C 1
ATOM 2439 O O . SER A 1 315 ? -4.57 12.516 -23.219 1 41.12 315 SER A O 1
ATOM 2441 N N . MET B 1 1 ? -53.031 -65.312 -22.125 1 28.44 1 MET B N 1
ATOM 2442 C CA . MET B 1 1 ? -51.938 -65.438 -21.172 1 28.44 1 MET B CA 1
ATOM 2443 C C . MET B 1 1 ? -50.656 -64.812 -21.703 1 28.44 1 MET B C 1
ATOM 2445 O O . MET B 1 1 ? -49.969 -65.375 -22.547 1 28.44 1 MET B O 1
ATOM 2449 N N . THR B 1 2 ? -50.75 -63.469 -21.891 1 22.55 2 THR B N 1
ATOM 2450 C CA . THR B 1 2 ? -50 -62.469 -22.641 1 22.55 2 THR B CA 1
ATOM 2451 C C . THR B 1 2 ? -48.594 -62.344 -22.078 1 22.55 2 THR B C 1
ATOM 2453 O O . THR B 1 2 ? -48.344 -62.688 -20.922 1 22.55 2 THR B O 1
ATOM 2456 N N . ILE B 1 3 ? -47.688 -61.625 -22.781 1 20.08 3 ILE B N 1
ATOM 2457 C CA . ILE B 1 3 ? -46.344 -61.438 -23.266 1 20.08 3 ILE B CA 1
ATOM 2458 C C . ILE B 1 3 ? -45.531 -60.594 -22.25 1 20.08 3 ILE B C 1
ATOM 2460 O O . ILE B 1 3 ? -44.5 -60.031 -22.578 1 20.08 3 ILE B O 1
ATOM 2464 N N . ALA B 1 4 ? -46.125 -60.438 -20.922 1 28.22 4 ALA B N 1
ATOM 2465 C CA . ALA B 1 4 ? -45.625 -59.156 -20.391 1 28.22 4 ALA B CA 1
ATOM 2466 C C . ALA B 1 4 ? -44.094 -59.156 -20.328 1 28.22 4 ALA B C 1
ATOM 2468 O O . ALA B 1 4 ? -43.5 -60 -19.719 1 28.22 4 ALA B O 1
ATOM 2469 N N . THR B 1 5 ? -43.5 -58.531 -21.359 1 24.62 5 THR B N 1
ATOM 2470 C CA . THR B 1 5 ? -42.062 -58.344 -21.672 1 24.62 5 THR B CA 1
ATOM 2471 C C . THR B 1 5 ? -41.344 -57.75 -20.484 1 24.62 5 THR B C 1
ATOM 2473 O O . THR B 1 5 ? -41.906 -56.969 -19.734 1 24.62 5 THR B O 1
ATOM 2476 N N . THR B 1 6 ? -40.281 -58.438 -19.938 1 27.28 6 THR B N 1
ATOM 2477 C CA . THR B 1 6 ? -39.188 -58.375 -18.984 1 27.28 6 THR B CA 1
ATOM 2478 C C . THR B 1 6 ? -38.375 -57.094 -19.156 1 27.28 6 THR B C 1
ATOM 2480 O O . THR B 1 6 ? -37.656 -56.938 -20.141 1 27.28 6 THR B O 1
ATOM 2483 N N . GLY B 1 7 ? -39.062 -55.875 -19.125 1 28.66 7 GLY B N 1
ATOM 2484 C CA . GLY B 1 7 ? -38.375 -54.625 -19.453 1 28.66 7 GLY B CA 1
ATOM 2485 C C . GLY B 1 7 ? -37.094 -54.438 -18.656 1 28.66 7 GLY B C 1
ATOM 2486 O O . GLY B 1 7 ? -37.125 -54.469 -17.422 1 28.66 7 GLY B O 1
ATOM 2487 N N . ASN B 1 8 ? -35.938 -54.938 -19.125 1 26.44 8 ASN B N 1
ATOM 2488 C CA . ASN B 1 8 ? -34.562 -54.906 -18.609 1 26.44 8 ASN B CA 1
ATOM 2489 C C . ASN B 1 8 ? -34.125 -53.469 -18.281 1 26.44 8 ASN B C 1
ATOM 2491 O O . ASN B 1 8 ? -34.062 -52.625 -19.172 1 26.44 8 ASN B O 1
ATOM 2495 N N . HIS B 1 9 ? -34.562 -52.875 -17.141 1 28.12 9 HIS B N 1
ATOM 2496 C CA . HIS B 1 9 ? -34.188 -51.562 -16.641 1 28.12 9 HIS B CA 1
ATOM 2497 C C . HIS B 1 9 ? -32.688 -51.406 -16.578 1 28.12 9 HIS B C 1
ATOM 2499 O O . HIS B 1 9 ? -32.031 -52.062 -15.766 1 28.12 9 HIS B O 1
ATOM 2505 N N . GLY B 1 10 ? -31.953 -51.469 -17.75 1 27.83 10 GLY B N 1
ATOM 2506 C CA . GLY B 1 10 ? -30.516 -51.25 -17.719 1 27.83 10 GLY B CA 1
ATOM 2507 C C . GLY B 1 10 ? -30.094 -50.031 -16.938 1 27.83 10 GLY B C 1
ATOM 2508 O O . GLY B 1 10 ? -30.547 -48.906 -17.234 1 27.83 10 GLY B O 1
ATOM 2509 N N . GLY B 1 11 ? -29.906 -50.125 -15.672 1 27.5 11 GLY B N 1
ATOM 2510 C CA . GLY B 1 11 ? -29.375 -49.125 -14.75 1 27.5 11 GLY B CA 1
ATOM 2511 C C . GLY B 1 11 ? -28.141 -48.438 -15.281 1 27.5 11 GLY B C 1
ATOM 2512 O O . GLY B 1 11 ? -27.125 -49.062 -15.578 1 27.5 11 GLY B O 1
ATOM 2513 N N . ARG B 1 12 ? -28.219 -47.375 -16.156 1 28.59 12 ARG B N 1
ATOM 2514 C CA . ARG B 1 12 ? -27.078 -46.594 -16.625 1 28.59 12 ARG B CA 1
ATOM 2515 C C . ARG B 1 12 ? -26.172 -46.219 -15.461 1 28.59 12 ARG B C 1
ATOM 2517 O O . ARG B 1 12 ? -26.594 -45.531 -14.523 1 28.59 12 ARG B O 1
ATOM 2524 N N . VAL B 1 13 ? -25.203 -47 -15.156 1 28.7 13 VAL B N 1
ATOM 2525 C CA . VAL B 1 13 ? -24.078 -46.656 -14.297 1 28.7 13 VAL B CA 1
ATOM 2526 C C . VAL B 1 13 ? -23.5 -45.312 -14.742 1 28.7 13 VAL B C 1
ATOM 2528 O O . VAL B 1 13 ? -23.031 -45.156 -15.875 1 28.7 13 VAL B O 1
ATOM 2531 N N . VAL B 1 14 ? -24.062 -44.188 -14.453 1 31.83 14 VAL B N 1
ATOM 2532 C CA . VAL B 1 14 ? -23.406 -42.906 -14.648 1 31.83 14 VAL B CA 1
ATOM 2533 C C . VAL B 1 14 ? -21.938 -43 -14.219 1 31.83 14 VAL B C 1
ATOM 2535 O O . VAL B 1 14 ? -21.641 -43.375 -13.086 1 31.83 14 VAL B O 1
ATOM 2538 N N . SER B 1 15 ? -21.031 -43.375 -15.141 1 29.5 15 SER B N 1
ATOM 2539 C CA . SER B 1 15 ? -19.578 -43.25 -15.023 1 29.5 15 SER B CA 1
ATOM 2540 C C . SER B 1 15 ? -19.203 -42.031 -14.188 1 29.5 15 SER B C 1
ATOM 2542 O O . SER B 1 15 ? -19.906 -41.031 -14.195 1 29.5 15 SER B O 1
ATOM 2544 N N . MET B 1 16 ? -18.469 -42.25 -13.094 1 29.27 16 MET B N 1
ATOM 2545 C CA . MET B 1 16 ? -17.719 -41.312 -12.242 1 29.27 16 MET B CA 1
ATOM 2546 C C . MET B 1 16 ? -17.078 -40.219 -13.062 1 29.27 16 MET B C 1
ATOM 2548 O O . MET B 1 16 ? -16.359 -40.469 -14.023 1 29.27 16 MET B O 1
ATOM 2552 N N . LEU B 1 17 ? -17.641 -39.062 -13.32 1 32.66 17 LEU B N 1
ATOM 2553 C CA . LEU B 1 17 ? -17.125 -37.812 -13.812 1 32.66 17 LEU B CA 1
ATOM 2554 C C . LEU B 1 17 ? -15.625 -37.688 -13.594 1 32.66 17 LEU B C 1
ATOM 2556 O O . LEU B 1 17 ? -15.086 -38.281 -12.648 1 32.66 17 LEU B O 1
ATOM 2560 N N . GLU B 1 18 ? -14.781 -37.469 -14.672 1 34.59 18 GLU B N 1
ATOM 2561 C CA . GLU B 1 18 ? -13.414 -36.969 -14.859 1 34.59 18 GLU B CA 1
ATOM 2562 C C . GLU B 1 18 ? -13.008 -36.031 -13.734 1 34.59 18 GLU B C 1
ATOM 2564 O O . GLU B 1 18 ? -13.656 -35 -13.516 1 34.59 18 GLU B O 1
ATOM 2569 N N . VAL B 1 19 ? -12.695 -36.438 -12.602 1 36.94 19 VAL B N 1
ATOM 2570 C CA . VAL B 1 19 ? -11.883 -35.594 -11.727 1 36.94 19 VAL B CA 1
ATOM 2571 C C . VAL B 1 19 ? -10.969 -34.719 -12.562 1 36.94 19 VAL B C 1
ATOM 2573 O O . VAL B 1 19 ? -10.156 -35.219 -13.352 1 36.94 19 VAL B O 1
ATOM 2576 N N . ASP B 1 20 ? -11.312 -33.656 -13.188 1 41.72 20 ASP B N 1
ATOM 2577 C CA . ASP B 1 20 ? -10.445 -32.625 -13.758 1 41.72 20 ASP B CA 1
ATOM 2578 C C . ASP B 1 20 ? -9.078 -32.625 -13.078 1 41.72 20 ASP B C 1
ATOM 2580 O O . ASP B 1 20 ? -8.984 -32.344 -11.875 1 41.72 20 ASP B O 1
ATOM 2584 N N . ASP B 1 21 ? -8.148 -33.531 -13.148 1 47.78 21 ASP B N 1
ATOM 2585 C CA . ASP B 1 21 ? -6.77 -33.75 -12.727 1 47.78 21 ASP B CA 1
ATOM 2586 C C . ASP B 1 21 ? -6.02 -32.438 -12.555 1 47.78 21 ASP B C 1
ATOM 2588 O O . ASP B 1 21 ? -5.555 -31.844 -13.531 1 47.78 21 ASP B O 1
ATOM 2592 N N . MET B 1 22 ? -6.355 -31.562 -11.703 1 62.91 22 MET B N 1
ATOM 2593 C CA . MET B 1 22 ? -5.566 -30.375 -11.352 1 62.91 22 MET B CA 1
ATOM 2594 C C . MET B 1 22 ? -4.086 -30.719 -11.25 1 62.91 22 MET B C 1
ATOM 2596 O O . MET B 1 22 ? -3.719 -31.703 -10.594 1 62.91 22 MET B O 1
ATOM 2600 N N . HIS B 1 23 ? -3.178 -30.328 -12.273 1 86.5 23 HIS B N 1
ATOM 2601 C CA . HIS B 1 23 ? -1.743 -30.562 -12.391 1 86.5 23 HIS B CA 1
ATOM 2602 C C . HIS B 1 23 ? -0.969 -29.828 -11.305 1 86.5 23 HIS B C 1
ATOM 2604 O O . HIS B 1 23 ? -0.938 -28.594 -11.281 1 86.5 23 HIS B O 1
ATOM 2610 N N . THR B 1 24 ? -0.558 -30.578 -10.281 1 94.31 24 THR B N 1
ATOM 2611 C CA . THR B 1 24 ? 0.256 -30.047 -9.195 1 94.31 24 THR B CA 1
ATOM 2612 C C . THR B 1 24 ? 1.618 -29.594 -9.711 1 94.31 24 THR B C 1
ATOM 2614 O O . THR B 1 24 ? 2.312 -30.359 -10.391 1 94.31 24 THR B O 1
ATOM 2617 N N . ILE B 1 25 ? 1.947 -28.359 -9.414 1 96.56 25 ILE B N 1
ATOM 2618 C CA . ILE B 1 25 ? 3.217 -27.891 -9.961 1 96.56 25 ILE B CA 1
ATOM 2619 C C . ILE B 1 25 ? 4.207 -27.641 -8.828 1 96.56 25 ILE B C 1
ATOM 2621 O O . ILE B 1 25 ? 5.418 -27.594 -9.047 1 96.56 25 ILE B O 1
ATOM 2625 N N . ILE B 1 26 ? 3.746 -27.375 -7.598 1 97.81 26 ILE B N 1
ATOM 2626 C CA . ILE B 1 26 ? 4.602 -27.266 -6.422 1 97.81 26 ILE B CA 1
ATOM 2627 C C . ILE B 1 26 ? 4.113 -28.234 -5.336 1 97.81 26 ILE B C 1
ATOM 2629 O O . ILE B 1 26 ? 2.91 -28.312 -5.074 1 97.81 26 ILE B O 1
ATOM 2633 N N . ARG B 1 27 ? 5.012 -28.953 -4.762 1 97.81 27 ARG B N 1
ATOM 2634 C CA . ARG B 1 27 ? 4.699 -29.812 -3.621 1 97.81 27 ARG B CA 1
ATOM 2635 C C . ARG B 1 27 ? 5.805 -29.75 -2.574 1 97.81 27 ARG B C 1
ATOM 2637 O O . ARG B 1 27 ? 6.984 -29.891 -2.904 1 97.81 27 ARG B O 1
ATOM 2644 N N . THR B 1 28 ? 5.465 -29.469 -1.371 1 97.88 28 THR B N 1
ATOM 2645 C CA . THR B 1 28 ? 6.375 -29.578 -0.234 1 97.88 28 THR B CA 1
ATOM 2646 C C . THR B 1 28 ? 5.785 -30.469 0.847 1 97.88 28 THR B C 1
ATOM 2648 O O . THR B 1 28 ? 4.574 -30.453 1.084 1 97.88 28 THR B O 1
ATOM 2651 N N . GLU B 1 29 ? 6.594 -31.281 1.393 1 97.81 29 GLU B N 1
ATOM 2652 C CA . GLU B 1 29 ? 6.211 -32.188 2.484 1 97.81 29 GLU B CA 1
ATOM 2653 C C . GLU B 1 29 ? 7.172 -32.062 3.662 1 97.81 29 GLU B C 1
ATOM 2655 O O . GLU B 1 29 ? 8.352 -32.406 3.547 1 97.81 29 GLU B O 1
ATOM 2660 N N . HIS B 1 30 ? 6.617 -31.609 4.816 1 97.81 30 HIS B N 1
ATOM 2661 C CA . HIS B 1 30 ? 7.344 -31.469 6.074 1 97.81 30 HIS B CA 1
ATOM 2662 C C . HIS B 1 30 ? 8.617 -30.656 5.895 1 97.81 30 HIS B C 1
ATOM 2664 O O . HIS B 1 30 ? 9.688 -31.062 6.352 1 97.81 30 HIS B O 1
ATOM 2670 N N . LEU B 1 31 ? 8.523 -29.625 5.133 1 98 31 LEU B N 1
ATOM 2671 C CA . LEU B 1 31 ? 9.68 -28.781 4.848 1 98 31 LEU B CA 1
ATOM 2672 C C . LEU B 1 31 ? 10.086 -27.984 6.086 1 98 31 LEU B C 1
ATOM 2674 O O . LEU B 1 31 ? 9.234 -27.375 6.746 1 98 31 LEU B O 1
ATOM 2678 N N . LYS B 1 32 ? 11.336 -28.047 6.426 1 98 32 LYS B N 1
ATOM 2679 C CA . LYS B 1 32 ? 11.938 -27.297 7.523 1 98 32 LYS B CA 1
ATOM 2680 C C . LYS B 1 32 ? 13.203 -26.562 7.066 1 98 32 LYS B C 1
ATOM 2682 O O . LYS B 1 32 ? 13.891 -27.031 6.148 1 98 32 LYS B O 1
ATOM 2687 N N . PHE B 1 33 ? 13.414 -25.469 7.668 1 97.94 33 PHE B N 1
ATOM 2688 C CA . PHE B 1 33 ? 14.641 -24.734 7.363 1 97.94 33 PHE B CA 1
ATOM 2689 C C . PHE B 1 33 ? 15.047 -23.859 8.539 1 97.94 33 PHE B C 1
ATOM 2691 O O . PHE B 1 33 ? 14.203 -23.266 9.203 1 97.94 33 PHE B O 1
ATOM 2698 N N . SER B 1 34 ? 16.328 -23.766 8.742 1 96.44 34 SER B N 1
ATOM 2699 C CA . SER B 1 34 ? 16.891 -22.938 9.797 1 96.44 34 SER B CA 1
ATOM 2700 C C . SER B 1 34 ? 18.109 -22.172 9.312 1 96.44 34 SER B C 1
ATOM 2702 O O . SER B 1 34 ? 18.891 -22.703 8.516 1 96.44 34 SER B O 1
ATOM 2704 N N . TYR B 1 35 ? 18.188 -20.969 9.727 1 93.94 35 TYR B N 1
ATOM 2705 C CA . TYR B 1 35 ? 19.469 -20.266 9.68 1 93.94 35 TYR B CA 1
ATOM 2706 C C . TYR B 1 35 ? 20.25 -20.438 10.969 1 93.94 35 TYR B C 1
ATOM 2708 O O . TYR B 1 35 ? 19.938 -19.812 11.984 1 93.94 35 TYR B O 1
ATOM 2716 N N . GLY B 1 36 ? 21.234 -21.188 10.914 1 93.06 36 GLY B N 1
ATOM 2717 C CA . GLY B 1 36 ? 21.891 -21.547 12.172 1 93.06 36 GLY B CA 1
ATOM 2718 C C . GLY B 1 36 ? 20.938 -22.188 13.164 1 93.06 36 GLY B C 1
ATOM 2719 O O . GLY B 1 36 ? 20.312 -23.203 12.859 1 93.06 36 GLY B O 1
ATOM 2720 N N . LYS B 1 37 ? 20.766 -21.5 14.242 1 91.19 37 LYS B N 1
ATOM 2721 C CA . LYS B 1 37 ? 19.922 -22.047 15.297 1 91.19 37 LYS B CA 1
ATOM 2722 C C . LYS B 1 37 ? 18.5 -21.516 15.195 1 91.19 37 LYS B C 1
ATOM 2724 O O . LYS B 1 37 ? 17.609 -22.016 15.883 1 91.19 37 LYS B O 1
ATOM 2729 N N . LYS B 1 38 ? 18.234 -20.641 14.352 1 92.06 38 LYS B N 1
ATOM 2730 C CA . LYS B 1 38 ? 16.922 -20.031 14.234 1 92.06 38 LYS B CA 1
ATOM 2731 C C . LYS B 1 38 ? 16.062 -20.75 13.195 1 92.06 38 LYS B C 1
ATOM 2733 O O . LYS B 1 38 ? 16.344 -20.688 12 1 92.06 38 LYS B O 1
ATOM 2738 N N . GLN B 1 39 ? 15.062 -21.438 13.703 1 95.06 39 GLN B N 1
ATOM 2739 C CA . GLN B 1 39 ? 14.133 -22.125 12.805 1 95.06 39 GLN B CA 1
ATOM 2740 C C . GLN B 1 39 ? 13.172 -21.141 12.156 1 95.06 39 GLN B C 1
ATOM 2742 O O . GLN B 1 39 ? 12.445 -20.422 12.852 1 95.06 39 GLN B O 1
ATOM 2747 N N . VAL B 1 40 ? 13.18 -21.125 10.828 1 96.19 40 VAL B N 1
ATOM 2748 C CA . VAL B 1 40 ? 12.383 -20.141 10.086 1 96.19 40 VAL B CA 1
ATOM 2749 C C . VAL B 1 40 ? 11.156 -20.828 9.484 1 96.19 40 VAL B C 1
ATOM 2751 O O . VAL B 1 40 ? 10.062 -20.25 9.469 1 96.19 40 VAL B O 1
ATOM 2754 N N . LEU B 1 41 ? 11.344 -21.969 8.945 1 98 41 LEU B N 1
ATOM 2755 C CA . LEU B 1 41 ? 10.25 -22.797 8.445 1 98 41 LEU B CA 1
ATOM 2756 C C . LEU B 1 41 ? 10.133 -24.094 9.234 1 98 41 LEU B C 1
ATOM 2758 O O . LEU B 1 41 ? 11.141 -24.766 9.477 1 98 41 LEU B O 1
ATOM 2762 N N . ASN B 1 42 ? 8.93 -24.359 9.648 1 97.56 42 ASN B N 1
ATOM 2763 C CA . ASN B 1 42 ? 8.664 -25.484 10.523 1 97.56 42 ASN B CA 1
ATOM 2764 C C . ASN B 1 42 ? 7.496 -26.328 10.008 1 97.56 42 ASN B C 1
ATOM 2766 O O . ASN B 1 42 ? 6.344 -26.094 10.383 1 97.56 42 ASN B O 1
ATOM 2770 N N . ASP B 1 43 ? 7.824 -27.344 9.211 1 97 43 ASP B N 1
ATOM 2771 C CA . ASP B 1 43 ? 6.852 -28.344 8.773 1 97 43 ASP B CA 1
ATOM 2772 C C . ASP B 1 43 ? 5.875 -27.75 7.758 1 97 43 ASP B C 1
ATOM 2774 O O . ASP B 1 43 ? 4.66 -27.797 7.957 1 97 43 ASP B O 1
ATOM 2778 N N . ILE B 1 44 ? 6.402 -27.234 6.73 1 97.81 44 ILE B N 1
ATOM 2779 C CA . ILE B 1 44 ? 5.598 -26.625 5.684 1 97.81 44 ILE B CA 1
ATOM 2780 C C . ILE B 1 44 ? 5.102 -27.688 4.715 1 97.81 44 ILE B C 1
ATOM 2782 O O . ILE B 1 44 ? 5.898 -28.406 4.113 1 97.81 44 ILE B O 1
ATOM 2786 N N . ASN B 1 45 ? 3.828 -27.875 4.633 1 98 45 ASN B N 1
ATOM 2787 C CA . ASN B 1 45 ? 3.148 -28.688 3.641 1 98 45 ASN B CA 1
ATOM 2788 C C . ASN B 1 45 ? 2.338 -27.844 2.664 1 98 45 ASN B C 1
ATOM 2790 O O . ASN B 1 45 ? 1.438 -27.109 3.072 1 98 45 ASN B O 1
ATOM 2794 N N . LEU B 1 46 ? 2.654 -27.953 1.417 1 97.62 46 LEU B N 1
ATOM 2795 C CA . LEU B 1 46 ? 2.049 -27.078 0.428 1 97.62 46 LEU B CA 1
ATOM 2796 C C . LEU B 1 46 ? 1.86 -27.797 -0.903 1 97.62 46 LEU B C 1
ATOM 2798 O O . LEU B 1 46 ? 2.752 -28.516 -1.355 1 97.62 46 LEU B O 1
ATOM 2802 N N . THR B 1 47 ? 0.744 -27.672 -1.485 1 97.62 47 THR B N 1
ATOM 2803 C CA . THR B 1 47 ? 0.456 -28.109 -2.846 1 97.62 47 THR B CA 1
ATOM 2804 C C . THR B 1 47 ? -0.119 -26.953 -3.674 1 97.62 47 THR B C 1
ATOM 2806 O O . THR B 1 47 ? -1.082 -26.312 -3.26 1 97.62 47 THR B O 1
ATOM 2809 N N . VAL B 1 48 ? 0.489 -26.688 -4.766 1 97.38 48 VAL B N 1
ATOM 2810 C CA . VAL B 1 48 ? 0.007 -25.641 -5.656 1 97.38 48 VAL B CA 1
ATOM 2811 C C . VAL B 1 48 ? -0.36 -26.234 -7.012 1 97.38 48 VAL B C 1
ATOM 2813 O O . VAL B 1 48 ? 0.412 -27 -7.586 1 97.38 48 VAL B O 1
ATOM 2816 N N . ASN B 1 49 ? -1.48 -25.859 -7.496 1 96.12 49 ASN B N 1
ATOM 2817 C CA . ASN B 1 49 ? -1.947 -26.312 -8.805 1 96.12 49 ASN B CA 1
ATOM 2818 C C . ASN B 1 49 ? -1.717 -25.25 -9.875 1 96.12 49 ASN B C 1
ATOM 2820 O O . ASN B 1 49 ? -1.59 -24.062 -9.57 1 96.12 49 ASN B O 1
ATOM 2824 N N . ALA B 1 50 ? -1.654 -25.734 -11.078 1 96.81 50 ALA B N 1
ATOM 2825 C CA . ALA B 1 50 ? -1.46 -24.828 -12.211 1 96.81 50 ALA B CA 1
ATOM 2826 C C . ALA B 1 50 ? -2.627 -23.859 -12.336 1 96.81 50 ALA B C 1
ATOM 2828 O O . ALA B 1 50 ? -3.785 -24.234 -12.148 1 96.81 50 ALA B O 1
ATOM 2829 N N . GLY B 1 51 ? -2.299 -22.625 -12.555 1 96.06 51 GLY B N 1
ATOM 2830 C CA . GLY B 1 51 ? -3.309 -21.641 -12.93 1 96.06 51 GLY B CA 1
ATOM 2831 C C . GLY B 1 51 ? -3.83 -20.828 -11.758 1 96.06 51 GLY B C 1
ATOM 2832 O O . GLY B 1 51 ? -4.703 -19.984 -11.93 1 96.06 51 GLY B O 1
ATOM 2833 N N . GLU B 1 52 ? -3.25 -21.031 -10.633 1 95.31 52 GLU B N 1
ATOM 2834 C CA . GLU B 1 52 ? -3.729 -20.297 -9.469 1 95.31 52 GLU B CA 1
ATOM 2835 C C . GLU B 1 52 ? -2.814 -19.125 -9.141 1 95.31 52 GLU B C 1
ATOM 2837 O O . GLU B 1 52 ? -1.597 -19.203 -9.305 1 95.31 52 GLU B O 1
ATOM 2842 N N . ILE B 1 53 ? -3.422 -18.062 -8.664 1 97.31 53 ILE B N 1
ATOM 2843 C CA . ILE B 1 53 ? -2.668 -16.953 -8.078 1 97.31 53 ILE B CA 1
ATOM 2844 C C . ILE B 1 53 ? -2.73 -17.031 -6.559 1 97.31 53 ILE B C 1
ATOM 2846 O O . ILE B 1 53 ? -3.809 -16.922 -5.969 1 97.31 53 ILE B O 1
ATOM 2850 N N . ILE B 1 54 ? -1.609 -17.188 -5.957 1 98.12 54 ILE B N 1
ATOM 2851 C CA . ILE B 1 54 ? -1.515 -17.406 -4.516 1 98.12 54 ILE B CA 1
ATOM 2852 C C . ILE B 1 54 ? -0.854 -16.188 -3.859 1 98.12 54 ILE B C 1
ATOM 2854 O O . ILE B 1 54 ? 0.215 -15.758 -4.289 1 98.12 54 ILE B O 1
ATOM 2858 N N . GLY B 1 55 ? -1.525 -15.633 -2.867 1 98.19 55 GLY B N 1
ATOM 2859 C CA . GLY B 1 55 ? -0.919 -14.625 -2.006 1 98.19 55 GLY B CA 1
ATOM 2860 C C . GLY B 1 55 ? -0.242 -15.227 -0.785 1 98.19 55 GLY B C 1
ATOM 2861 O O . GLY B 1 55 ? -0.891 -15.875 0.037 1 98.19 55 GLY B O 1
ATOM 2862 N N . LEU B 1 56 ? 1.019 -15.086 -0.733 1 97.81 56 LEU B N 1
ATOM 2863 C CA . LEU B 1 56 ? 1.795 -15.492 0.434 1 97.81 56 LEU B CA 1
ATOM 2864 C C . LEU B 1 56 ? 1.963 -14.336 1.407 1 97.81 56 LEU B C 1
ATOM 2866 O O . LEU B 1 56 ? 2.643 -13.352 1.098 1 97.81 56 LEU B O 1
ATOM 2870 N N . ILE B 1 57 ? 1.357 -14.516 2.549 1 96.5 57 ILE B N 1
ATOM 2871 C CA . ILE B 1 57 ? 1.239 -13.398 3.486 1 96.5 57 ILE B CA 1
ATOM 2872 C C . ILE B 1 57 ? 1.936 -13.758 4.801 1 96.5 57 ILE B C 1
ATOM 2874 O O . ILE B 1 57 ? 1.912 -14.914 5.227 1 96.5 57 ILE B O 1
ATOM 2878 N N . GLY B 1 58 ? 2.504 -12.781 5.453 1 93.12 58 GLY B N 1
ATOM 2879 C CA . GLY B 1 58 ? 3.188 -12.906 6.73 1 93.12 58 GLY B CA 1
ATOM 2880 C C . GLY B 1 58 ? 3.904 -11.633 7.145 1 93.12 58 GLY B C 1
ATOM 2881 O O . GLY B 1 58 ? 4.137 -10.75 6.32 1 93.12 58 GLY B O 1
ATOM 2882 N N . VAL B 1 59 ? 4.23 -11.57 8.391 1 89.38 59 VAL B N 1
ATOM 2883 C CA . VAL B 1 59 ? 4.984 -10.422 8.883 1 89.38 59 VAL B CA 1
ATOM 2884 C C . VAL B 1 59 ? 6.406 -10.453 8.328 1 89.38 59 VAL B C 1
ATOM 2886 O O . VAL B 1 59 ? 6.82 -11.453 7.734 1 89.38 59 VAL B O 1
ATOM 2889 N N . ASN B 1 60 ? 7.039 -9.328 8.477 1 84.19 60 ASN B N 1
ATOM 2890 C CA . ASN B 1 60 ? 8.445 -9.312 8.086 1 84.19 60 ASN B CA 1
ATOM 2891 C C . ASN B 1 60 ? 9.258 -10.352 8.859 1 84.19 60 ASN B C 1
ATOM 2893 O O . ASN B 1 60 ? 9.133 -10.453 10.078 1 84.19 60 ASN B O 1
ATOM 2897 N N . GLY B 1 61 ? 9.992 -11.164 8.188 1 85.44 61 GLY B N 1
ATOM 2898 C CA . GLY B 1 61 ? 10.805 -12.195 8.812 1 85.44 61 GLY B CA 1
ATOM 2899 C C . GLY B 1 61 ? 10.055 -13.5 9.016 1 85.44 61 GLY B C 1
ATOM 2900 O O . GLY B 1 61 ? 10.594 -14.453 9.578 1 85.44 61 GLY B O 1
ATOM 2901 N N . ALA B 1 62 ? 8.906 -13.578 8.508 1 90.44 62 ALA B N 1
ATOM 2902 C CA . ALA B 1 62 ? 8.07 -14.758 8.742 1 90.44 62 ALA B CA 1
ATOM 2903 C C . ALA B 1 62 ? 8.594 -15.961 7.961 1 90.44 62 ALA B C 1
ATOM 2905 O O . ALA B 1 62 ? 8.203 -17.109 8.227 1 90.44 62 ALA B O 1
ATOM 2906 N N . GLY B 1 63 ? 9.438 -15.703 6.949 1 93.69 63 GLY B N 1
ATOM 2907 C CA . GLY B 1 63 ? 10 -16.797 6.18 1 93.69 63 GLY B CA 1
ATOM 2908 C C . GLY B 1 63 ? 9.516 -16.828 4.742 1 93.69 63 GLY B C 1
ATOM 2909 O O . GLY B 1 63 ? 9.789 -17.781 4.008 1 93.69 63 GLY B O 1
ATOM 2910 N N . LYS B 1 64 ? 8.758 -15.836 4.285 1 94.56 64 LYS B N 1
ATOM 2911 C CA . LYS B 1 64 ? 8.211 -15.789 2.93 1 94.56 64 LYS B CA 1
ATOM 2912 C C . LYS B 1 64 ? 9.328 -15.891 1.889 1 94.56 64 LYS B C 1
ATOM 2914 O O . LYS B 1 64 ? 9.289 -16.75 1.012 1 94.56 64 LYS B O 1
ATOM 2919 N N . THR B 1 65 ? 10.344 -15.031 2.045 1 91.81 65 THR B N 1
ATOM 2920 C CA . THR B 1 65 ? 11.469 -15.008 1.115 1 91.81 65 THR B CA 1
ATOM 2921 C C . THR B 1 65 ? 12.258 -16.312 1.183 1 91.81 65 THR B C 1
ATOM 2923 O O . THR B 1 65 ? 12.695 -16.828 0.155 1 91.81 65 THR B O 1
ATOM 2926 N N . THR B 1 66 ? 12.406 -16.844 2.363 1 94.81 66 THR B N 1
ATOM 2927 C CA . THR B 1 66 ? 13.094 -18.109 2.541 1 94.81 66 THR B CA 1
ATOM 2928 C C . THR B 1 66 ? 12.375 -19.219 1.775 1 94.81 66 THR B C 1
ATOM 2930 O O . THR B 1 66 ? 13.008 -20 1.055 1 94.81 66 THR B O 1
ATOM 2933 N N . LEU B 1 67 ? 11.102 -19.266 1.917 1 97.19 67 LEU B N 1
ATOM 2934 C CA . LEU B 1 67 ? 10.312 -20.266 1.212 1 97.19 67 LEU B CA 1
ATOM 2935 C C . LEU B 1 67 ? 10.477 -20.125 -0.297 1 97.19 67 LEU B C 1
ATOM 2937 O O . LEU B 1 67 ? 10.719 -21.109 -0.997 1 97.19 67 LEU B O 1
ATOM 2941 N N . LEU B 1 68 ? 10.383 -18.922 -0.812 1 96.25 68 LEU B N 1
ATOM 2942 C CA . LEU B 1 68 ? 10.523 -18.672 -2.244 1 96.25 68 LEU B CA 1
ATOM 2943 C C . LEU B 1 68 ? 11.906 -19.094 -2.73 1 96.25 68 LEU B C 1
ATOM 2945 O O . LEU B 1 68 ? 12.039 -19.703 -3.793 1 96.25 68 LEU B O 1
ATOM 2949 N N . ASN B 1 69 ? 12.898 -18.812 -1.939 1 95.75 69 ASN B N 1
ATOM 2950 C CA . ASN B 1 69 ? 14.258 -19.172 -2.311 1 95.75 69 ASN B CA 1
ATOM 2951 C C . ASN B 1 69 ? 14.438 -20.688 -2.369 1 95.75 69 ASN B C 1
ATOM 2953 O O . ASN B 1 69 ? 15.188 -21.203 -3.205 1 95.75 69 ASN B O 1
ATOM 2957 N N . ILE B 1 70 ? 13.805 -21.375 -1.496 1 97.5 70 ILE B N 1
ATOM 2958 C CA . ILE B 1 70 ? 13.859 -22.828 -1.504 1 97.5 70 ILE B CA 1
ATOM 2959 C C . ILE B 1 70 ? 13.172 -23.375 -2.752 1 97.5 70 ILE B C 1
ATOM 2961 O O . ILE B 1 70 ? 13.695 -24.25 -3.434 1 97.5 70 ILE B O 1
ATOM 2965 N N . LEU B 1 71 ? 12.039 -22.812 -3.082 1 97.38 71 LEU B N 1
ATOM 2966 C CA . LEU B 1 71 ? 11.281 -23.25 -4.25 1 97.38 71 LEU B CA 1
ATOM 2967 C C . LEU B 1 71 ? 12.039 -22.938 -5.539 1 97.38 71 LEU B C 1
ATOM 2969 O O . LEU B 1 71 ? 11.883 -23.641 -6.543 1 97.38 71 LEU B O 1
ATOM 2973 N N . LEU B 1 72 ? 12.914 -21.938 -5.48 1 96 72 LEU B N 1
ATOM 2974 C CA . LEU B 1 72 ? 13.711 -21.547 -6.633 1 96 72 LEU B CA 1
ATOM 2975 C C . LEU B 1 72 ? 15.008 -22.344 -6.703 1 96 72 LEU B C 1
ATOM 2977 O O . LEU B 1 72 ? 15.734 -22.281 -7.695 1 96 72 LEU B O 1
ATOM 2981 N N . GLY B 1 73 ? 15.32 -23.062 -5.664 1 96.31 73 GLY B N 1
ATOM 2982 C CA . GLY B 1 73 ? 16.531 -23.859 -5.605 1 96.31 73 GLY B CA 1
ATOM 2983 C C . GLY B 1 73 ? 17.75 -23.078 -5.141 1 96.31 73 GLY B C 1
ATOM 2984 O O . GLY B 1 73 ? 18.875 -23.531 -5.285 1 96.31 73 GLY B O 1
ATOM 2985 N N . LEU B 1 74 ? 17.531 -21.891 -4.582 1 94.25 74 LEU B N 1
ATOM 2986 C CA . LEU B 1 74 ? 18.625 -21.047 -4.102 1 94.25 74 LEU B CA 1
ATOM 2987 C C . LEU B 1 74 ? 19 -21.422 -2.67 1 94.25 74 LEU B C 1
ATOM 2989 O O . LEU B 1 74 ? 20.078 -21.047 -2.191 1 94.25 74 LEU B O 1
ATOM 2993 N N . LEU B 1 75 ? 18.109 -22.062 -1.979 1 95.25 75 LEU B N 1
ATOM 2994 C CA . LEU B 1 75 ? 18.312 -22.609 -0.64 1 95.25 75 LEU B CA 1
ATOM 2995 C C . LEU B 1 75 ? 17.812 -24.047 -0.558 1 95.25 75 LEU B C 1
ATOM 2997 O O . LEU B 1 75 ? 16.922 -24.453 -1.309 1 95.25 75 LEU B O 1
ATOM 3001 N N . LYS B 1 76 ? 18.406 -24.828 0.313 1 95.56 76 LYS B N 1
ATOM 3002 C CA . LYS B 1 76 ? 18 -26.219 0.499 1 95.56 76 LYS B CA 1
ATOM 3003 C C . LYS B 1 76 ? 17.406 -26.422 1.886 1 95.56 76 LYS B C 1
ATOM 3005 O O . LYS B 1 76 ? 18.062 -26.188 2.898 1 95.56 76 LYS B O 1
ATOM 3010 N N . GLY B 1 77 ? 16.219 -26.781 1.939 1 95.25 77 GLY B N 1
ATOM 3011 C CA . GLY B 1 77 ? 15.57 -27.125 3.197 1 95.25 77 GLY B CA 1
ATOM 3012 C C . GLY B 1 77 ? 15.516 -28.609 3.455 1 95.25 77 GLY B C 1
ATOM 3013 O O . GLY B 1 77 ? 15.977 -29.406 2.637 1 95.25 77 GLY B O 1
ATOM 3014 N N . GLU B 1 78 ? 15.062 -28.922 4.641 1 96.56 78 GLU B N 1
ATOM 3015 C CA . GLU B 1 78 ? 14.797 -30.312 5 1 96.56 78 GLU B CA 1
ATOM 3016 C C . GLU B 1 78 ? 13.367 -30.719 4.641 1 96.56 78 GLU B C 1
ATOM 3018 O O . GLU B 1 78 ? 12.438 -29.922 4.793 1 96.56 78 GLU B O 1
ATOM 3023 N N . GLY B 1 79 ? 13.242 -31.891 4.121 1 96.88 79 GLY B N 1
ATOM 3024 C CA . GLY B 1 79 ? 11.938 -32.375 3.662 1 96.88 79 GLY B CA 1
ATOM 3025 C C . GLY B 1 79 ? 11.867 -32.562 2.16 1 96.88 79 GLY B C 1
ATOM 3026 O O . GLY B 1 79 ? 12.891 -32.5 1.473 1 96.88 79 GLY B O 1
ATOM 3027 N N . ALA B 1 80 ? 10.68 -32.844 1.677 1 97.31 80 ALA B N 1
ATOM 3028 C CA . ALA B 1 80 ? 10.508 -33.062 0.242 1 97.31 80 ALA B CA 1
ATOM 3029 C C . ALA B 1 80 ? 9.969 -31.797 -0.432 1 97.31 80 ALA B C 1
ATOM 3031 O O . ALA B 1 80 ? 9.008 -31.188 0.052 1 97.31 80 ALA B O 1
ATOM 3032 N N . VAL B 1 81 ? 10.641 -31.375 -1.449 1 97.75 81 VAL B N 1
ATOM 3033 C CA . VAL B 1 81 ? 10.211 -30.234 -2.23 1 97.75 81 VAL B CA 1
ATOM 3034 C C . VAL B 1 81 ? 10.32 -30.547 -3.721 1 97.75 81 VAL B C 1
ATOM 3036 O O . VAL B 1 81 ? 11.336 -31.062 -4.18 1 97.75 81 VAL B O 1
ATOM 3039 N N . SER B 1 82 ? 9.266 -30.281 -4.426 1 97.5 82 SER B N 1
ATOM 3040 C CA . SER B 1 82 ? 9.289 -30.453 -5.871 1 97.5 82 SER B CA 1
ATOM 3041 C C . SER B 1 82 ? 8.594 -29.297 -6.582 1 97.5 82 SER B C 1
ATOM 3043 O O . SER B 1 82 ? 7.582 -28.781 -6.102 1 97.5 82 SER B O 1
ATOM 3045 N N . VAL B 1 83 ? 9.148 -28.891 -7.66 1 97.56 83 VAL B N 1
ATOM 3046 C CA . VAL B 1 83 ? 8.578 -27.906 -8.586 1 97.56 83 VAL B CA 1
ATOM 3047 C C . VAL B 1 83 ? 8.562 -28.484 -10 1 97.56 83 VAL B C 1
ATOM 3049 O O . VAL B 1 83 ? 9.609 -28.828 -10.555 1 97.56 83 VAL B O 1
ATOM 3052 N N . PHE B 1 84 ? 7.398 -28.641 -10.523 1 96.75 84 PHE B N 1
ATOM 3053 C CA . PHE B 1 84 ? 7.199 -29.312 -11.797 1 96.75 84 PHE B CA 1
ATOM 3054 C C . PHE B 1 84 ? 7.758 -30.734 -11.742 1 96.75 84 PHE B C 1
ATOM 3056 O O . PHE B 1 84 ? 8.453 -31.172 -12.664 1 96.75 84 PHE B O 1
ATOM 3063 N N . GLU B 1 85 ? 7.57 -31.312 -10.617 1 95.31 85 GLU B N 1
ATOM 3064 C CA . GLU B 1 85 ? 7.957 -32.688 -10.375 1 95.31 85 GLU B CA 1
ATOM 3065 C C . GLU B 1 85 ? 9.469 -32.875 -10.438 1 95.31 85 GLU B C 1
ATOM 3067 O O . GLU B 1 85 ? 9.969 -33.969 -10.703 1 95.31 85 GLU B O 1
ATOM 3072 N N . GLN B 1 86 ? 10.188 -31.812 -10.273 1 96.81 86 GLN B N 1
ATOM 3073 C CA . GLN B 1 86 ? 11.641 -31.812 -10.242 1 96.81 86 GLN B CA 1
ATOM 3074 C C . GLN B 1 86 ? 12.172 -31.172 -8.969 1 96.81 86 GLN B C 1
ATOM 3076 O O . GLN B 1 86 ? 11.43 -30.469 -8.266 1 96.81 86 GLN B O 1
ATOM 3081 N N . GLN B 1 87 ? 13.406 -31.453 -8.734 1 96.06 87 GLN B N 1
ATOM 3082 C CA . GLN B 1 87 ? 14.062 -30.734 -7.648 1 96.06 87 GLN B CA 1
ATOM 3083 C C . GLN B 1 87 ? 14.141 -29.234 -7.953 1 96.06 87 GLN B C 1
ATOM 3085 O O . GLN B 1 87 ? 14.43 -28.844 -9.086 1 96.06 87 GLN B O 1
ATOM 3090 N N . PRO B 1 88 ? 13.906 -28.453 -6.934 1 96.5 88 PRO B N 1
ATOM 3091 C CA . PRO B 1 88 ? 14.078 -27.016 -7.168 1 96.5 88 PRO B CA 1
ATOM 3092 C C . PRO B 1 88 ? 15.469 -26.656 -7.688 1 96.5 88 PRO B C 1
ATOM 3094 O O . PRO B 1 88 ? 16.469 -27.234 -7.234 1 96.5 88 PRO B O 1
ATOM 3097 N N . GLY B 1 89 ? 15.484 -25.75 -8.703 1 94.25 89 GLY B N 1
ATOM 3098 C CA . GLY B 1 89 ? 16.766 -25.328 -9.25 1 94.25 89 GLY B CA 1
ATOM 3099 C C . GLY B 1 89 ? 17.203 -26.172 -10.43 1 94.25 89 GLY B C 1
ATOM 3100 O O . GLY B 1 89 ? 18.203 -25.844 -11.094 1 94.25 89 GLY B O 1
ATOM 3101 N N . SER B 1 90 ? 16.531 -27.281 -10.695 1 95.38 90 SER B N 1
ATOM 3102 C CA . SER B 1 90 ? 16.859 -28.062 -11.883 1 95.38 90 SER B CA 1
ATOM 3103 C C . SER B 1 90 ? 16.672 -27.25 -13.156 1 95.38 90 SER B C 1
ATOM 3105 O O . SER B 1 90 ? 15.922 -26.266 -13.164 1 95.38 90 SER B O 1
ATOM 3107 N N . ALA B 1 91 ? 17.297 -27.625 -14.242 1 92.5 91 ALA B N 1
ATOM 3108 C CA . ALA B 1 91 ? 17.203 -26.922 -15.516 1 92.5 91 ALA B CA 1
ATOM 3109 C C . ALA B 1 91 ? 15.773 -26.906 -16.031 1 92.5 91 ALA B C 1
ATOM 3111 O O . ALA B 1 91 ? 15.305 -25.875 -16.531 1 92.5 91 ALA B O 1
ATOM 3112 N N . ILE B 1 92 ? 15.156 -27.969 -15.797 1 91.62 92 ILE B N 1
ATOM 3113 C CA . ILE B 1 92 ? 13.781 -28.094 -16.266 1 91.62 92 ILE B CA 1
ATOM 3114 C C . ILE B 1 92 ? 12.883 -27.141 -15.492 1 91.62 92 ILE B C 1
ATOM 3116 O O . ILE B 1 92 ? 12.086 -26.406 -16.094 1 91.62 92 ILE B O 1
ATOM 3120 N N . SER B 1 93 ? 13.047 -27.109 -14.211 1 93.44 93 SER B N 1
ATOM 3121 C CA . SER B 1 93 ? 12.242 -26.234 -13.375 1 93.44 93 SER B CA 1
ATOM 3122 C C . SER B 1 93 ? 12.562 -24.766 -13.664 1 93.44 93 SER B C 1
ATOM 3124 O O . SER B 1 93 ? 11.656 -23.953 -13.836 1 93.44 93 SER B O 1
ATOM 3126 N N . LYS B 1 94 ? 13.766 -24.469 -13.836 1 93.06 94 LYS B N 1
ATOM 3127 C CA . LYS B 1 94 ? 14.211 -23.094 -14.023 1 93.06 94 LYS B CA 1
ATOM 3128 C C . LYS B 1 94 ? 13.672 -22.516 -15.336 1 93.06 94 LYS B C 1
ATOM 3130 O O . LYS B 1 94 ? 13.305 -21.344 -15.398 1 93.06 94 LYS B O 1
ATOM 3135 N N . ALA B 1 95 ? 13.617 -23.359 -16.297 1 92.38 95 ALA B N 1
ATOM 3136 C CA . ALA B 1 95 ? 13.188 -22.922 -17.625 1 92.38 95 ALA B CA 1
ATOM 3137 C C . ALA B 1 95 ? 11.711 -22.531 -17.625 1 92.38 95 ALA B C 1
ATOM 3139 O O . ALA B 1 95 ? 11.25 -21.797 -18.5 1 92.38 95 ALA B O 1
ATOM 3140 N N . ARG B 1 96 ? 11.008 -22.984 -16.594 1 95.5 96 ARG B N 1
ATOM 3141 C CA . ARG B 1 96 ? 9.57 -22.781 -16.547 1 95.5 96 ARG B CA 1
ATOM 3142 C C . ARG B 1 96 ? 9.188 -21.75 -15.492 1 95.5 96 ARG B C 1
ATOM 3144 O O . ARG B 1 96 ? 8 -21.516 -15.234 1 95.5 96 ARG B O 1
ATOM 3151 N N . ILE B 1 97 ? 10.266 -21.156 -14.914 1 96.44 97 ILE B N 1
ATOM 3152 C CA . ILE B 1 97 ? 10.016 -20.25 -13.797 1 96.44 97 ILE B CA 1
ATOM 3153 C C . ILE B 1 97 ? 10.508 -18.844 -14.148 1 96.44 97 ILE B C 1
ATOM 3155 O O . ILE B 1 97 ? 11.578 -18.688 -14.742 1 96.44 97 ILE B O 1
ATOM 3159 N N . GLY B 1 98 ? 9.656 -17.844 -13.961 1 95.81 98 GLY B N 1
ATOM 3160 C CA . GLY B 1 98 ? 10.078 -16.453 -13.852 1 95.81 98 GLY B CA 1
ATOM 3161 C C . GLY B 1 98 ? 10 -15.922 -12.43 1 95.81 98 GLY B C 1
ATOM 3162 O O . GLY B 1 98 ? 9.125 -16.312 -11.664 1 95.81 98 GLY B O 1
ATOM 3163 N N . SER B 1 99 ? 10.977 -15.023 -12.078 1 94.25 99 SER B N 1
ATOM 3164 C CA . SER B 1 99 ? 10.938 -14.547 -10.703 1 94.25 99 SER B CA 1
ATOM 3165 C C . SER B 1 99 ? 11.383 -13.094 -10.609 1 94.25 99 SER B C 1
ATOM 3167 O O . SER B 1 99 ? 12.203 -12.633 -11.406 1 94.25 99 SER B O 1
ATOM 3169 N N . MET B 1 100 ? 10.672 -12.398 -9.758 1 90.81 100 MET B N 1
ATOM 3170 C CA . MET B 1 100 ? 11.078 -11.086 -9.25 1 90.81 100 MET B CA 1
ATOM 3171 C C . MET B 1 100 ? 11.352 -11.156 -7.75 1 90.81 100 MET B C 1
ATOM 3173 O O . MET B 1 100 ? 10.422 -11.305 -6.949 1 90.81 100 MET B O 1
ATOM 3177 N N . LEU B 1 101 ? 12.547 -11.18 -7.379 1 83.5 101 LEU B N 1
ATOM 3178 C CA . LEU B 1 101 ? 12.883 -11.227 -5.961 1 83.5 101 LEU B CA 1
ATOM 3179 C C . LEU B 1 101 ? 13.281 -9.844 -5.453 1 83.5 101 LEU B C 1
ATOM 3181 O O . LEU B 1 101 ? 13.391 -8.898 -6.234 1 83.5 101 LEU B O 1
ATOM 3185 N N . GLN B 1 102 ? 13.188 -9.812 -4.129 1 69.62 102 GLN B N 1
ATOM 3186 C CA . GLN B 1 102 ? 13.57 -8.547 -3.502 1 69.62 102 GLN B CA 1
ATOM 3187 C C . GLN B 1 102 ? 15.023 -8.195 -3.816 1 69.62 102 GLN B C 1
ATOM 3189 O O . GLN B 1 102 ? 15.875 -9.078 -3.9 1 69.62 102 GLN B O 1
ATOM 3194 N N . GLY B 1 103 ? 15.336 -7.031 -4.125 1 60.94 103 GLY B N 1
ATOM 3195 C CA . GLY B 1 103 ? 16.688 -6.555 -4.398 1 60.94 103 GLY B CA 1
ATOM 3196 C C . GLY B 1 103 ? 16.938 -6.289 -5.871 1 60.94 103 GLY B C 1
ATOM 3197 O O . GLY B 1 103 ? 16.312 -6.91 -6.734 1 60.94 103 GLY B O 1
ATOM 3198 N N . ASP B 1 104 ? 17.281 -5.09 -6.219 1 54.91 104 ASP B N 1
ATOM 3199 C CA . ASP B 1 104 ? 17.422 -4.617 -7.594 1 54.91 104 ASP B CA 1
ATOM 3200 C C . ASP B 1 104 ? 18.609 -5.273 -8.297 1 54.91 104 ASP B C 1
ATOM 3202 O O . ASP B 1 104 ? 19.625 -5.57 -7.66 1 54.91 104 ASP B O 1
ATOM 3206 N N . MET B 1 105 ? 18.203 -6.047 -9.414 1 55.31 105 MET B N 1
ATOM 3207 C CA . MET B 1 105 ? 19.266 -6.496 -10.32 1 55.31 105 MET B CA 1
ATOM 3208 C C . MET B 1 105 ? 20.172 -5.34 -10.711 1 55.31 105 MET B C 1
ATOM 3210 O O . MET B 1 105 ? 19.703 -4.324 -11.234 1 55.31 105 MET B O 1
ATOM 3214 N N . VAL B 1 106 ? 21.266 -5.078 -10.086 1 57.5 106 VAL B N 1
ATOM 3215 C CA . VAL B 1 106 ? 22.078 -3.973 -10.586 1 57.5 106 VAL B CA 1
ATOM 3216 C C . VAL B 1 106 ? 23.219 -4.52 -11.43 1 57.5 106 VAL B C 1
ATOM 3218 O O . VAL B 1 106 ? 24.125 -5.184 -10.906 1 57.5 106 VAL B O 1
ATOM 3221 N N . VAL B 1 107 ? 22.828 -4.824 -12.719 1 65.12 107 VAL B N 1
ATOM 3222 C CA . VAL B 1 107 ? 23.969 -4.984 -13.625 1 65.12 107 VAL B CA 1
ATOM 3223 C C . VAL B 1 107 ? 24.375 -3.621 -14.172 1 65.12 107 VAL B C 1
ATOM 3225 O O . VAL B 1 107 ? 23.688 -3.045 -15.016 1 65.12 107 VAL B O 1
ATOM 3228 N N . PRO B 1 108 ? 25.391 -3.1 -13.57 1 69.88 108 PRO B N 1
ATOM 3229 C CA . PRO B 1 108 ? 25.797 -1.769 -14.023 1 69.88 108 PRO B CA 1
ATOM 3230 C C . PRO B 1 108 ? 26.141 -1.73 -15.516 1 69.88 108 PRO B C 1
ATOM 3232 O O . PRO B 1 108 ? 26.656 -2.707 -16.062 1 69.88 108 PRO B O 1
ATOM 3235 N N . GLY B 1 109 ? 25.75 -0.571 -16.203 1 79.69 109 GLY B N 1
ATOM 3236 C CA . GLY B 1 109 ? 26.25 -0.222 -17.531 1 79.69 109 GLY B CA 1
ATOM 3237 C C . GLY B 1 109 ? 25.484 -0.891 -18.656 1 79.69 109 GLY B C 1
ATOM 3238 O O . GLY B 1 109 ? 25.812 -0.715 -19.828 1 79.69 109 GLY B O 1
ATOM 3239 N N . ILE B 1 110 ? 24.531 -1.761 -18.406 1 89.31 110 ILE B N 1
ATOM 3240 C CA . ILE B 1 110 ? 23.781 -2.449 -19.453 1 89.31 110 ILE B CA 1
ATOM 3241 C C . ILE B 1 110 ? 22.453 -1.732 -19.703 1 89.31 110 ILE B C 1
ATOM 3243 O O . ILE B 1 110 ? 21.844 -1.193 -18.766 1 89.31 110 ILE B O 1
ATOM 3247 N N . THR B 1 111 ? 22.062 -1.722 -20.984 1 93.44 111 THR B N 1
ATOM 3248 C CA . THR B 1 111 ? 20.797 -1.098 -21.344 1 93.44 111 THR B CA 1
ATOM 3249 C C . THR B 1 111 ? 19.641 -2.072 -21.141 1 93.44 111 THR B C 1
ATOM 3251 O O . THR B 1 111 ? 19.844 -3.281 -21.016 1 93.44 111 THR B O 1
ATOM 3254 N N . ILE B 1 112 ? 18.453 -1.569 -21.109 1 94.25 112 ILE B N 1
ATOM 3255 C CA . ILE B 1 112 ? 17.25 -2.377 -20.969 1 94.25 112 ILE B CA 1
ATOM 3256 C C . ILE B 1 112 ? 17.141 -3.365 -22.125 1 94.25 112 ILE B C 1
ATOM 3258 O O . ILE B 1 112 ? 16.922 -4.559 -21.922 1 94.25 112 ILE B O 1
ATOM 3262 N N . ALA B 1 113 ? 17.391 -2.838 -23.312 1 93.44 113 ALA B N 1
ATOM 3263 C CA . ALA B 1 113 ? 17.281 -3.664 -24.516 1 93.44 113 ALA B CA 1
ATOM 3264 C C . ALA B 1 113 ? 18.297 -4.805 -24.484 1 93.44 113 ALA B C 1
ATOM 3266 O O . ALA B 1 113 ? 17.953 -5.953 -24.797 1 93.44 113 ALA B O 1
ATOM 3267 N N . ASP B 1 114 ? 19.469 -4.5 -24.094 1 93.12 114 ASP B N 1
ATOM 3268 C CA . ASP B 1 114 ? 20.516 -5.512 -24.031 1 93.12 114 ASP B CA 1
ATOM 3269 C C . ASP B 1 114 ? 20.203 -6.574 -22.984 1 93.12 114 ASP B C 1
ATOM 3271 O O . ASP B 1 114 ? 20.422 -7.766 -23.219 1 93.12 114 ASP B O 1
ATOM 3275 N N . LEU B 1 115 ? 19.703 -6.117 -21.922 1 92.69 115 LEU B N 1
ATOM 3276 C CA . LEU B 1 115 ? 19.359 -7.047 -20.859 1 92.69 115 LEU B CA 1
ATOM 3277 C C . LEU B 1 115 ? 18.266 -8.008 -21.312 1 92.69 115 LEU B C 1
ATOM 3279 O O . LEU B 1 115 ? 18.375 -9.219 -21.094 1 92.69 115 LEU B O 1
ATOM 3283 N N . LEU B 1 116 ? 17.312 -7.465 -21.938 1 94 116 LEU B N 1
ATOM 3284 C CA . LEU B 1 116 ? 16.203 -8.297 -22.391 1 94 116 LEU B CA 1
ATOM 3285 C C . LEU B 1 116 ? 16.641 -9.258 -23.484 1 94 116 LEU B C 1
ATOM 3287 O O . LEU B 1 116 ? 16.172 -10.398 -23.547 1 94 116 LEU B O 1
ATOM 3291 N N . LYS B 1 117 ? 17.531 -8.805 -24.281 1 92.5 117 LYS B N 1
ATOM 3292 C CA . LYS B 1 117 ? 18.062 -9.68 -25.312 1 92.5 117 LYS B CA 1
ATOM 3293 C C . LYS B 1 117 ? 18.844 -10.852 -24.703 1 92.5 117 LYS B C 1
ATOM 3295 O O . LYS B 1 117 ? 18.703 -11.992 -25.156 1 92.5 117 LYS B O 1
ATOM 3300 N N . LEU B 1 118 ? 19.594 -10.508 -23.734 1 91.81 118 LEU B N 1
ATOM 3301 C CA . LEU B 1 118 ? 20.344 -11.547 -23.047 1 91.81 118 LEU B CA 1
ATOM 3302 C C . LEU B 1 118 ? 19.422 -12.547 -22.375 1 91.81 118 LEU B C 1
ATOM 3304 O O . LEU B 1 118 ? 19.641 -13.758 -22.453 1 91.81 118 LEU B O 1
ATOM 3308 N N . ALA B 1 119 ? 18.438 -12.039 -21.766 1 92.38 119 ALA B N 1
ATOM 3309 C CA . ALA B 1 119 ? 17.469 -12.906 -21.094 1 92.38 119 ALA B CA 1
ATOM 3310 C C . ALA B 1 119 ? 16.703 -13.766 -22.109 1 92.38 119 ALA B C 1
ATOM 3312 O O . ALA B 1 119 ? 16.484 -14.953 -21.859 1 92.38 119 ALA B O 1
ATOM 3313 N N . ALA B 1 120 ? 16.375 -13.188 -23.188 1 93.19 120 ALA B N 1
ATOM 3314 C CA . ALA B 1 120 ? 15.625 -13.883 -24.234 1 93.19 120 ALA B CA 1
ATOM 3315 C C . ALA B 1 120 ? 16.438 -15.023 -24.828 1 93.19 120 ALA B C 1
ATOM 3317 O O . ALA B 1 120 ? 15.875 -16.031 -25.266 1 93.19 120 ALA B O 1
ATOM 3318 N N . ALA B 1 121 ? 17.672 -14.891 -24.828 1 91.75 121 ALA B N 1
ATOM 3319 C CA . ALA B 1 121 ? 18.562 -15.883 -25.438 1 91.75 121 ALA B CA 1
ATOM 3320 C C . ALA B 1 121 ? 18.578 -17.188 -24.641 1 91.75 121 ALA B C 1
ATOM 3322 O O . ALA B 1 121 ? 19 -18.219 -25.141 1 91.75 121 ALA B O 1
ATOM 3323 N N . GLU B 1 122 ? 18.062 -17.109 -23.484 1 89.56 122 GLU B N 1
ATOM 3324 C CA . GLU B 1 122 ? 18.078 -18.281 -22.594 1 89.56 122 GLU B CA 1
ATOM 3325 C C . GLU B 1 122 ? 16.906 -19.203 -22.875 1 89.56 122 GLU B C 1
ATOM 3327 O O . GLU B 1 122 ? 16.797 -20.281 -22.281 1 89.56 122 GLU B O 1
ATOM 3332 N N . SER B 1 123 ? 16.094 -18.797 -23.766 1 90.5 123 SER B N 1
ATOM 3333 C CA . SER B 1 123 ? 14.914 -19.594 -24.078 1 90.5 123 SER B CA 1
ATOM 3334 C C . SER B 1 123 ? 14.758 -19.781 -25.594 1 90.5 123 SER B C 1
ATOM 3336 O O . SER B 1 123 ? 15.203 -18.938 -26.375 1 90.5 123 SER B O 1
ATOM 3338 N N . ASP B 1 124 ? 14.078 -20.891 -25.906 1 88.38 124 ASP B N 1
ATOM 3339 C CA . ASP B 1 124 ? 13.805 -21.156 -27.312 1 88.38 124 ASP B CA 1
ATOM 3340 C C . ASP B 1 124 ? 12.578 -20.391 -27.797 1 88.38 124 ASP B C 1
ATOM 3342 O O . ASP B 1 124 ? 12.391 -20.203 -29 1 88.38 124 ASP B O 1
ATOM 3346 N N . HIS B 1 125 ? 11.773 -19.984 -26.891 1 90.75 125 HIS B N 1
ATOM 3347 C CA . HIS B 1 125 ? 10.531 -19.312 -27.266 1 90.75 125 HIS B CA 1
ATOM 3348 C C . HIS B 1 125 ? 10.305 -18.062 -26.438 1 90.75 125 HIS B C 1
ATOM 3350 O O . HIS B 1 125 ? 9.289 -17.938 -25.75 1 90.75 125 HIS B O 1
ATOM 3356 N N . PRO B 1 126 ? 11.195 -17.156 -26.578 1 93.31 126 PRO B N 1
ATOM 3357 C CA . PRO B 1 126 ? 11 -15.906 -25.828 1 93.31 126 PRO B CA 1
ATOM 3358 C C . PRO B 1 126 ? 9.906 -15.031 -26.438 1 93.31 126 PRO B C 1
ATOM 3360 O O . PRO B 1 126 ? 9.57 -15.172 -27.609 1 93.31 126 PRO B O 1
ATOM 3363 N N . LEU B 1 127 ? 9.328 -14.227 -25.594 1 93.12 127 LEU B N 1
ATOM 3364 C CA . LEU B 1 127 ? 8.422 -13.203 -26.094 1 93.12 127 LEU B CA 1
ATOM 3365 C C . LEU B 1 127 ? 9.156 -12.211 -26.984 1 93.12 127 LEU B C 1
ATOM 3367 O O . LEU B 1 127 ? 10.383 -12.078 -26.891 1 93.12 127 LEU B O 1
ATOM 3371 N N . ASN B 1 128 ? 8.336 -11.609 -27.781 1 92.88 128 ASN B N 1
ATOM 3372 C CA . ASN B 1 128 ? 8.891 -10.5 -28.547 1 92.88 128 ASN B CA 1
ATOM 3373 C C . ASN B 1 128 ? 9.312 -9.344 -27.641 1 92.88 128 ASN B C 1
ATOM 3375 O O . ASN B 1 128 ? 8.477 -8.766 -26.938 1 92.88 128 ASN B O 1
ATOM 3379 N N . THR B 1 129 ? 10.57 -9.023 -27.719 1 92.94 129 THR B N 1
ATOM 3380 C CA . THR B 1 129 ? 11.133 -8.016 -26.828 1 92.94 129 THR B CA 1
ATOM 3381 C C . THR B 1 129 ? 10.43 -6.672 -27.016 1 92.94 129 THR B C 1
ATOM 3383 O O . THR B 1 129 ? 10.086 -6.012 -26.031 1 92.94 129 THR B O 1
ATOM 3386 N N . ASN B 1 130 ? 10.172 -6.254 -28.219 1 91.94 130 ASN B N 1
ATOM 3387 C CA . ASN B 1 130 ? 9.539 -4.965 -28.484 1 91.94 130 ASN B CA 1
ATOM 3388 C C . ASN B 1 130 ? 8.109 -4.918 -27.953 1 91.94 130 ASN B C 1
ATOM 3390 O O . ASN B 1 130 ? 7.684 -3.904 -27.406 1 91.94 130 ASN B O 1
ATOM 3394 N N . LYS B 1 131 ? 7.477 -5.984 -28.172 1 91.56 131 LYS B N 1
ATOM 3395 C CA . LYS B 1 131 ? 6.109 -6.047 -27.656 1 91.56 131 LYS B CA 1
ATOM 3396 C C . LYS B 1 131 ? 6.09 -5.969 -26.125 1 91.56 131 LYS B C 1
ATOM 3398 O O . LYS B 1 131 ? 5.266 -5.254 -25.547 1 91.56 131 LYS B O 1
ATOM 3403 N N . LEU B 1 132 ? 6.988 -6.684 -25.578 1 93.44 132 LEU B N 1
ATOM 3404 C CA . LEU B 1 132 ? 7.066 -6.695 -24.109 1 93.44 132 LEU B CA 1
ATOM 3405 C C . LEU B 1 132 ? 7.379 -5.305 -23.578 1 93.44 132 LEU B C 1
ATOM 3407 O O . LEU B 1 132 ? 6.77 -4.859 -22.594 1 93.44 132 LEU B O 1
ATOM 3411 N N . LEU B 1 133 ? 8.281 -4.602 -24.25 1 93.94 133 LEU B N 1
ATOM 3412 C CA . LEU B 1 133 ? 8.641 -3.242 -23.875 1 93.94 133 LEU B CA 1
ATOM 3413 C C . LEU B 1 133 ? 7.441 -2.309 -23.969 1 93.94 133 LEU B C 1
ATOM 3415 O O . LEU B 1 133 ? 7.219 -1.472 -23.094 1 93.94 133 LEU B O 1
ATOM 3419 N N . THR B 1 134 ? 6.695 -2.477 -24.953 1 91.31 134 THR B N 1
ATOM 3420 C CA . THR B 1 134 ? 5.516 -1.649 -25.172 1 91.31 134 THR B CA 1
ATOM 3421 C C . THR B 1 134 ? 4.449 -1.945 -24.109 1 91.31 134 THR B C 1
ATOM 3423 O O . THR B 1 134 ? 3.904 -1.025 -23.5 1 91.31 134 THR B O 1
ATOM 3426 N N . ASP B 1 135 ? 4.23 -3.223 -23.906 1 88.44 135 ASP B N 1
ATOM 3427 C CA . ASP B 1 135 ? 3.207 -3.648 -22.953 1 88.44 135 ASP B CA 1
ATOM 3428 C C . ASP B 1 135 ? 3.506 -3.119 -21.547 1 88.44 135 ASP B C 1
ATOM 3430 O O . ASP B 1 135 ? 2.588 -2.791 -20.797 1 88.44 135 ASP B O 1
ATOM 3434 N N . LEU B 1 136 ? 4.82 -3.014 -21.281 1 90.75 136 LEU B N 1
ATOM 3435 C CA . LEU B 1 136 ? 5.203 -2.609 -19.938 1 90.75 136 LEU B CA 1
ATOM 3436 C C . LEU B 1 136 ? 5.602 -1.139 -19.906 1 90.75 136 LEU B C 1
ATOM 3438 O O . LEU B 1 136 ? 6.211 -0.678 -18.922 1 90.75 136 LEU B O 1
ATOM 3442 N N . ARG B 1 137 ? 5.344 -0.392 -21 1 87.88 137 ARG B N 1
ATOM 3443 C CA . ARG B 1 137 ? 5.598 1.041 -21.109 1 87.88 137 ARG B CA 1
ATOM 3444 C C . ARG B 1 137 ? 7.07 1.354 -20.875 1 87.88 137 ARG B C 1
ATOM 3446 O O . ARG B 1 137 ? 7.406 2.299 -20.156 1 87.88 137 ARG B O 1
ATOM 3453 N N . LEU B 1 138 ? 7.863 0.524 -21.422 1 92.75 138 LEU B N 1
ATOM 3454 C CA . LEU B 1 138 ? 9.305 0.674 -21.266 1 92.75 138 LEU B CA 1
ATOM 3455 C C . LEU B 1 138 ? 9.961 1.104 -22.578 1 92.75 138 LEU B C 1
ATOM 3457 O O . LEU B 1 138 ? 11.156 1.404 -22.609 1 92.75 138 LEU B O 1
ATOM 3461 N N . GLU B 1 139 ? 9.164 1.2 -23.625 1 93.06 139 GLU B N 1
ATOM 3462 C CA . GLU B 1 139 ? 9.688 1.455 -24.969 1 93.06 139 GLU B CA 1
ATOM 3463 C C . GLU B 1 139 ? 10.516 2.738 -25 1 93.06 139 GLU B C 1
ATOM 3465 O O . GLU B 1 139 ? 11.625 2.754 -25.531 1 93.06 139 GLU B O 1
ATOM 3470 N N . PRO B 1 140 ? 10.086 3.812 -24.375 1 91.81 140 PRO B N 1
ATOM 3471 C CA . PRO B 1 140 ? 10.867 5.051 -24.406 1 91.81 140 PRO B CA 1
ATOM 3472 C C . PRO B 1 140 ? 12.203 4.93 -23.688 1 91.81 140 PRO B C 1
ATOM 3474 O O . PRO B 1 140 ? 13.102 5.754 -23.906 1 91.81 140 PRO B O 1
ATOM 3477 N N . PHE B 1 141 ? 12.359 3.859 -22.984 1 92.5 141 PHE B N 1
ATOM 3478 C CA . PHE B 1 141 ? 13.547 3.74 -22.141 1 92.5 141 PHE B CA 1
ATOM 3479 C C . PHE B 1 141 ? 14.438 2.604 -22.625 1 92.5 141 PH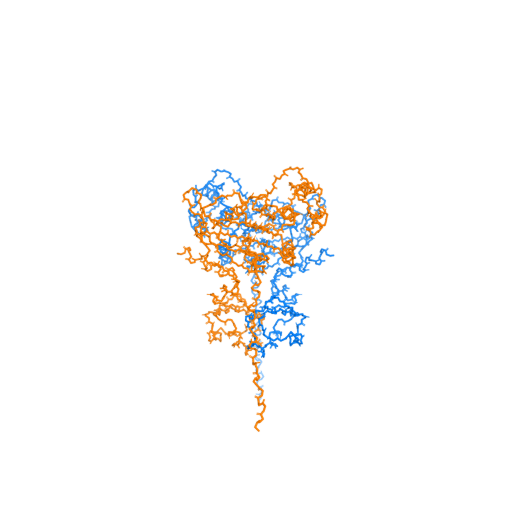E B C 1
ATOM 3481 O O . PHE B 1 141 ? 15.453 2.289 -22 1 92.5 141 PHE B O 1
ATOM 3488 N N . LYS B 1 142 ? 14.18 2.062 -23.688 1 93.94 142 LYS B N 1
ATOM 3489 C CA . LYS B 1 142 ? 14.797 0.811 -24.125 1 93.94 142 LYS B CA 1
ATOM 3490 C C . LYS B 1 142 ? 16.312 0.955 -24.234 1 93.94 142 LYS B C 1
ATOM 3492 O O . LYS B 1 142 ? 17.047 -0.008 -24.016 1 93.94 142 LYS B O 1
ATOM 3497 N N . THR B 1 143 ? 16.828 2.201 -24.5 1 93.62 143 THR B N 1
ATOM 3498 C CA . THR B 1 143 ? 18.266 2.396 -24.719 1 93.62 143 THR B CA 1
ATOM 3499 C C . THR B 1 143 ? 18.922 2.979 -23.469 1 93.62 143 THR B C 1
ATOM 3501 O O . THR B 1 143 ? 20.109 3.277 -23.484 1 93.62 143 THR B O 1
ATOM 3504 N N . GLN B 1 144 ? 18.203 3.098 -22.469 1 92.44 144 GLN B N 1
ATOM 3505 C CA . GLN B 1 144 ? 18.75 3.65 -21.234 1 92.44 144 GLN B CA 1
ATOM 3506 C C . GLN B 1 144 ? 19.453 2.574 -20.406 1 92.44 144 GLN B C 1
ATOM 3508 O O . GLN B 1 144 ? 19.047 1.409 -20.438 1 92.44 144 GLN B O 1
ATOM 3513 N N . ARG B 1 145 ? 20.469 3.104 -19.734 1 91.25 145 ARG B N 1
ATOM 3514 C CA . ARG B 1 145 ? 21.156 2.199 -18.828 1 91.25 145 ARG B CA 1
ATOM 3515 C C . ARG B 1 145 ? 20.344 1.978 -17.547 1 91.25 145 ARG B C 1
ATOM 3517 O O . ARG B 1 145 ? 19.703 2.904 -17.047 1 91.25 145 ARG B O 1
ATOM 3524 N N . LEU B 1 146 ? 20.438 0.813 -16.906 1 88.44 146 LEU B N 1
ATOM 3525 C CA . LEU B 1 146 ? 19.641 0.424 -15.75 1 88.44 146 LEU B CA 1
ATOM 3526 C C . LEU B 1 146 ? 19.891 1.372 -14.578 1 88.44 146 LEU B C 1
ATOM 3528 O O . LEU B 1 146 ? 18.969 1.7 -13.836 1 88.44 146 LEU B O 1
ATOM 3532 N N . GLY B 1 147 ? 21.125 1.769 -14.43 1 84.19 147 GLY B N 1
ATOM 3533 C CA . GLY B 1 147 ? 21.5 2.621 -13.312 1 84.19 147 GLY B CA 1
ATOM 3534 C C . GLY B 1 147 ? 20.812 3.977 -13.344 1 84.19 147 GLY B C 1
ATOM 3535 O O . GLY B 1 147 ? 20.781 4.68 -12.328 1 84.19 147 GLY B O 1
ATOM 3536 N N . SER B 1 148 ? 20.25 4.363 -14.484 1 83.94 148 SER B N 1
ATOM 3537 C CA . SER B 1 148 ? 19.641 5.684 -14.648 1 83.94 148 SER B CA 1
ATOM 3538 C C . SER B 1 148 ? 18.125 5.629 -14.445 1 83.94 148 SER B C 1
ATOM 3540 O O . SER B 1 148 ? 17.453 6.66 -14.477 1 83.94 148 SER B O 1
ATOM 3542 N N . LEU B 1 149 ? 17.656 4.461 -14.172 1 84.5 149 LEU B N 1
ATOM 3543 C CA . LEU B 1 149 ? 16.203 4.273 -14.078 1 84.5 149 LEU B CA 1
ATOM 3544 C C . LEU B 1 149 ? 15.703 4.609 -12.68 1 84.5 149 LEU B C 1
ATOM 3546 O O . LEU B 1 149 ? 16.438 4.441 -11.703 1 84.5 149 LEU B O 1
ATOM 3550 N N . SER B 1 150 ? 14.461 5.102 -12.695 1 75.62 150 SER B N 1
ATOM 3551 C CA . SER B 1 150 ? 13.789 5.211 -11.406 1 75.62 150 SER B CA 1
ATOM 3552 C C . SER B 1 150 ? 13.484 3.836 -10.82 1 75.62 150 SER B C 1
ATOM 3554 O O . SER B 1 150 ? 13.555 2.826 -11.523 1 75.62 150 SER B O 1
ATOM 3556 N N . GLY B 1 151 ? 13.211 3.75 -9.5 1 76.94 151 GLY B N 1
ATOM 3557 C CA . GLY B 1 151 ? 12.844 2.498 -8.859 1 76.94 151 GLY B CA 1
ATOM 3558 C C . GLY B 1 151 ? 11.68 1.8 -9.531 1 76.94 151 GLY B C 1
ATOM 3559 O O . GLY B 1 151 ? 11.719 0.589 -9.758 1 76.94 151 GLY B O 1
ATOM 3560 N N . GLY B 1 152 ? 10.688 2.598 -9.898 1 79 152 GLY B N 1
ATOM 3561 C CA . GLY B 1 152 ? 9.523 2.031 -10.57 1 79 152 GLY B CA 1
ATOM 3562 C C . GLY B 1 152 ? 9.836 1.481 -11.945 1 79 152 GLY B C 1
ATOM 3563 O O . GLY B 1 152 ? 9.328 0.427 -12.328 1 79 152 GLY B O 1
ATOM 3564 N N . GLN B 1 153 ? 10.641 2.203 -12.641 1 83.44 153 GLN B N 1
ATOM 3565 C CA . GLN B 1 153 ? 11.07 1.744 -13.961 1 83.44 153 GLN B CA 1
ATOM 3566 C C . GLN B 1 153 ? 11.867 0.45 -13.859 1 83.44 153 GLN B C 1
ATOM 3568 O O . GLN B 1 153 ? 11.656 -0.482 -14.633 1 83.44 153 GLN B O 1
ATOM 3573 N N . LEU B 1 154 ? 12.734 0.491 -12.906 1 86.06 154 LEU B N 1
ATOM 3574 C CA . LEU B 1 154 ? 13.547 -0.698 -12.703 1 86.06 154 LEU B CA 1
ATOM 3575 C C . LEU B 1 154 ? 12.68 -1.904 -12.359 1 86.06 154 LEU B C 1
ATOM 3577 O O . LEU B 1 154 ? 12.938 -3.014 -12.836 1 86.06 154 LEU B O 1
ATOM 3581 N N . ARG B 1 155 ? 11.68 -1.712 -11.625 1 87.5 155 ARG B N 1
ATOM 3582 C CA . ARG B 1 155 ? 10.766 -2.795 -11.273 1 87.5 155 ARG B CA 1
ATOM 3583 C C . ARG B 1 155 ? 10.047 -3.332 -12.508 1 87.5 155 ARG B C 1
ATOM 3585 O O . ARG B 1 155 ? 9.867 -4.543 -12.648 1 87.5 155 ARG B O 1
ATOM 3592 N N . ARG B 1 156 ? 9.695 -2.471 -13.344 1 89.81 156 ARG B N 1
ATOM 3593 C CA . ARG B 1 156 ? 9.039 -2.893 -14.578 1 89.81 156 ARG B CA 1
ATOM 3594 C C . ARG B 1 156 ? 10 -3.693 -15.453 1 89.81 156 ARG B C 1
ATOM 3596 O O . ARG B 1 156 ? 9.594 -4.66 -16.109 1 89.81 156 ARG B O 1
ATOM 3603 N N . VAL B 1 157 ? 11.258 -3.273 -15.469 1 91.06 157 VAL B N 1
ATOM 3604 C CA . VAL B 1 157 ? 12.273 -4 -16.219 1 91.06 157 VAL B CA 1
ATOM 3605 C C . VAL B 1 157 ? 12.453 -5.398 -15.641 1 91.06 157 VAL B C 1
ATOM 3607 O O . VAL B 1 157 ? 12.508 -6.387 -16.375 1 91.06 157 VAL B O 1
ATOM 3610 N N . THR B 1 158 ? 12.555 -5.473 -14.328 1 91.69 158 THR B N 1
ATOM 3611 C CA . THR B 1 158 ? 12.711 -6.766 -13.672 1 91.69 158 THR B CA 1
ATOM 3612 C C . THR B 1 158 ? 11.523 -7.676 -13.984 1 91.69 158 THR B C 1
ATOM 3614 O O . THR B 1 158 ? 11.695 -8.883 -14.172 1 91.69 158 THR B O 1
ATOM 3617 N N . PHE B 1 159 ? 10.406 -7.105 -14.055 1 93.88 159 PHE B N 1
ATOM 3618 C CA . PHE B 1 159 ? 9.219 -7.863 -14.414 1 93.88 159 PHE B CA 1
ATOM 3619 C C . PHE B 1 159 ? 9.312 -8.367 -15.844 1 93.88 159 PHE B C 1
ATOM 3621 O O . PHE B 1 159 ? 8.945 -9.508 -16.141 1 93.88 159 PHE B O 1
ATOM 3628 N N . ALA B 1 160 ? 9.805 -7.508 -16.703 1 93.75 160 ALA B N 1
ATOM 3629 C CA . ALA B 1 160 ? 10 -7.898 -18.094 1 93.75 160 ALA B CA 1
ATOM 3630 C C . ALA B 1 160 ? 10.93 -9.102 -18.203 1 93.75 160 ALA B C 1
ATOM 3632 O O . ALA B 1 160 ? 10.656 -10.039 -18.953 1 93.75 160 ALA B O 1
ATOM 3633 N N . VAL B 1 161 ? 11.914 -9.078 -17.453 1 93.12 161 VAL B N 1
ATOM 3634 C CA . VAL B 1 161 ? 12.891 -10.164 -17.453 1 93.12 161 VAL B CA 1
ATOM 3635 C C . VAL B 1 161 ? 12.234 -11.453 -16.953 1 93.12 161 VAL B C 1
ATOM 3637 O O . VAL B 1 161 ? 12.484 -12.531 -17.484 1 93.12 161 VAL B O 1
ATOM 3640 N N . ALA B 1 162 ? 11.406 -11.281 -15.984 1 94.56 162 ALA B N 1
ATOM 3641 C CA . ALA B 1 162 ? 10.711 -12.438 -15.414 1 94.56 162 ALA B CA 1
ATOM 3642 C C . ALA B 1 162 ? 9.758 -13.055 -16.438 1 94.56 162 ALA B C 1
ATOM 3644 O O . ALA B 1 162 ? 9.492 -14.258 -16.391 1 94.56 162 ALA B O 1
ATOM 3645 N N . LEU B 1 163 ? 9.312 -12.305 -17.422 1 96.06 163 LEU B N 1
ATOM 3646 C CA . LEU B 1 163 ? 8.242 -12.727 -18.297 1 96.06 163 LEU B CA 1
ATOM 3647 C C . LEU B 1 163 ? 8.797 -13.211 -19.641 1 96.06 163 LEU B C 1
ATOM 3649 O O . LEU B 1 163 ? 8.133 -13.961 -20.359 1 96.06 163 LEU B O 1
ATOM 3653 N N . ILE B 1 164 ? 9.914 -12.734 -19.938 1 95.75 164 ILE B N 1
ATOM 3654 C CA . ILE B 1 164 ? 10.406 -12.773 -21.312 1 95.75 164 ILE B CA 1
ATOM 3655 C C . ILE B 1 164 ? 10.445 -14.219 -21.812 1 95.75 164 ILE B C 1
ATOM 3657 O O . ILE B 1 164 ? 10.227 -14.484 -23 1 95.75 164 ILE B O 1
ATOM 3661 N N . ASN B 1 165 ? 10.68 -15.18 -20.969 1 94.69 165 ASN B N 1
ATOM 3662 C CA . ASN B 1 165 ? 10.82 -16.578 -21.391 1 94.69 165 ASN B CA 1
ATOM 3663 C C . ASN B 1 165 ? 9.508 -17.344 -21.234 1 94.69 165 ASN B C 1
ATOM 3665 O O . ASN B 1 165 ? 9.508 -18.578 -21.234 1 94.69 165 ASN B O 1
ATOM 3669 N N . GLN B 1 166 ? 8.492 -16.641 -20.969 1 94.38 166 GLN B N 1
ATOM 3670 C CA . GLN B 1 166 ? 7.133 -17.156 -20.906 1 94.38 166 GLN B CA 1
ATOM 3671 C C . GLN B 1 166 ? 7.016 -18.25 -19.844 1 94.38 166 GLN B C 1
ATOM 3673 O O . GLN B 1 166 ? 6.621 -19.391 -20.156 1 94.38 166 GLN B O 1
ATOM 3678 N N . PRO B 1 167 ? 7.246 -17.984 -18.672 1 96.44 167 PRO B N 1
ATOM 3679 C CA . PRO B 1 167 ? 7.188 -18.969 -17.594 1 96.44 167 PRO B CA 1
ATOM 3680 C C . PRO B 1 167 ? 5.77 -19.469 -17.328 1 96.44 167 PRO B C 1
ATOM 3682 O O . PRO B 1 167 ? 4.797 -18.781 -17.641 1 96.44 167 PRO B O 1
ATOM 3685 N N . ASP B 1 168 ? 5.719 -20.703 -16.797 1 97 168 ASP B N 1
ATOM 3686 C CA . ASP B 1 168 ? 4.449 -21.266 -16.359 1 97 168 ASP B CA 1
ATOM 3687 C C . ASP B 1 168 ? 4.156 -20.906 -14.898 1 97 168 ASP B C 1
ATOM 3689 O O . ASP B 1 168 ? 3.004 -20.953 -14.461 1 97 168 ASP B O 1
ATOM 3693 N N . LEU B 1 169 ? 5.195 -20.562 -14.242 1 97.94 169 LEU B N 1
ATOM 3694 C CA . LEU B 1 169 ? 5.137 -20.219 -12.82 1 97.94 169 LEU B CA 1
ATOM 3695 C C . LEU B 1 169 ? 5.941 -18.969 -12.531 1 97.94 169 LEU B C 1
ATOM 3697 O O . LEU B 1 169 ? 7.102 -18.844 -12.938 1 97.94 169 LEU B O 1
ATOM 3701 N N . LEU B 1 170 ? 5.301 -17.984 -11.906 1 97.81 170 LEU B N 1
ATOM 3702 C CA . LEU B 1 170 ? 5.957 -16.734 -11.531 1 97.81 170 LEU B CA 1
ATOM 3703 C C . LEU B 1 170 ? 6.02 -16.594 -10.016 1 97.81 170 LEU B C 1
ATOM 3705 O O . LEU B 1 170 ? 5.012 -16.766 -9.328 1 97.81 170 LEU B O 1
ATOM 3709 N N . PHE B 1 171 ? 7.207 -16.312 -9.492 1 97.38 171 PHE B N 1
ATOM 3710 C CA . PHE B 1 171 ? 7.387 -15.867 -8.117 1 97.38 171 PHE B CA 1
ATOM 3711 C C . PHE B 1 171 ? 7.625 -14.359 -8.07 1 97.38 171 PHE B C 1
ATOM 3713 O O . PHE B 1 171 ? 8.617 -13.867 -8.609 1 97.38 171 PHE B O 1
ATOM 3720 N N . LEU B 1 172 ? 6.727 -13.656 -7.434 1 96.12 172 LEU B N 1
ATOM 3721 C CA . LEU B 1 172 ? 6.824 -12.203 -7.344 1 96.12 172 LEU B CA 1
ATOM 3722 C C . LEU B 1 172 ? 6.906 -11.75 -5.887 1 96.12 172 LEU B C 1
ATOM 3724 O O . LEU B 1 172 ? 5.914 -11.812 -5.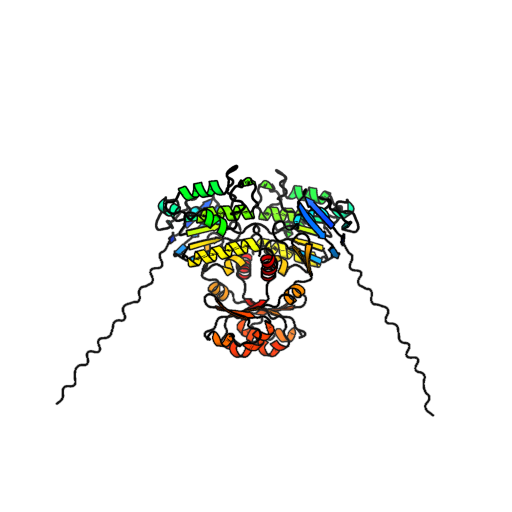16 1 96.12 172 LEU B O 1
ATOM 3728 N N . ASP B 1 173 ? 8.039 -11.336 -5.539 1 93.19 173 ASP B N 1
ATOM 3729 C CA . ASP B 1 173 ? 8.266 -10.883 -4.172 1 93.19 173 ASP B CA 1
ATOM 3730 C C . ASP B 1 173 ? 8.227 -9.359 -4.082 1 93.19 173 ASP B C 1
ATOM 3732 O O . ASP B 1 173 ? 9.188 -8.688 -4.449 1 93.19 173 ASP B O 1
ATOM 3736 N N . GLU B 1 174 ? 7.102 -8.828 -3.586 1 89.75 174 GLU B N 1
ATOM 3737 C CA . GLU B 1 174 ? 6.879 -7.395 -3.428 1 89.75 174 GLU B CA 1
ATOM 3738 C C . GLU B 1 174 ? 7.109 -6.652 -4.742 1 89.75 174 GLU B C 1
ATOM 3740 O O . GLU B 1 174 ? 7.871 -5.684 -4.789 1 89.75 174 GLU B O 1
ATOM 3745 N N . PRO B 1 175 ? 6.371 -6.961 -5.695 1 91.94 175 PRO B N 1
ATOM 3746 C CA . PRO B 1 175 ? 6.68 -6.488 -7.047 1 91.94 175 PRO B CA 1
ATOM 3747 C C . PRO B 1 175 ? 6.336 -5.016 -7.25 1 91.94 175 PRO B C 1
ATOM 3749 O O . PRO B 1 175 ? 6.844 -4.383 -8.18 1 91.94 175 PRO B O 1
ATOM 3752 N N . THR B 1 176 ? 5.523 -4.48 -6.391 1 89.06 176 THR B N 1
ATOM 3753 C CA . THR B 1 176 ? 5.02 -3.146 -6.703 1 89.06 176 THR B CA 1
ATOM 3754 C C . THR B 1 176 ? 5.66 -2.102 -5.793 1 89.06 176 THR B C 1
ATOM 3756 O O . THR B 1 176 ? 5.262 -0.936 -5.805 1 89.06 176 THR B O 1
ATOM 3759 N N . VAL B 1 177 ? 6.586 -2.484 -4.996 1 81.62 177 VAL B N 1
ATOM 3760 C CA . VAL B 1 177 ? 7.25 -1.548 -4.094 1 81.62 177 VAL B CA 1
ATOM 3761 C C . VAL B 1 177 ? 7.828 -0.383 -4.891 1 81.62 177 VAL B C 1
ATOM 3763 O O . VAL B 1 177 ? 8.469 -0.589 -5.926 1 81.62 177 VAL B O 1
ATOM 3766 N N . GLY B 1 178 ? 7.52 0.834 -4.488 1 76.19 178 GLY B N 1
ATOM 3767 C CA . GLY B 1 178 ? 8.094 2.02 -5.102 1 76.19 178 GLY B CA 1
ATOM 3768 C C . GLY B 1 178 ? 7.312 2.518 -6.297 1 76.19 178 GLY B C 1
ATOM 3769 O O . GLY B 1 178 ? 7.648 3.549 -6.883 1 76.19 178 GLY B O 1
ATOM 3770 N N . MET B 1 179 ? 6.262 1.785 -6.688 1 83.69 179 MET B N 1
ATOM 3771 C CA . MET B 1 179 ? 5.438 2.191 -7.824 1 83.69 179 MET B CA 1
ATOM 3772 C C . MET B 1 179 ? 4.352 3.166 -7.387 1 83.69 179 MET B C 1
ATOM 3774 O O . MET B 1 179 ? 3.771 3.016 -6.309 1 83.69 179 MET B O 1
ATOM 3778 N N . ASP B 1 180 ? 4.117 4.129 -8.289 1 85.56 180 ASP B N 1
ATOM 3779 C CA . ASP B 1 180 ? 2.971 4.996 -8.031 1 85.56 180 ASP B CA 1
ATOM 3780 C C . ASP B 1 180 ? 1.662 4.297 -8.391 1 85.56 180 ASP B C 1
ATOM 3782 O O . ASP B 1 180 ? 1.668 3.146 -8.836 1 85.56 180 ASP B O 1
ATOM 3786 N N . ALA B 1 181 ? 0.571 4.98 -8.211 1 87.12 181 ALA B N 1
ATOM 3787 C CA . ALA B 1 181 ? -0.756 4.395 -8.367 1 87.12 181 ALA B CA 1
ATOM 3788 C C . ALA B 1 181 ? -0.977 3.912 -9.797 1 87.12 181 ALA B C 1
ATOM 3790 O O . ALA B 1 181 ? -1.503 2.816 -10.016 1 87.12 181 ALA B O 1
ATOM 3791 N N . ASN B 1 182 ? -0.561 4.719 -10.734 1 85.62 182 ASN B N 1
ATOM 3792 C CA . ASN B 1 182 ? -0.761 4.359 -12.133 1 85.62 182 ASN B CA 1
ATOM 3793 C C . ASN B 1 182 ? 0.066 3.141 -12.531 1 85.62 182 ASN B C 1
ATOM 3795 O O . ASN B 1 182 ? -0.44 2.225 -13.18 1 85.62 182 ASN B O 1
ATOM 3799 N N . SER B 1 183 ? 1.28 3.141 -12.141 1 86.31 183 SER B N 1
ATOM 3800 C CA . SER B 1 183 ? 2.166 2.021 -12.445 1 86.31 183 SER B CA 1
ATOM 3801 C C . SER B 1 183 ? 1.688 0.739 -11.773 1 86.31 183 SER B C 1
ATOM 3803 O O . SER B 1 183 ? 1.757 -0.341 -12.359 1 86.31 183 SER B O 1
ATOM 3805 N N . ARG B 1 184 ? 1.256 0.911 -10.602 1 90.44 184 ARG B N 1
ATOM 3806 C CA . ARG B 1 184 ? 0.731 -0.244 -9.883 1 90.44 184 ARG B CA 1
ATOM 3807 C C . ARG B 1 184 ? -0.483 -0.83 -10.594 1 90.44 184 ARG B C 1
ATOM 3809 O O . ARG B 1 184 ? -0.576 -2.045 -10.773 1 90.44 184 ARG B O 1
ATOM 3816 N N . LYS B 1 185 ? -1.365 0.031 -10.977 1 89.12 185 LYS B N 1
ATOM 3817 C CA . LYS B 1 185 ? -2.549 -0.42 -11.695 1 89.12 185 LYS B CA 1
ATOM 3818 C C . LYS B 1 185 ? -2.164 -1.182 -12.961 1 89.12 185 LYS B C 1
ATOM 3820 O O . LYS B 1 185 ? -2.709 -2.252 -13.242 1 89.12 185 LYS B O 1
ATOM 3825 N N . ALA B 1 186 ? -1.266 -0.639 -13.688 1 88.06 186 ALA B N 1
ATOM 3826 C CA . ALA B 1 186 ? -0.794 -1.293 -14.898 1 88.06 186 ALA B CA 1
ATOM 3827 C C . ALA B 1 186 ? -0.199 -2.664 -14.594 1 88.06 186 ALA B C 1
ATOM 3829 O O . ALA B 1 186 ? -0.419 -3.625 -15.336 1 88.06 186 ALA B O 1
ATOM 3830 N N . PHE B 1 187 ? 0.517 -2.734 -13.578 1 92.31 187 PHE B N 1
ATOM 3831 C CA . PHE B 1 187 ? 1.107 -4 -13.156 1 92.31 187 PHE B CA 1
ATOM 3832 C C . PHE B 1 187 ? 0.026 -5.039 -12.883 1 92.31 187 PHE B C 1
ATOM 3834 O O . PHE B 1 187 ? 0.102 -6.164 -13.375 1 92.31 187 PHE B O 1
ATOM 3841 N N . TRP B 1 188 ? -0.912 -4.672 -12.117 1 93.56 188 TRP B N 1
ATOM 3842 C CA . TRP B 1 188 ? -1.963 -5.609 -11.734 1 93.56 188 TRP B CA 1
ATOM 3843 C C . TRP B 1 188 ? -2.809 -6 -12.938 1 93.56 188 TRP B C 1
ATOM 3845 O O . TRP B 1 188 ? -3.287 -7.133 -13.023 1 93.56 188 TRP B O 1
ATOM 3855 N N . ASP B 1 189 ? -2.969 -5.07 -13.906 1 91.31 189 ASP B N 1
ATOM 3856 C CA . ASP B 1 189 ? -3.619 -5.418 -15.164 1 91.31 189 ASP B CA 1
ATOM 3857 C C . ASP B 1 189 ? -2.852 -6.52 -15.891 1 91.31 189 ASP B C 1
ATOM 3859 O O . ASP B 1 189 ? -3.455 -7.426 -16.469 1 91.31 189 ASP B O 1
ATOM 3863 N N . ASN B 1 190 ? -1.605 -6.406 -15.836 1 93.19 190 ASN B N 1
ATOM 3864 C CA . ASN B 1 190 ? -0.772 -7.438 -16.438 1 93.19 190 ASN B CA 1
ATOM 3865 C C . ASN B 1 190 ? -0.944 -8.781 -15.734 1 93.19 190 ASN B C 1
ATOM 3867 O O . ASN B 1 190 ? -0.993 -9.828 -16.391 1 93.19 190 ASN B O 1
ATOM 3871 N N . ILE B 1 191 ? -0.996 -8.766 -14.477 1 96 191 ILE B N 1
ATOM 3872 C CA . ILE B 1 191 ? -1.183 -9.992 -13.711 1 96 191 ILE B CA 1
ATOM 3873 C C . ILE B 1 191 ? -2.508 -10.648 -14.094 1 96 191 ILE B C 1
ATOM 3875 O O . ILE B 1 191 ? -2.58 -11.867 -14.25 1 96 191 ILE B O 1
ATOM 3879 N N . GLU B 1 192 ? -3.533 -9.852 -14.25 1 93 192 GLU B N 1
ATOM 3880 C CA . GLU B 1 192 ? -4.832 -10.375 -14.664 1 93 192 GLU B CA 1
ATOM 3881 C C . GLU B 1 192 ? -4.754 -11.031 -16.047 1 93 192 GLU B C 1
ATOM 3883 O O . GLU B 1 192 ? -5.371 -12.07 -16.281 1 93 192 GLU B O 1
ATOM 3888 N N . GLN B 1 193 ? -4.02 -10.398 -16.875 1 92.31 193 GLN B N 1
ATOM 3889 C CA . GLN B 1 193 ? -3.828 -10.992 -18.203 1 92.31 193 GLN B CA 1
ATOM 3890 C C . GLN B 1 193 ? -3.121 -12.336 -18.094 1 92.31 193 GLN B C 1
ATOM 3892 O O . GLN B 1 193 ? -3.496 -13.289 -18.781 1 92.31 193 GLN B O 1
ATOM 3897 N N . LEU B 1 194 ? -2.178 -12.414 -17.312 1 95.19 194 LEU B N 1
ATOM 3898 C CA . LEU B 1 194 ? -1.447 -13.656 -17.125 1 95.19 194 LEU B CA 1
ATOM 3899 C C . LEU B 1 194 ? -2.359 -14.734 -16.547 1 95.19 194 LEU B C 1
ATOM 3901 O O . LEU B 1 194 ? -2.244 -15.914 -16.906 1 95.19 194 LEU B O 1
ATOM 3905 N N . ARG B 1 195 ? -3.191 -14.328 -15.656 1 93.69 195 ARG B N 1
ATOM 3906 C CA . ARG B 1 195 ? -4.203 -15.242 -15.141 1 93.69 195 ARG B CA 1
ATOM 3907 C C . ARG B 1 195 ? -5.02 -15.852 -16.281 1 93.69 195 ARG B C 1
ATOM 3909 O O . ARG B 1 195 ? -5.211 -17.078 -16.328 1 93.69 195 ARG B O 1
ATOM 3916 N N . GLN B 1 196 ? -5.453 -15.039 -17.156 1 92.62 196 GLN B N 1
ATOM 3917 C CA . GLN B 1 196 ? -6.27 -15.484 -18.281 1 92.62 196 GLN B CA 1
ATOM 3918 C C . GLN B 1 196 ? -5.496 -16.438 -19.188 1 92.62 196 GLN B C 1
ATOM 3920 O O . GLN B 1 196 ? -6.082 -17.328 -19.812 1 92.62 196 GLN B O 1
ATOM 3925 N N . GLU B 1 197 ? -4.227 -16.25 -19.125 1 94.19 197 GLU B N 1
ATOM 3926 C CA . GLU B 1 197 ? -3.363 -17.109 -19.938 1 94.19 197 GLU B CA 1
ATOM 3927 C C . GLU B 1 197 ? -3.062 -18.422 -19.203 1 94.19 197 GLU B C 1
ATOM 3929 O O . GLU B 1 197 ? -2.352 -19.281 -19.734 1 94.19 197 GLU B O 1
ATOM 3934 N N . GLY B 1 198 ? -3.52 -18.562 -17.984 1 95.5 198 GLY B N 1
ATOM 3935 C CA . GLY B 1 198 ? -3.389 -19.812 -17.234 1 95.5 198 GLY B CA 1
ATOM 3936 C C . GLY B 1 198 ? -2.094 -19.906 -16.453 1 95.5 198 GLY B C 1
ATOM 3937 O O . GLY B 1 198 ? -1.689 -20.984 -16.047 1 95.5 198 GLY B O 1
ATOM 3938 N N . LYS B 1 199 ? -1.406 -18.797 -16.266 1 96.94 199 LYS B N 1
ATOM 3939 C CA . LYS B 1 199 ? -0.146 -18.797 -15.531 1 96.94 199 LYS B CA 1
ATOM 3940 C C . LYS B 1 199 ? -0.385 -18.969 -14.039 1 96.94 199 LYS B C 1
ATOM 3942 O O . LYS B 1 199 ? -1.421 -18.547 -13.516 1 96.94 199 LYS B O 1
ATOM 3947 N N . THR B 1 200 ? 0.567 -19.625 -13.43 1 98.06 200 THR B N 1
ATOM 3948 C CA . THR B 1 200 ? 0.563 -19.75 -11.977 1 98.06 200 THR B CA 1
ATOM 3949 C C . THR B 1 200 ? 1.454 -18.688 -11.344 1 98.06 200 THR B C 1
ATOM 3951 O O . THR B 1 200 ? 2.574 -18.453 -11.797 1 98.06 200 THR B O 1
ATOM 3954 N N . ILE B 1 201 ? 0.922 -18.016 -10.305 1 98.25 201 ILE B N 1
ATOM 3955 C CA . ILE B 1 201 ? 1.676 -16.906 -9.711 1 98.25 201 ILE B CA 1
ATOM 3956 C C . ILE B 1 201 ? 1.656 -17.016 -8.188 1 98.25 201 ILE B C 1
ATOM 3958 O O . ILE B 1 201 ? 0.602 -17.25 -7.594 1 98.25 201 ILE B O 1
ATOM 3962 N N . VAL B 1 202 ? 2.787 -16.969 -7.566 1 98.12 202 VAL B N 1
ATOM 3963 C CA . VAL B 1 202 ? 2.93 -16.766 -6.129 1 98.12 202 VAL B CA 1
ATOM 3964 C C . VAL B 1 202 ? 3.447 -15.367 -5.848 1 98.12 202 VAL B C 1
ATOM 3966 O O . VAL B 1 202 ? 4.531 -14.992 -6.301 1 98.12 202 VAL B O 1
ATOM 3969 N N . ILE B 1 203 ? 2.693 -14.625 -5.098 1 97.19 203 ILE B N 1
ATOM 3970 C CA . ILE B 1 203 ? 3.025 -13.219 -4.953 1 97.19 203 ILE B CA 1
ATOM 3971 C C . ILE B 1 203 ? 2.994 -12.828 -3.477 1 97.19 203 ILE B C 1
ATOM 3973 O O . ILE B 1 203 ? 2.119 -13.273 -2.729 1 97.19 203 ILE B O 1
ATOM 3977 N N . THR B 1 204 ? 3.936 -12.07 -3.045 1 95.12 204 THR B N 1
ATOM 3978 C CA . THR B 1 204 ? 3.955 -11.461 -1.719 1 95.12 204 THR B CA 1
ATOM 3979 C C . THR B 1 204 ? 3.807 -9.945 -1.815 1 95.12 204 THR B C 1
ATOM 3981 O O . THR B 1 204 ? 4.199 -9.344 -2.814 1 95.12 204 THR B O 1
ATOM 3984 N N . SER B 1 205 ? 3.17 -9.375 -0.828 1 91.31 205 SER B N 1
ATOM 3985 C CA . SER B 1 205 ? 3.053 -7.922 -0.718 1 91.31 205 SER B CA 1
ATOM 3986 C C . SER B 1 205 ? 2.828 -7.492 0.728 1 91.31 205 SER B C 1
ATOM 3988 O O . SER B 1 205 ? 2.162 -8.195 1.492 1 91.31 205 SER B O 1
ATOM 3990 N N . HIS B 1 206 ? 3.389 -6.375 0.996 1 86.88 206 HIS B N 1
ATOM 3991 C CA . HIS B 1 206 ? 3.078 -5.77 2.285 1 86.88 206 HIS B CA 1
ATOM 3992 C C . HIS B 1 206 ? 1.729 -5.059 2.25 1 86.88 206 HIS B C 1
ATOM 3994 O O . HIS B 1 206 ? 1.166 -4.734 3.299 1 86.88 206 HIS B O 1
ATOM 4000 N N . TYR B 1 207 ? 1.301 -4.801 1.152 1 88.81 207 TYR B N 1
ATOM 4001 C CA . TYR B 1 207 ? 0.001 -4.164 0.972 1 88.81 207 TYR B CA 1
ATOM 4002 C C . TYR B 1 207 ? -1.083 -5.199 0.705 1 88.81 207 TYR B C 1
ATOM 4004 O O . TYR B 1 207 ? -1.357 -5.535 -0.449 1 88.81 207 TYR B O 1
ATOM 4012 N N . LEU B 1 208 ? -1.791 -5.523 1.709 1 92.94 208 LEU B N 1
ATOM 4013 C CA . LEU B 1 208 ? -2.666 -6.691 1.675 1 92.94 208 LEU B CA 1
ATOM 4014 C C . LEU B 1 208 ? -3.908 -6.414 0.833 1 92.94 208 LEU B C 1
ATOM 4016 O O . LEU B 1 208 ? -4.574 -7.344 0.379 1 92.94 208 LEU B O 1
ATOM 4020 N N . GLU B 1 209 ? -4.203 -5.16 0.638 1 89 209 GLU B N 1
ATOM 4021 C CA . GLU B 1 209 ? -5.316 -4.828 -0.244 1 89 209 GLU B CA 1
ATOM 4022 C C . GLU B 1 209 ? -5.055 -5.309 -1.669 1 89 209 GLU B C 1
ATOM 4024 O O . GLU B 1 209 ? -5.98 -5.719 -2.373 1 89 209 GLU B O 1
ATOM 4029 N N . GLU B 1 210 ? -3.885 -5.223 -2.057 1 91.06 210 GLU B N 1
ATOM 4030 C CA . GLU B 1 210 ? -3.496 -5.707 -3.377 1 91.06 210 GLU B CA 1
ATOM 4031 C C . GLU B 1 210 ? -3.707 -7.211 -3.5 1 91.06 210 GLU B C 1
ATOM 4033 O O . GLU B 1 210 ? -4.27 -7.688 -4.488 1 91.06 210 GLU B O 1
ATOM 4038 N N . ILE B 1 211 ? -3.262 -7.902 -2.5 1 94.31 211 ILE B N 1
ATOM 4039 C CA . ILE B 1 211 ? -3.395 -9.352 -2.471 1 94.31 211 ILE B CA 1
ATOM 4040 C C . ILE B 1 211 ? -4.875 -9.734 -2.438 1 94.31 211 ILE B C 1
ATOM 4042 O O . ILE B 1 211 ? -5.301 -10.656 -3.137 1 94.31 211 ILE B O 1
ATOM 4046 N N . GLN B 1 212 ? -5.59 -8.992 -1.681 1 91.69 212 GLN B N 1
ATOM 4047 C CA . GLN B 1 212 ? -7.023 -9.234 -1.55 1 91.69 212 GLN B CA 1
ATOM 4048 C C . GLN B 1 212 ? -7.719 -9.172 -2.906 1 91.69 212 GLN B C 1
ATOM 4050 O O . GLN B 1 212 ? -8.633 -9.945 -3.18 1 91.69 212 GLN B O 1
ATOM 4055 N N . GLN B 1 213 ? -7.305 -8.328 -3.723 1 86.94 213 GLN B N 1
ATOM 4056 C CA . GLN B 1 213 ? -7.969 -8.07 -4.996 1 86.94 213 GLN B CA 1
ATOM 4057 C C . GLN B 1 213 ? -7.578 -9.117 -6.039 1 86.94 213 GLN B C 1
ATOM 4059 O O . GLN B 1 213 ? -8.375 -9.453 -6.914 1 86.94 213 GLN B O 1
ATOM 4064 N N . ILE B 1 214 ? -6.383 -9.711 -5.871 1 93.06 214 ILE B N 1
ATOM 4065 C CA . ILE B 1 214 ? -5.863 -10.438 -7.023 1 93.06 214 ILE B CA 1
ATOM 4066 C C . ILE B 1 214 ? -5.785 -11.93 -6.699 1 93.06 214 ILE B C 1
ATOM 4068 O O . ILE B 1 214 ? -5.918 -12.773 -7.59 1 93.06 214 ILE B O 1
ATOM 4072 N N . ALA B 1 215 ? -5.598 -12.32 -5.5 1 96 215 ALA B N 1
ATOM 4073 C CA . ALA B 1 215 ? -5.258 -13.695 -5.148 1 96 215 ALA B CA 1
ATOM 4074 C C . ALA B 1 215 ? -6.496 -14.586 -5.156 1 96 215 ALA B C 1
ATOM 4076 O O . ALA B 1 215 ? -7.57 -14.164 -4.715 1 96 215 ALA B O 1
ATOM 4077 N N . ASP B 1 216 ? -6.305 -15.797 -5.625 1 94.25 216 ASP B N 1
ATOM 4078 C CA . ASP B 1 216 ? -7.324 -16.844 -5.523 1 94.25 216 ASP B CA 1
ATOM 4079 C C . ASP B 1 216 ? -7.262 -17.531 -4.168 1 94.25 216 ASP B C 1
ATOM 4081 O O . ASP B 1 216 ? -8.289 -17.984 -3.645 1 94.25 216 ASP B O 1
ATOM 4085 N N . ARG B 1 217 ? -6.109 -17.688 -3.814 1 96.81 217 ARG B N 1
ATOM 4086 C CA . ARG B 1 217 ? -5.785 -18.438 -2.613 1 96.81 217 ARG B CA 1
ATOM 4087 C C . ARG B 1 217 ? -4.785 -17.688 -1.738 1 96.81 217 ARG B C 1
ATOM 4089 O O . ARG B 1 217 ? -3.859 -17.062 -2.25 1 96.81 217 ARG B O 1
ATOM 4096 N N . LEU B 1 218 ? -5.039 -17.75 -0.441 1 97.5 218 LEU B N 1
ATOM 4097 C CA . LEU B 1 218 ? -4.195 -17.078 0.54 1 97.5 218 LEU B CA 1
ATOM 4098 C C . LEU B 1 218 ? -3.467 -18.094 1.418 1 97.5 218 LEU B C 1
ATOM 4100 O O . LEU B 1 218 ? -4.074 -19.047 1.904 1 97.5 218 LEU B O 1
ATOM 4104 N N . LEU B 1 219 ? -2.188 -17.891 1.561 1 97.94 219 LEU B N 1
ATOM 4105 C CA . LEU B 1 219 ? -1.357 -18.609 2.512 1 97.94 219 LEU B CA 1
ATOM 4106 C C . LEU B 1 219 ? -0.786 -17.672 3.568 1 97.94 219 LEU B C 1
ATOM 4108 O O . LEU B 1 219 ? -0.005 -16.781 3.248 1 97.94 219 LEU B O 1
ATOM 4112 N N . ILE B 1 220 ? -1.176 -17.875 4.77 1 96.56 220 ILE B N 1
ATOM 4113 C CA . ILE B 1 220 ? -0.663 -17.031 5.844 1 96.56 220 ILE B CA 1
ATOM 4114 C C . ILE B 1 220 ? 0.424 -17.781 6.609 1 96.56 220 ILE B C 1
ATOM 4116 O O . ILE B 1 220 ? 0.165 -18.844 7.191 1 96.56 220 ILE B O 1
ATOM 4120 N N . LEU B 1 221 ? 1.586 -17.25 6.586 1 96.31 221 LEU B N 1
ATOM 4121 C CA . LEU B 1 221 ? 2.756 -17.828 7.238 1 96.31 221 LEU B CA 1
ATOM 4122 C C . LEU B 1 221 ? 3.039 -17.125 8.562 1 96.31 221 LEU B C 1
ATOM 4124 O O . LEU B 1 221 ? 3.283 -15.922 8.602 1 96.31 221 LEU B O 1
ATOM 4128 N N . GLN B 1 222 ? 2.959 -17.891 9.602 1 92.94 222 GLN B N 1
ATOM 4129 C CA . GLN B 1 222 ? 3.236 -17.406 10.953 1 92.94 222 GLN B CA 1
ATOM 4130 C C . GLN B 1 222 ? 4.074 -18.422 11.734 1 92.94 222 GLN B C 1
ATOM 4132 O O . GLN B 1 222 ? 3.738 -19.594 11.781 1 92.94 222 GLN B O 1
ATOM 4137 N N . LYS B 1 223 ? 5.113 -17.906 12.352 1 91.44 223 LYS B N 1
ATOM 4138 C CA . LYS B 1 223 ? 5.98 -18.734 13.18 1 91.44 223 LYS B CA 1
ATOM 4139 C C . LYS B 1 223 ? 6.418 -19.984 12.43 1 91.44 223 LYS B C 1
ATOM 4141 O O . LYS B 1 223 ? 6.375 -21.094 12.984 1 91.44 223 LYS B O 1
ATOM 4146 N N . GLY B 1 224 ? 6.637 -19.828 11.188 1 94.81 224 GLY B N 1
ATOM 4147 C CA . GLY B 1 224 ? 7.234 -20.875 10.367 1 94.81 224 GLY B CA 1
ATOM 4148 C C . GLY B 1 224 ? 6.223 -21.875 9.859 1 94.81 224 GLY B C 1
ATOM 4149 O O . GLY B 1 224 ? 6.598 -22.891 9.273 1 94.81 224 GLY B O 1
ATOM 4150 N N . ARG B 1 225 ? 4.93 -21.609 10.148 1 96.19 225 ARG B N 1
ATOM 4151 C 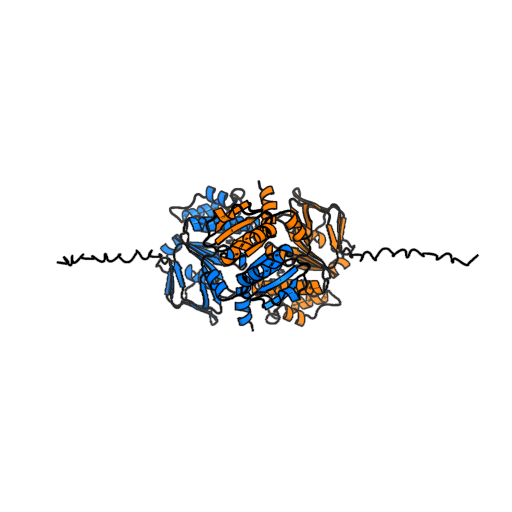CA . ARG B 1 225 ? 3.871 -22.516 9.711 1 96.19 225 ARG B CA 1
ATOM 4152 C C . ARG B 1 225 ? 2.771 -21.75 8.977 1 96.19 225 ARG B C 1
ATOM 4154 O O . ARG B 1 225 ? 2.607 -20.547 9.172 1 96.19 225 ARG B O 1
ATOM 4161 N N . PHE B 1 226 ? 2.061 -22.5 8.117 1 96.56 226 PHE B N 1
ATOM 4162 C CA . PHE B 1 226 ? 0.86 -21.922 7.539 1 96.56 226 PHE B CA 1
ATOM 4163 C C . PHE B 1 226 ? -0.295 -21.953 8.531 1 96.56 226 PHE B C 1
ATOM 4165 O O . PHE B 1 226 ? -0.741 -23.031 8.938 1 96.56 226 PHE B O 1
ATOM 4172 N N . THR B 1 227 ? -0.811 -20.844 8.906 1 94.06 227 THR B N 1
ATOM 4173 C CA . THR B 1 227 ? -1.929 -20.75 9.836 1 94.06 227 THR B CA 1
ATOM 4174 C C . THR B 1 227 ? -3.256 -20.672 9.086 1 94.06 227 THR B C 1
ATOM 4176 O O . THR B 1 227 ? -4.32 -20.875 9.68 1 94.06 227 THR B O 1
ATOM 4179 N N . PHE B 1 228 ? -3.17 -20.375 7.863 1 94.31 228 PHE B N 1
ATOM 4180 C CA . PHE B 1 228 ? -4.352 -20.359 7.008 1 94.31 228 PHE B CA 1
ATOM 4181 C C . PHE B 1 228 ? -3.986 -20.734 5.574 1 94.31 228 PHE B C 1
ATOM 4183 O O . PHE B 1 228 ? -2.922 -20.359 5.082 1 94.31 228 PHE B O 1
ATOM 4190 N N . ASP B 1 229 ? -4.797 -21.453 4.961 1 96.5 229 ASP B N 1
ATOM 4191 C CA . ASP B 1 229 ? -4.727 -21.875 3.568 1 96.5 229 ASP B CA 1
ATOM 4192 C C . ASP B 1 229 ? -6.117 -22 2.955 1 96.5 229 ASP B C 1
ATOM 4194 O O . ASP B 1 229 ? -6.836 -22.969 3.201 1 96.5 229 ASP B O 1
ATOM 4198 N N . GLY B 1 230 ? -6.441 -20.938 2.182 1 95.69 230 GLY B N 1
ATOM 4199 C CA . GLY B 1 230 ? -7.777 -20.938 1.609 1 95.69 230 GLY B CA 1
ATOM 4200 C C . GLY B 1 230 ? -8.125 -19.625 0.923 1 95.69 230 GLY B C 1
ATOM 4201 O O . GLY B 1 230 ? -7.25 -18.797 0.681 1 95.69 230 GLY B O 1
ATOM 4202 N N . SER B 1 231 ? -9.328 -19.5 0.524 1 93.38 231 SER B N 1
ATOM 4203 C CA . SER B 1 231 ? -9.797 -18.297 -0.156 1 93.38 231 SER B CA 1
ATOM 4204 C C . SER B 1 231 ? -10.086 -17.172 0.838 1 93.38 231 SER B C 1
ATOM 4206 O O . SER B 1 231 ? -10.211 -17.422 2.039 1 93.38 231 SER B O 1
ATOM 4208 N N . LEU B 1 232 ? -10.133 -15.984 0.32 1 90.06 232 LEU B N 1
ATOM 4209 C CA . LEU B 1 232 ? -10.508 -14.844 1.153 1 90.06 232 LEU B CA 1
ATOM 4210 C C . LEU B 1 232 ? -11.883 -15.055 1.773 1 90.06 232 LEU B C 1
ATOM 4212 O O . LEU B 1 232 ? -12.102 -14.727 2.941 1 90.06 232 LEU B O 1
ATOM 4216 N N . GLN B 1 233 ? -12.781 -15.578 1.032 1 82 233 GLN B N 1
ATOM 4217 C CA . GLN B 1 233 ? -14.133 -15.836 1.524 1 82 233 GLN B CA 1
ATOM 4218 C C . GLN B 1 233 ? -14.109 -16.766 2.734 1 82 233 GLN B C 1
ATOM 4220 O O . GLN B 1 233 ? -14.797 -16.516 3.727 1 82 233 GLN B O 1
ATOM 4225 N N . GLN B 1 234 ? -13.359 -17.812 2.58 1 86.06 234 GLN B N 1
ATOM 4226 C CA . GLN B 1 234 ? -13.227 -18.75 3.682 1 86.06 234 GLN B CA 1
ATOM 4227 C C . GLN B 1 234 ? -12.641 -18.078 4.918 1 86.06 234 GLN B C 1
ATOM 4229 O O . GLN B 1 234 ? -13.078 -18.328 6.039 1 86.06 234 GLN B O 1
ATOM 4234 N N . LEU B 1 235 ? -11.695 -17.203 4.664 1 88.44 235 LEU B N 1
ATOM 4235 C CA . LEU B 1 235 ? -11.062 -16.484 5.77 1 88.44 235 LEU B CA 1
ATOM 4236 C C . LEU B 1 235 ? -12.055 -15.555 6.449 1 88.44 235 LEU B C 1
ATOM 4238 O O . LEU B 1 235 ? -12.109 -15.492 7.68 1 88.44 235 LEU B O 1
ATOM 4242 N N . GLN B 1 236 ? -12.805 -14.805 5.621 1 82 236 GLN B N 1
ATOM 4243 C CA . GLN B 1 236 ? -13.781 -13.844 6.125 1 82 236 GLN B CA 1
ATOM 4244 C C . GLN B 1 236 ? -14.898 -14.539 6.891 1 82 236 GLN B C 1
ATOM 4246 O O . GLN B 1 236 ? -15.438 -13.984 7.855 1 82 236 GLN B O 1
ATOM 4251 N N . LYS B 1 237 ? -15.25 -15.75 6.48 1 75.88 237 LYS B N 1
ATOM 4252 C CA . LYS B 1 237 ? -16.281 -16.516 7.168 1 75.88 237 LYS B CA 1
ATOM 4253 C C . LYS B 1 237 ? -15.82 -16.922 8.57 1 75.88 237 LYS B C 1
ATOM 4255 O O . LYS B 1 237 ? -16.641 -17.031 9.484 1 75.88 237 LYS B O 1
ATOM 4260 N N . GLN B 1 238 ? -14.602 -17.109 8.688 1 78.44 238 GLN B N 1
ATOM 4261 C CA . GLN B 1 238 ? -14.039 -17.5 9.977 1 78.44 238 GLN B CA 1
ATOM 4262 C C . GLN B 1 238 ? -13.906 -16.281 10.898 1 78.44 238 GLN B C 1
ATOM 4264 O O . GLN B 1 238 ? -13.719 -16.438 12.109 1 78.44 238 GLN B O 1
ATOM 4269 N N . HIS B 1 239 ? -13.93 -15.195 10.336 1 71.88 239 HIS B N 1
ATOM 4270 C CA . HIS B 1 239 ? -13.75 -13.961 11.086 1 71.88 239 HIS B CA 1
ATOM 4271 C C . HIS B 1 239 ? -14.922 -13.008 10.859 1 71.88 239 HIS B C 1
ATOM 4273 O O . HIS B 1 239 ? -14.906 -12.211 9.922 1 71.88 239 HIS B O 1
ATOM 4279 N N . LEU B 1 240 ? -16 -13.305 11.477 1 61.38 240 LEU B N 1
ATOM 4280 C CA . LEU B 1 240 ? -17.297 -12.648 11.281 1 61.38 240 LEU B CA 1
ATOM 4281 C C . LEU B 1 240 ? -17.25 -11.203 11.75 1 61.38 240 LEU B C 1
ATOM 4283 O O . LEU B 1 240 ? -16.578 -10.883 12.742 1 61.38 240 LEU B O 1
ATOM 4287 N N . GLY B 1 241 ? -17.078 -10.164 10.695 1 71.75 241 GLY B N 1
ATOM 4288 C CA . GLY B 1 241 ? -17.266 -8.766 11.039 1 71.75 241 GLY B CA 1
ATOM 4289 C C . GLY B 1 241 ? -17.453 -7.871 9.828 1 71.75 241 GLY B C 1
ATOM 4290 O O . GLY B 1 241 ? -17.062 -8.227 8.719 1 71.75 241 GLY B O 1
ATOM 4291 N N . ALA B 1 242 ? -18.5 -7.062 9.977 1 80.75 242 ALA B N 1
ATOM 4292 C CA . ALA B 1 242 ? -18.688 -6.027 8.961 1 80.75 242 ALA B CA 1
ATOM 4293 C C . ALA B 1 242 ? -18.734 -4.641 9.594 1 80.75 242 ALA B C 1
ATOM 4295 O O . ALA B 1 242 ? -19.062 -4.504 10.781 1 80.75 242 ALA B O 1
ATOM 4296 N N . THR B 1 243 ? -18.25 -3.766 8.812 1 84.19 243 THR B N 1
ATOM 4297 C CA . THR B 1 243 ? -18.375 -2.371 9.219 1 84.19 243 THR B CA 1
ATOM 4298 C C . THR B 1 243 ? -19.281 -1.607 8.266 1 84.19 243 THR B C 1
ATOM 4300 O O . THR B 1 243 ? -19.141 -1.697 7.047 1 84.19 243 THR B O 1
ATOM 4303 N N . ILE B 1 244 ? -20.25 -0.992 8.844 1 85.69 244 ILE B N 1
ATOM 4304 C CA . ILE B 1 244 ? -21.172 -0.169 8.078 1 85.69 244 ILE B CA 1
ATOM 4305 C C . ILE B 1 244 ? -21 1.3 8.453 1 85.69 244 ILE B C 1
ATOM 4307 O O . ILE B 1 244 ? -21.062 1.656 9.633 1 85.69 244 ILE B O 1
ATOM 4311 N N . THR B 1 245 ? -20.703 2.113 7.449 1 85.12 245 THR B N 1
ATOM 4312 C CA . THR B 1 245 ? -20.484 3.535 7.695 1 85.12 245 THR B CA 1
ATOM 4313 C C . THR B 1 245 ? -21.5 4.379 6.938 1 85.12 245 THR B C 1
ATOM 4315 O O . THR B 1 245 ? -21.875 4.047 5.809 1 85.12 245 THR B O 1
ATOM 4318 N N . PHE B 1 246 ? -21.969 5.469 7.574 1 85.69 246 PHE B N 1
ATOM 4319 C CA . PHE B 1 246 ? -22.906 6.367 6.926 1 85.69 246 PHE B CA 1
ATOM 4320 C C . PHE B 1 246 ? -23 7.695 7.676 1 85.69 246 PHE B C 1
ATOM 4322 O O . PHE B 1 246 ? -22.5 7.812 8.797 1 85.69 246 PHE B O 1
ATOM 4329 N N . GLU B 1 247 ? -23.438 8.68 6.949 1 85.38 247 GLU B N 1
ATOM 4330 C CA . GLU B 1 247 ? -23.828 9.945 7.559 1 85.38 247 GLU B CA 1
ATOM 4331 C C . GLU B 1 247 ? -25.312 9.953 7.922 1 85.38 247 GLU B C 1
ATOM 4333 O O . GLU B 1 247 ? -26.125 9.414 7.188 1 85.38 247 GLU B O 1
ATOM 4338 N N . THR B 1 248 ? -25.547 10.5 9.086 1 87.88 248 THR B N 1
ATOM 4339 C CA . THR B 1 248 ? -26.938 10.547 9.477 1 87.88 248 THR B CA 1
ATOM 4340 C C . THR B 1 248 ? -27.188 11.641 10.516 1 87.88 248 THR B C 1
ATOM 4342 O O . THR B 1 248 ? -26.234 12.109 11.156 1 87.88 248 THR B O 1
ATOM 4345 N N . ASP B 1 249 ? -28.312 12.188 10.5 1 84.44 249 ASP B N 1
ATOM 4346 C CA . ASP B 1 249 ? -28.734 13.133 11.531 1 84.44 249 ASP B CA 1
ATOM 4347 C C . ASP B 1 249 ? -29.391 12.414 12.703 1 84.44 249 ASP B C 1
ATOM 4349 O O . ASP B 1 249 ? -29.781 13.047 13.688 1 84.44 249 ASP B O 1
ATOM 4353 N N . LEU B 1 250 ? -29.438 11.133 12.594 1 84.12 250 LEU B N 1
ATOM 4354 C CA . LEU B 1 250 ? -30.094 10.352 13.633 1 84.12 250 LEU B CA 1
ATOM 4355 C C . LEU B 1 250 ? -29.188 10.188 14.844 1 84.12 250 LEU B C 1
ATOM 4357 O O . LEU B 1 250 ? -27.969 10.328 14.734 1 84.12 250 LEU B O 1
ATOM 4361 N N . GLN B 1 251 ? -29.844 9.922 16 1 81.5 251 GLN B N 1
ATOM 4362 C CA . GLN B 1 251 ? -29.094 9.742 17.25 1 81.5 251 GLN B CA 1
ATOM 4363 C C . GLN B 1 251 ? -28.516 8.336 17.344 1 81.5 251 GLN B C 1
ATOM 4365 O O . GLN B 1 251 ? -29.125 7.371 16.891 1 81.5 251 GLN B O 1
ATOM 4370 N N . LEU B 1 252 ? -27.453 8.172 18.078 1 81.31 252 LEU B N 1
ATOM 4371 C CA . LEU B 1 252 ? -26.641 6.965 18.172 1 81.31 252 LEU B CA 1
ATOM 4372 C C . LEU B 1 252 ? -27.438 5.797 18.734 1 81.31 252 LEU B C 1
ATOM 4374 O O . LEU B 1 252 ? -27.328 4.668 18.25 1 81.31 252 LEU B O 1
ATOM 4378 N N . PRO B 1 253 ? -28.312 6.02 19.75 1 80.38 253 PRO B N 1
ATOM 4379 C CA . PRO B 1 253 ? -28.953 4.879 20.391 1 80.38 253 PRO B CA 1
ATOM 4380 C C . PRO B 1 253 ? -29.859 4.082 19.453 1 80.38 253 PRO B C 1
ATOM 4382 O O . PRO B 1 253 ? -30.109 2.898 19.688 1 80.38 253 PRO B O 1
ATOM 4385 N N . ILE B 1 254 ? -30.297 4.68 18.375 1 83.31 254 ILE B N 1
ATOM 4386 C CA . ILE B 1 254 ? -31.156 4.008 17.406 1 83.31 254 ILE B CA 1
ATOM 4387 C C . ILE B 1 254 ? -30.406 2.848 16.766 1 83.31 254 ILE B C 1
ATOM 4389 O O . ILE B 1 254 ? -31 1.844 16.375 1 83.31 254 ILE B O 1
ATOM 4393 N N . PHE B 1 255 ? -29.078 2.893 16.781 1 89 255 PHE B N 1
ATOM 4394 C CA . PHE B 1 255 ? -28.297 1.913 16.031 1 89 255 PHE B CA 1
ATOM 4395 C C . PHE B 1 255 ? -27.75 0.833 16.953 1 89 255 PHE B C 1
ATOM 4397 O O . PHE B 1 255 ? -27.375 -0.249 16.5 1 89 255 PHE B O 1
ATOM 4404 N N . ASN B 1 256 ? -27.625 1.08 18.219 1 86.12 256 ASN B N 1
ATOM 4405 C CA . ASN B 1 256 ? -27.094 0.126 19.172 1 86.12 256 ASN B CA 1
ATOM 4406 C C . ASN B 1 256 ? -28 -1.097 19.312 1 86.12 256 ASN B C 1
ATOM 4408 O O . ASN B 1 256 ? -27.516 -2.195 19.609 1 86.12 256 ASN B O 1
ATOM 4412 N N . GLY B 1 257 ? -29.297 -0.965 19.031 1 83.75 257 GLY B N 1
ATOM 4413 C CA . GLY B 1 257 ? -30.234 -2.064 19.219 1 83.75 257 GLY B CA 1
ATOM 4414 C C . GLY B 1 257 ? -30.453 -2.875 17.953 1 83.75 257 GLY B C 1
ATOM 4415 O O . GLY B 1 257 ? -31.219 -3.83 17.953 1 83.75 257 GLY B O 1
ATOM 4416 N N . LEU B 1 258 ? -29.672 -2.613 17.016 1 89.38 258 LEU B N 1
ATOM 4417 C CA . LEU B 1 258 ? -29.875 -3.322 15.758 1 89.38 258 LEU B CA 1
ATOM 4418 C C . LEU B 1 258 ? -29.25 -4.711 15.812 1 89.38 258 LEU B C 1
ATOM 4420 O O . LEU B 1 258 ? -28.281 -4.934 16.547 1 89.38 258 LEU B O 1
ATOM 4424 N N . PRO B 1 259 ? -29.812 -5.641 15.062 1 89.25 259 PRO B N 1
ATOM 4425 C CA . PRO B 1 259 ? -29.281 -7.004 15.047 1 89.25 259 PRO B CA 1
ATOM 4426 C C . PRO B 1 259 ? -27.828 -7.059 14.578 1 89.25 259 PRO B C 1
ATOM 4428 O O . PRO B 1 259 ? -27.469 -6.379 13.617 1 89.25 259 PRO B O 1
ATOM 4431 N N . ALA B 1 260 ? -27.016 -7.828 15.312 1 88.56 260 ALA B N 1
ATOM 4432 C CA . ALA B 1 260 ? -25.656 -8.18 14.938 1 88.56 260 ALA B CA 1
ATOM 4433 C C . ALA B 1 260 ? -24.719 -6.984 15.086 1 88.56 260 ALA B C 1
ATOM 4435 O O . ALA B 1 260 ? -23.641 -6.957 14.5 1 88.56 260 ALA B O 1
ATOM 4436 N N . VAL B 1 261 ? -25.188 -5.926 15.789 1 89.62 261 VAL B N 1
ATOM 4437 C CA . VAL B 1 261 ? -24.344 -4.766 16.016 1 89.62 261 VAL B CA 1
ATOM 4438 C C . VAL B 1 261 ? -23.562 -4.945 17.312 1 89.62 261 VAL B C 1
ATOM 4440 O O . VAL B 1 261 ? -24.141 -5.191 18.375 1 89.62 261 VAL B O 1
ATOM 4443 N N . ASP B 1 262 ? -22.328 -4.848 17.203 1 85.88 262 ASP B N 1
ATOM 4444 C CA . ASP B 1 262 ? -21.438 -4.992 18.359 1 85.88 262 ASP B CA 1
ATOM 4445 C C . ASP B 1 262 ? -21.141 -3.631 18.984 1 85.88 262 ASP B C 1
ATOM 4447 O O . ASP B 1 262 ? -21.156 -3.482 20.203 1 85.88 262 ASP B O 1
ATOM 4451 N N . ARG B 1 263 ? -20.812 -2.693 18.094 1 84.94 263 ARG B N 1
ATOM 4452 C CA . ARG B 1 263 ? -20.406 -1.373 18.562 1 84.94 263 ARG B CA 1
ATOM 4453 C C . ARG B 1 263 ? -20.688 -0.305 17.516 1 84.94 263 ARG B C 1
ATOM 4455 O O . ARG B 1 263 ? -20.703 -0.595 16.312 1 84.94 263 ARG B O 1
ATOM 4462 N N . VAL B 1 264 ? -20.969 0.908 18.016 1 87.19 264 VAL B N 1
ATOM 4463 C CA . VAL B 1 264 ? -21.172 2.068 17.156 1 87.19 264 VAL B CA 1
ATOM 4464 C C . VAL B 1 264 ? -20.219 3.188 17.578 1 87.19 264 VAL B C 1
ATOM 4466 O O . VAL B 1 264 ? -20.141 3.545 18.75 1 87.19 264 VAL B O 1
ATOM 4469 N N . ASP B 1 265 ? -19.469 3.588 16.625 1 84 265 ASP B N 1
ATOM 4470 C CA . ASP B 1 265 ? -18.516 4.668 16.891 1 84 265 ASP B CA 1
ATOM 4471 C C . ASP B 1 265 ? -18.781 5.863 15.969 1 84 265 ASP B C 1
ATOM 4473 O O . ASP B 1 265 ? -19.469 5.734 14.953 1 84 265 ASP B O 1
ATOM 4477 N N . HIS B 1 266 ? -18.266 7.035 16.469 1 78.69 266 HIS B N 1
ATOM 4478 C CA . HIS B 1 266 ? -18.266 8.234 15.625 1 78.69 266 HIS B CA 1
ATOM 4479 C C . HIS B 1 266 ? -16.891 8.453 14.992 1 78.69 266 HIS B C 1
ATOM 4481 O O . HIS B 1 266 ? -15.867 8.258 15.633 1 78.69 266 HIS B O 1
ATOM 4487 N N . LEU B 1 267 ? -16.953 8.578 13.773 1 70.44 267 LEU B N 1
ATOM 4488 C CA . LEU B 1 267 ? -15.742 8.961 13.047 1 70.44 267 LEU B CA 1
ATOM 4489 C C . LEU B 1 267 ? -15.953 10.258 12.281 1 70.44 267 LEU B C 1
ATOM 4491 O O . LEU B 1 267 ? -16.484 10.25 11.172 1 70.44 267 LEU B O 1
ATOM 4495 N N . LYS B 1 268 ? -15.414 11.336 12.805 1 67.62 268 LYS B N 1
ATOM 4496 C CA . LYS B 1 268 ? -15.609 12.648 12.195 1 67.62 268 LYS B CA 1
ATOM 4497 C C . LYS B 1 268 ? -17.094 12.938 11.977 1 67.62 268 LYS B C 1
ATOM 4499 O O . LYS B 1 268 ? -17.875 12.953 12.93 1 67.62 268 LYS B O 1
ATOM 4504 N N . HIS B 1 269 ? -17.547 12.945 10.734 1 70.75 269 HIS B N 1
ATOM 4505 C CA . HIS B 1 269 ? -18.922 13.305 10.422 1 70.75 269 HIS B CA 1
ATOM 4506 C C . HIS B 1 269 ? -19.75 12.078 10.055 1 70.75 269 HIS B C 1
ATOM 4508 O O . HIS B 1 269 ? -20.875 12.203 9.578 1 70.75 269 HIS B O 1
ATOM 4514 N N . LYS B 1 270 ? -19.109 10.891 10.406 1 81.69 270 LYS B N 1
ATOM 4515 C CA . LYS B 1 270 ? -19.812 9.656 10.047 1 81.69 270 LYS B CA 1
ATOM 4516 C C . LYS B 1 270 ? -19.938 8.727 11.25 1 81.69 270 LYS B C 1
ATOM 4518 O O . LYS B 1 270 ? -19.234 8.883 12.242 1 81.69 270 LYS B O 1
ATOM 4523 N N . LEU B 1 271 ? -20.984 7.922 11.148 1 86.5 271 LEU B N 1
ATOM 4524 C CA . LEU B 1 271 ? -21.125 6.844 12.117 1 86.5 271 LEU B CA 1
ATOM 4525 C C . LEU B 1 271 ? -20.562 5.539 11.57 1 86.5 271 LEU B C 1
ATOM 4527 O O . LEU B 1 271 ? -20.719 5.238 10.383 1 86.5 271 LEU B O 1
ATOM 4531 N N . VAL B 1 272 ? -19.922 4.777 12.453 1 87.25 272 VAL B N 1
ATOM 4532 C CA . VAL B 1 272 ? -19.359 3.48 12.094 1 87.25 272 VAL B CA 1
ATOM 4533 C C . VAL B 1 272 ? -19.984 2.385 12.945 1 87.25 272 VAL B C 1
ATOM 4535 O O . VAL B 1 272 ? -19.859 2.387 14.172 1 87.25 272 VAL B O 1
ATOM 4538 N N . ILE B 1 273 ? -20.672 1.498 12.273 1 87.75 273 ILE B N 1
ATOM 4539 C CA . ILE B 1 273 ? -21.281 0.353 12.945 1 87.75 273 ILE B CA 1
ATOM 4540 C C . ILE B 1 273 ? -20.406 -0.887 12.727 1 87.75 273 ILE B C 1
ATOM 4542 O O . ILE B 1 273 ? -20.109 -1.25 11.594 1 87.75 273 ILE B O 1
ATOM 4546 N N . HIS B 1 274 ? -20 -1.455 13.773 1 86.56 274 HIS B N 1
ATOM 4547 C CA . HIS B 1 274 ? -19.344 -2.754 13.711 1 86.56 274 HIS B CA 1
ATOM 4548 C C . HIS B 1 274 ? -20.344 -3.891 13.898 1 86.56 274 HIS B C 1
ATOM 4550 O O . HIS B 1 274 ? -21.047 -3.938 14.906 1 86.56 274 HIS B O 1
ATOM 4556 N N . SER B 1 275 ? -20.406 -4.719 12.898 1 88.12 275 SER B N 1
ATOM 4557 C CA . SER B 1 275 ? -21.422 -5.766 12.875 1 88.12 275 SER B CA 1
ATOM 4558 C C . SER B 1 275 ? -20.797 -7.148 12.758 1 88.12 275 SER B C 1
ATOM 4560 O O . SER B 1 275 ? -19.797 -7.32 12.07 1 88.12 275 SER B O 1
ATOM 4562 N N . THR B 1 276 ? -21.375 -8.141 13.477 1 82.56 276 THR B N 1
ATOM 4563 C CA . THR B 1 276 ? -20.938 -9.523 13.359 1 82.56 276 THR B CA 1
ATOM 4564 C C . THR B 1 276 ? -21.562 -10.188 12.141 1 82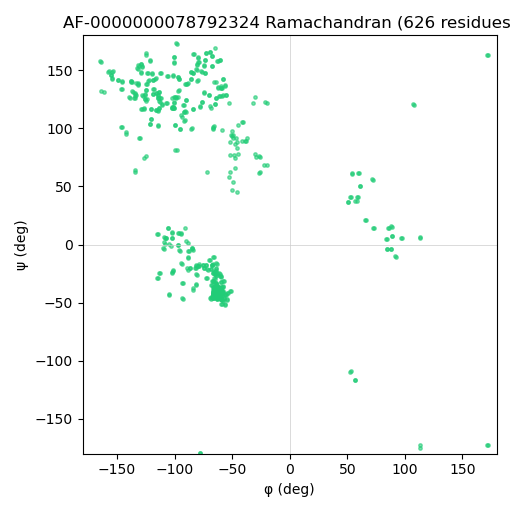.56 276 THR B C 1
ATOM 4566 O O . THR B 1 276 ? -21.141 -11.266 11.711 1 82.56 276 THR B O 1
ATOM 4569 N N . ASP B 1 277 ? -22.609 -9.578 11.68 1 81.31 277 ASP B N 1
ATOM 4570 C CA . ASP B 1 277 ? -23.312 -10.016 10.469 1 81.31 277 ASP B CA 1
ATOM 4571 C C . ASP B 1 277 ? -23.797 -8.812 9.656 1 81.31 277 ASP B C 1
ATOM 4573 O O . ASP B 1 277 ? -24.906 -8.328 9.852 1 81.31 277 ASP B O 1
ATOM 4577 N N . GLY B 1 278 ? -23.016 -8.453 8.688 1 83.12 278 GLY B N 1
ATOM 4578 C CA . GLY B 1 278 ? -23.281 -7.258 7.914 1 83.12 278 GLY B CA 1
ATOM 4579 C C . GLY B 1 278 ? -24.609 -7.301 7.184 1 83.12 278 GLY B C 1
ATOM 4580 O O . GLY B 1 278 ? -25.297 -6.285 7.078 1 83.12 278 GLY B O 1
ATOM 4581 N N . ASP B 1 279 ? -24.922 -8.477 6.676 1 84.44 279 ASP B N 1
ATOM 4582 C CA . ASP B 1 279 ? -26.156 -8.602 5.922 1 84.44 279 ASP B CA 1
ATOM 4583 C C . ASP B 1 279 ? -27.375 -8.406 6.828 1 84.44 279 ASP B C 1
ATOM 4585 O O . ASP B 1 279 ? -28.344 -7.738 6.453 1 84.44 279 ASP B O 1
ATOM 4589 N N . GLN B 1 280 ? -27.266 -8.984 7.938 1 85.88 280 GLN B N 1
ATOM 4590 C CA . GLN B 1 280 ? -28.359 -8.836 8.891 1 85.88 280 GLN B CA 1
ATOM 4591 C C . GLN B 1 280 ? -28.516 -7.383 9.336 1 85.88 280 GLN B C 1
ATOM 4593 O O . GLN B 1 280 ? -29.641 -6.867 9.406 1 85.88 280 GLN B O 1
ATOM 4598 N N . THR B 1 281 ? -27.422 -6.781 9.578 1 89.38 281 THR B N 1
ATOM 4599 C CA . THR B 1 281 ? -27.453 -5.391 10.023 1 89.38 281 THR B CA 1
ATOM 4600 C C . THR B 1 281 ? -27.969 -4.48 8.906 1 89.38 281 THR B C 1
ATOM 4602 O O . THR B 1 281 ? -28.734 -3.559 9.164 1 89.38 281 THR B O 1
ATOM 4605 N N . LEU B 1 282 ? -27.469 -4.742 7.758 1 88.38 282 LEU B N 1
ATOM 4606 C CA . LEU B 1 282 ? -27.922 -3.949 6.617 1 88.38 282 LEU B CA 1
ATOM 4607 C C . LEU B 1 282 ? -29.422 -4.07 6.434 1 88.38 282 LEU B C 1
ATOM 4609 O O . LEU B 1 282 ? -30.109 -3.072 6.188 1 88.38 282 LEU B O 1
ATOM 4613 N N . ARG B 1 283 ? -29.938 -5.246 6.543 1 88.12 283 ARG B N 1
ATOM 4614 C CA . ARG B 1 283 ? -31.375 -5.461 6.445 1 88.12 283 ARG B CA 1
ATOM 4615 C C . ARG B 1 283 ? -32.125 -4.676 7.516 1 88.12 283 ARG B C 1
ATOM 4617 O O . ARG B 1 283 ? -33.188 -4.094 7.242 1 88.12 283 ARG B O 1
ATOM 4624 N N . ALA B 1 284 ? -31.547 -4.617 8.648 1 90.62 284 ALA B N 1
ATOM 4625 C CA . ALA B 1 284 ? -32.188 -3.914 9.766 1 90.62 284 ALA B CA 1
ATOM 4626 C C . ALA B 1 284 ? -32.156 -2.404 9.547 1 90.62 284 ALA B C 1
ATOM 4628 O O . ALA B 1 284 ? -32.969 -1.673 10.125 1 90.62 284 ALA B O 1
ATOM 4629 N N . LEU B 1 285 ? -31.25 -1.963 8.719 1 90.88 285 LEU B N 1
ATOM 4630 C CA . LEU B 1 285 ? -31.094 -0.533 8.477 1 90.88 285 LEU B CA 1
ATOM 4631 C C . LEU B 1 285 ? -32 -0.064 7.355 1 90.88 285 LEU B C 1
ATOM 4633 O O . LEU B 1 285 ? -32.156 1.14 7.129 1 90.88 285 LEU B O 1
ATOM 4637 N N . THR B 1 286 ? -32.656 -0.939 6.723 1 90.12 286 THR B N 1
ATOM 4638 C CA . THR B 1 286 ? -33.469 -0.642 5.531 1 90.12 286 THR B CA 1
ATOM 4639 C C . THR B 1 286 ? -34.5 0.443 5.82 1 90.12 286 THR B C 1
ATOM 4641 O O . THR B 1 286 ? -34.625 1.393 5.047 1 90.12 286 THR B O 1
ATOM 4644 N N . PRO B 1 287 ? -35.156 0.353 6.949 1 87.31 287 PRO B N 1
ATOM 4645 C CA . PRO B 1 287 ? -36.156 1.372 7.219 1 87.31 287 PRO B CA 1
ATOM 4646 C C . PRO B 1 287 ? -35.562 2.762 7.426 1 87.31 287 PRO B C 1
ATOM 4648 O O . PRO B 1 287 ? -36.281 3.764 7.336 1 87.31 287 PRO B O 1
ATOM 4651 N N . LEU B 1 288 ? -34.312 2.809 7.676 1 88.44 288 LEU B N 1
ATOM 4652 C CA . LEU B 1 288 ? -33.688 4.074 8 1 88.44 288 LEU B CA 1
ATOM 4653 C C . LEU B 1 288 ? -32.875 4.598 6.812 1 88.44 288 LEU B C 1
ATOM 4655 O O . LEU B 1 288 ? -32.281 5.684 6.883 1 88.44 288 LEU B O 1
ATOM 4659 N N . LEU B 1 289 ? -32.844 3.906 5.723 1 87.25 289 LEU B N 1
ATOM 4660 C CA . LEU B 1 289 ? -31.922 4.18 4.617 1 87.25 289 LEU B CA 1
ATOM 4661 C C . LEU B 1 289 ? -32.188 5.562 4.023 1 87.25 289 LEU B C 1
ATOM 4663 O O . LEU B 1 289 ? -31.266 6.195 3.488 1 87.25 289 LEU B O 1
ATOM 4667 N N . ASP B 1 290 ? -33.406 6.039 4.199 1 84.38 290 ASP B N 1
ATOM 4668 C CA . ASP B 1 290 ? -33.75 7.352 3.666 1 84.38 290 ASP B CA 1
ATOM 4669 C C . ASP B 1 290 ? -33 8.461 4.418 1 84.38 290 ASP B C 1
ATOM 4671 O O . ASP B 1 290 ? -32.812 9.562 3.891 1 84.38 290 ASP B O 1
ATOM 4675 N N . ARG B 1 291 ? -32.594 8.102 5.582 1 88.56 291 ARG B N 1
ATOM 4676 C CA . ARG B 1 291 ? -31.938 9.109 6.406 1 88.56 291 ARG B CA 1
ATOM 4677 C C . ARG B 1 291 ? -30.453 8.82 6.527 1 88.56 291 ARG B C 1
ATOM 4679 O O . ARG B 1 291 ? -29.75 9.469 7.305 1 88.56 291 ARG B O 1
ATOM 4686 N N . LEU B 1 292 ? -30.094 7.789 5.859 1 87.69 292 LEU B N 1
ATOM 4687 C CA . LEU B 1 292 ? -28.688 7.457 5.82 1 87.69 292 LEU B CA 1
ATOM 4688 C C . LEU B 1 292 ? -28.062 7.887 4.5 1 87.69 292 LEU B C 1
ATOM 4690 O O . LEU B 1 292 ? -28.609 7.609 3.43 1 87.69 292 LEU B O 1
ATOM 4694 N N . HIS B 1 293 ? -27.031 8.633 4.676 1 81.5 293 HIS B N 1
ATOM 4695 C CA . HIS B 1 293 ? -26.359 9.125 3.482 1 81.5 293 HIS B CA 1
ATOM 4696 C C . HIS B 1 293 ? -24.938 8.57 3.385 1 81.5 293 HIS B C 1
ATOM 4698 O O . HIS B 1 293 ? -24.297 8.289 4.406 1 81.5 293 HIS B O 1
ATOM 4704 N N . GLN B 1 294 ? -24.531 8.281 2.184 1 80.06 294 GLN B N 1
ATOM 4705 C CA . GLN B 1 294 ? -23.188 7.801 1.911 1 80.06 294 GLN B CA 1
ATOM 4706 C C . GLN B 1 294 ? -22.906 6.484 2.631 1 80.06 294 GLN B C 1
ATOM 4708 O O . GLN B 1 294 ? -21.906 6.355 3.338 1 80.06 294 GLN B O 1
ATOM 4713 N N . VAL B 1 295 ? -23.828 5.562 2.447 1 81.56 295 VAL B N 1
ATOM 4714 C CA . VAL B 1 295 ? -23.734 4.281 3.143 1 81.56 295 VAL B CA 1
ATOM 4715 C C . VAL B 1 295 ? -22.641 3.422 2.508 1 81.56 295 VAL B C 1
ATOM 4717 O O . VAL B 1 295 ? -22.562 3.326 1.28 1 81.56 295 VAL B O 1
ATOM 4720 N N . SER B 1 296 ? -21.828 2.916 3.318 1 83.38 296 SER B N 1
ATOM 4721 C CA . SER B 1 296 ? -20.828 1.941 2.91 1 83.38 296 SER B CA 1
ATOM 4722 C C . SER B 1 296 ? -20.875 0.698 3.791 1 83.38 296 SER B C 1
ATOM 4724 O O . SER B 1 296 ? -21.031 0.798 5.008 1 83.38 296 SER B O 1
ATOM 4726 N N . VAL B 1 297 ? -20.953 -0.38 3.18 1 84.12 297 VAL B N 1
ATOM 4727 C CA . VAL B 1 297 ? -20.906 -1.661 3.877 1 84.12 297 VAL B CA 1
ATOM 4728 C C . VAL B 1 297 ? -19.641 -2.426 3.469 1 84.12 297 VAL B C 1
ATOM 4730 O O . VAL B 1 297 ? -19.516 -2.846 2.316 1 84.12 297 VAL B O 1
ATOM 4733 N N . ASN B 1 298 ? -18.812 -2.623 4.422 1 82 298 ASN B N 1
ATOM 4734 C CA . ASN B 1 298 ? -17.547 -3.291 4.121 1 82 298 ASN B CA 1
ATOM 4735 C C . ASN B 1 298 ? -17.328 -4.504 5.02 1 82 298 ASN B C 1
ATOM 4737 O O . ASN B 1 298 ? -17.531 -4.43 6.234 1 82 298 ASN B O 1
ATOM 4741 N N . ARG B 1 299 ? -17.031 -5.57 4.367 1 79.62 299 ARG B N 1
ATOM 4742 C CA . ARG B 1 299 ? -16.562 -6.715 5.141 1 79.62 299 ARG B CA 1
ATOM 4743 C C . ARG B 1 299 ? -15.148 -6.488 5.656 1 79.62 299 ARG B C 1
ATOM 4745 O O . ARG B 1 299 ? -14.461 -5.566 5.211 1 79.62 299 ARG B O 1
ATOM 4752 N N . GLU B 1 300 ? -14.844 -7.363 6.625 1 79.69 300 GLU B N 1
ATOM 4753 C CA . GLU B 1 300 ? -13.477 -7.219 7.117 1 79.69 300 GLU B CA 1
ATOM 4754 C C . GLU B 1 300 ? -12.461 -7.449 6 1 79.69 300 GLU B C 1
ATOM 4756 O O . GLU B 1 300 ? -12.586 -8.406 5.23 1 79.69 300 GLU B O 1
ATOM 4761 N N . SER B 1 301 ? -11.672 -6.578 5.887 1 85.44 301 SER B N 1
ATOM 4762 C CA . SER B 1 301 ? -10.633 -6.68 4.867 1 85.44 301 SER B CA 1
ATOM 4763 C C . SER B 1 301 ? -9.57 -7.699 5.262 1 85.44 301 SER B C 1
ATOM 4765 O O . SER B 1 301 ? -9.5 -8.117 6.422 1 85.44 301 SER B O 1
ATOM 4767 N N . LEU B 1 302 ? -8.844 -8.203 4.344 1 90.94 302 LEU B N 1
ATOM 4768 C CA . LEU B 1 302 ? -7.711 -9.078 4.602 1 90.94 302 LEU B CA 1
ATOM 4769 C C . LEU B 1 302 ? -6.762 -8.461 5.617 1 90.94 302 LEU B C 1
ATOM 4771 O O . LEU B 1 302 ? -6.273 -9.141 6.52 1 90.94 302 LEU B O 1
ATOM 4775 N N . GLU B 1 303 ? -6.551 -7.199 5.504 1 89.06 303 GLU B N 1
ATOM 4776 C CA . GLU B 1 303 ? -5.66 -6.5 6.422 1 89.06 303 GLU B CA 1
ATOM 4777 C C . GLU B 1 303 ? -6.199 -6.527 7.852 1 89.06 303 GLU B C 1
ATOM 4779 O O . GLU B 1 303 ? -5.457 -6.797 8.797 1 89.06 303 GLU B O 1
ATOM 4784 N N . ASP B 1 304 ? -7.461 -6.258 7.973 1 84.06 304 ASP B N 1
ATOM 4785 C CA . ASP B 1 304 ? -8.078 -6.281 9.297 1 84.06 304 ASP B CA 1
ATOM 4786 C C . ASP B 1 304 ? -7.914 -7.648 9.953 1 8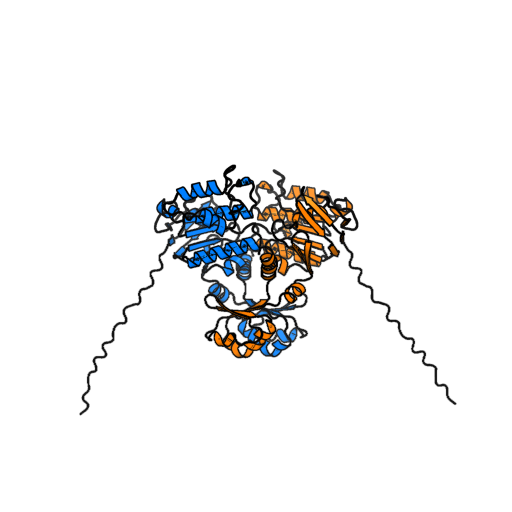4.06 304 ASP B C 1
ATOM 4788 O O . ASP B 1 304 ? -7.527 -7.742 11.117 1 84.06 304 ASP B O 1
ATOM 4792 N N . ILE B 1 305 ? -8.234 -8.609 9.188 1 87.31 305 ILE B N 1
ATOM 4793 C CA . ILE B 1 305 ? -8.164 -9.969 9.703 1 87.31 305 ILE B CA 1
ATOM 4794 C C . ILE B 1 305 ? -6.723 -10.312 10.07 1 87.31 305 ILE B C 1
ATOM 4796 O O . ILE B 1 305 ? -6.461 -10.867 11.141 1 87.31 305 ILE B O 1
ATOM 4800 N N . PHE B 1 306 ? -5.816 -9.984 9.203 1 90.31 306 PHE B N 1
ATOM 4801 C CA . PHE B 1 306 ? -4.406 -10.281 9.422 1 90.31 306 PHE B CA 1
ATOM 4802 C C . PHE B 1 306 ? -3.898 -9.594 10.68 1 90.31 306 PHE B C 1
ATOM 4804 O O . PHE B 1 306 ? -3.152 -10.188 11.461 1 90.31 306 PHE B O 1
ATOM 4811 N N . LEU B 1 307 ? -4.242 -8.352 10.859 1 86.69 307 LEU B N 1
ATOM 4812 C CA . LEU B 1 307 ? -3.844 -7.613 12.055 1 86.69 307 LEU B CA 1
ATOM 4813 C C . LEU B 1 307 ? -4.371 -8.297 13.312 1 86.69 307 LEU B C 1
ATOM 4815 O O . LEU B 1 307 ? -3.662 -8.375 14.32 1 86.69 307 LEU B O 1
ATOM 4819 N N . GLN B 1 308 ? -5.543 -8.742 13.227 1 81.69 308 GLN B N 1
ATOM 4820 C CA . GLN B 1 308 ? -6.121 -9.445 14.359 1 81.69 308 GLN B CA 1
ATOM 4821 C C . GLN B 1 308 ? -5.371 -10.75 14.641 1 81.69 308 GLN B C 1
ATOM 4823 O O . GLN B 1 308 ? -5.09 -11.07 15.797 1 81.69 308 GLN B O 1
ATOM 4828 N N . LEU B 1 309 ? -5.078 -11.43 13.578 1 82.88 309 LEU B N 1
ATOM 4829 C CA . LEU B 1 309 ? -4.395 -12.711 13.688 1 82.88 309 LEU B CA 1
ATOM 4830 C C . LEU B 1 309 ? -2.998 -12.539 14.273 1 82.88 309 LEU B C 1
ATOM 4832 O O . LEU B 1 309 ? -2.516 -13.398 15.008 1 82.88 309 LEU B O 1
ATOM 4836 N N . THR B 1 310 ? -2.375 -11.453 13.961 1 84.38 310 THR B N 1
ATOM 4837 C CA . THR B 1 310 ? -0.98 -11.273 14.352 1 84.38 310 THR B CA 1
ATOM 4838 C C . THR B 1 310 ? -0.88 -10.539 15.688 1 84.38 310 THR B C 1
ATOM 4840 O O . THR B 1 310 ? 0.152 -10.602 16.359 1 84.38 310 THR B O 1
ATOM 4843 N N . GLN B 1 311 ? -1.822 -9.617 15.961 1 72.69 311 GLN B N 1
ATOM 4844 C CA . GLN B 1 311 ? -1.845 -8.992 17.281 1 72.69 311 GLN B CA 1
ATOM 4845 C C . GLN B 1 311 ? -2.006 -10.039 18.375 1 72.69 311 GLN B C 1
ATOM 4847 O O . GLN B 1 311 ? -1.438 -9.898 19.469 1 72.69 311 GLN B O 1
ATOM 4852 N N . GLN B 1 312 ? -2.758 -10.914 18.156 1 54.97 312 GLN B N 1
ATOM 4853 C CA . GLN B 1 312 ? -2.939 -11.977 19.125 1 54.97 312 GLN B CA 1
ATOM 4854 C C . GLN B 1 312 ? -1.628 -12.711 19.406 1 54.97 312 GLN B C 1
ATOM 4856 O O . GLN B 1 312 ? -1.41 -13.227 20.5 1 54.97 312 GLN B O 1
ATOM 4861 N N . GLU B 1 313 ? -0.782 -12.703 18.484 1 50.69 313 GLU B N 1
ATOM 4862 C CA . GLU B 1 313 ? 0.491 -13.383 18.703 1 50.69 313 GLU B CA 1
ATOM 4863 C C . GLU B 1 313 ? 1.459 -12.508 19.484 1 50.69 313 GLU B C 1
ATOM 4865 O O . GLU B 1 313 ? 2.289 -13.016 20.25 1 50.69 313 GLU B O 1
ATOM 4870 N N . ALA B 1 314 ? 1.403 -11.156 19.266 1 48.44 314 ALA B N 1
ATOM 4871 C CA . ALA B 1 314 ? 2.318 -10.281 19.984 1 48.44 314 ALA B CA 1
ATOM 4872 C C . ALA B 1 314 ? 1.921 -10.164 21.453 1 48.44 314 ALA B C 1
ATOM 4874 O O . ALA B 1 314 ? 2.75 -9.828 22.297 1 48.44 314 ALA B O 1
ATOM 4875 N N . SER B 1 315 ? 0.674 -10.281 21.859 1 41.06 315 SER B N 1
ATOM 4876 C CA . SER B 1 315 ? 0.302 -10.344 23.266 1 41.06 315 SER B CA 1
ATOM 4877 C C . SER B 1 315 ? 0.601 -11.719 23.859 1 41.06 315 SER B C 1
ATOM 4879 O O . SER B 1 315 ? 0.426 -12.734 23.188 1 41.06 315 SER B O 1
#

InterPro domains:
  IPR003439 ABC transporter-like, ATP-binding domain [PF00005] (41-176)
  IPR003439 ABC transporter-like, ATP-binding domain [PS50893] (26-248)
  IPR003593 AAA+ ATPase domain [SM00382] (50-225)
  IPR017871 ABC transporter-like, conserved site [PS00211] (149-163)
  IPR027417 P-loop containing nucleoside triphosphate hydrolase [G3DSA:3.40.50.300] (12-248)
  IPR027417 P-loop containing nucleoside triphosphate hydrolase [SSF52540] (21-238)
  IPR050763 ABC transporter ATP-binding component [PTHR42711] (22-313)

Solvent-accessible surface area (backbone atoms only — not comparable to full-atom values): 34064 Å² total; per-residue (Å²): 138,80,77,75,72,76,72,78,74,74,75,74,75,77,72,81,72,79,71,78,74,73,54,67,36,34,40,34,43,56,24,28,37,56,64,84,87,47,74,34,35,51,54,35,68,47,77,39,48,68,40,41,34,32,24,50,38,59,56,84,84,27,33,66,68,59,52,52,32,31,60,55,36,78,41,86,61,44,61,47,59,28,26,68,83,32,51,40,51,35,71,71,38,47,63,35,46,15,55,36,62,79,69,79,85,77,58,78,84,39,28,47,49,57,50,47,52,57,55,28,67,76,38,97,64,38,55,59,64,67,57,51,27,50,77,62,70,36,53,96,44,34,81,39,41,53,81,76,47,53,66,40,55,46,42,48,51,45,48,46,59,22,44,30,45,60,36,54,33,35,41,31,38,44,68,55,66,76,31,35,59,65,57,38,50,53,50,53,53,49,51,52,50,39,44,76,70,47,31,18,34,41,35,33,55,58,54,41,68,60,42,61,74,65,37,60,31,36,37,33,34,49,90,17,24,70,80,41,78,42,36,67,66,62,53,42,67,74,47,62,36,15,40,37,33,27,30,58,88,70,66,70,71,74,55,64,75,38,57,49,42,77,46,76,45,79,53,92,81,28,38,37,35,36,18,56,33,45,56,58,30,50,62,65,40,54,87,48,46,88,58,43,38,73,58,27,30,39,64,60,45,63,53,57,51,48,47,54,64,50,49,60,64,75,99,140,81,76,85,73,80,76,77,77,75,76,78,74,75,72,80,74,78,73,80,74,74,55,64,36,36,41,32,44,55,25,28,37,56,63,84,88,47,73,36,34,52,54,34,66,48,76,38,47,69,40,41,34,32,24,50,37,60,57,84,85,26,33,67,68,57,51,52,33,30,61,55,37,77,42,85,59,45,60,47,60,28,27,68,83,30,52,41,52,35,71,72,38,48,63,33,45,16,55,36,62,78,68,80,84,76,60,78,84,39,28,48,48,58,50,47,50,58,53,28,67,75,36,96,64,36,57,59,64,68,59,51,27,51,76,63,71,36,55,94,46,32,81,38,40,53,79,75,47,54,66,39,54,45,41,48,50,46,48,47,59,23,44,31,46,59,35,53,33,36,42,31,39,46,68,56,66,76,31,34,60,66,56,38,50,54,50,53,52,50,50,52,51,40,44,76,71,46,31,19,35,41,35,33,54,58,52,40,68,58,41,61,74,63,36,60,32,38,36,33,33,48,92,16,24,72,80,40,78,42,35,66,66,60,52,42,66,74,46,63,37,15,40,38,33,27,29,58,89,70,67,70,72,74,55,62,75,38,58,49,44,76,47,77,44,78,51,92,83,28,39,37,34,35,18,56,34,46,56,57,31,52,61,65,40,53,88,48,46,89,56,42,40,72,59,26,30,39,64,60,45,63,52,57,52,49,47,55,62,50,49,59,64,75,98

Nearest PDB structures (foldseek):
  7osf-assembly1_B  TM=8.413E-01  e=1.473E-24  Stutzerimonas stutzeri ATCC 14405 = CCUG 16156
  8k1o-assembly1_B  TM=9.311E-01  e=1.951E-20  Mycobacterium tuberculosis H37Rv
  5x40-assembly1_B  TM=8.909E-01  e=5.382E-20  Rhodobacter capsulatus
  6z67-assembly3_E  TM=8.618E-01  e=6.604E-19  Streptococcus pneumoniae
  6hs3-assembly1_B  TM=8.241E-01  e=3.730E-18  Burkholderia pseudomallei

Radius of gyration: 28.99 Å; Cα contacts (8 Å, |Δi|>4): 1173; chains: 2; bounding box: 86×120×55 Å

Organism: Lacticaseibacillus rhamnosus (strain LMS2-1) (NCBI:txid525361)

Secondary structure (DSSP, 8-state):
-----------------------EEEEEEEEEEEETTEEEEEEEEEEEETT-EEEEE--TTSSHHHHHHHHHTSS--EEEEEETTB-TT-HHHHHTEEEE-SS----TT-BHHHHHHHHHTT-SSPPPHHHHHHHTT-GGGTTSBGGGS-HHHHHHHHHHHHHTT--SEEEEESTTTT--HHHHHHHHHHHHHHHHTT-EEEEE-S-HHHHHHH-SEEEEEETTEEEEEE-HHHHHHHS--EEEEEEESS-THHHHTSTTEEEEEEETTEEEEEES-HHHHHHHHGGGGGGEEEEEEEEPPHHHHHHHHHHHHH-/-----------------------EEEEEEEEEEEETTEEEEEEEEEEEETT-EEEEE--TTSSHHHHHHHHHTSS--EEEEEETTB-TT-HHHHHTEEEE-SS----TT-BHHHHHHHHHTT-SSPPPHHHHHHHTT-GGGTTSBGGGS-HHHHHHHHHHHHHTT--SEEEEESTTTT--HHHHHHHHHHHHHHHHTT-EEEEE-S-HHHHHHH-SEEEEEETTEEEEEE-HHHHHHHS--EEEEEEESS-THHHHTSTTEEEEEEETTEEEEEES-HHHHHHHHGGGGGGEEEEEEEEPPHHHHHHHHHHHHH-

Sequence (630 aa):
MTIATTGNHGGRVVSMLEVDDMHTIIRTEHLKFSYGKKQVLNDINLTVNAGEIIGLIGVNGAGKTTLLNILLGLLKGEGAVSVFEQQPGSAISKARIGSMLQGDMVVPGITIADLLKLAAAESDHPLNTNKLLTDLRLEPFKTQRLGSLSGGQLRRVTFAVALINQPDLLFLDEPTVGMDANSRKAFWDNIEQLRQEGKTIVITSHYLEEIQQIADRLLILQKGRFTFDGSLQQLQKQHLGATITFETDLQLPIFNGLPAVDRVDHLKHKLVIHSTDGDQTLRALTPLLDRLHQVSVNRESLEDIFLQLTQQEASMTIATTGNHGGRVVSMLEVDDMHTIIRTEHLKFSYGKKQVLNDINLTVNAGEIIGLIGVNGAGKTTLLNILLGLLKGEGAVSVFEQQPGSAISKARIGSMLQGDMVVPGITIADLLKLAAAESDHPLNTNKLLTDLRLEPFKTQRLGSLSGGQLRRVTFAVALINQPDLLFLDEPTVGMDANSRKAFWDNIEQLRQEGKTIVITSHYLEEIQQIADRLLILQKGRFTFDGSLQQLQKQHLGATITFETDLQLPIFNGLPAVDRVDHLKHKLVIHSTDGDQTLRALTPLLDRLHQVSVNRESLEDIFLQLTQQEAS

pLDDT: mean 85.17, std 17.28, range [20.08, 98.25]

Foldseek 3Di:
DPPPPPPPPPPPPPPDPPPVPQAWFKFWAQWWDDDVPRTQAGGETDTDGFLFEEEEDEDVSNCPLVVVCQQQVVDPTPGDIGGRNHGHVDPVRNLQEFEDDPDFPDPFPDFLQRLLVVLLVSAPDFDDLCVLCVLLVNNVRRGPTLVPDDPLSSLSSSVSSRPGSPHQEYEYEASCPPPDPVSVVSVLVVVVVVSVVRHYYYYYHPPVLSCLVRGQWYFYRHPNYTPDIGGPVVLLVVVQKKKKKWAFPDDDVVLCPAPQWDDWDDDPRMIITIGSHQVRSVVRCVVVVVGTHPIDMGGDGPVNSVCVVVVVVVD/DDDPDPPPPPPPPPPDPPPVPQAWFKFWAQWWDDDVPRTQAGGETDTDGFLFEEEEDEDVSNCPLVVVCQQQVVDPTPGDIGGRNHGHVDPVRNLQEFEDDPDFPDPFPDFLQRLLVVLLVSAPDFDDPCVLCVLLVNNVRRGPTLVPDDPLSSLSSSVSSRPGSPHQEYEYEASCPPPDPVSVVSVLVVVVVVSVVRHYYYYYHPPVLSVLVRGQWYFYRHPNYTPDIGGPVVLLVVVQKKKKKWAFPDDDVVLCPAPQWDDWDDDPRMIITIGSHQVRSVVRCVVVVVGTHPIDMGGDGPVNSVCVVVVVVVD